Protein AF-0000000075582735 (afdb_homodimer)

Structure (mmCIF, N/CA/C/O backbone):
data_AF-0000000075582735-model_v1
#
loop_
_entity.id
_entity.type
_entity.pdbx_description
1 polymer 'Replication initiation factor family protein'
#
loop_
_atom_site.group_PDB
_atom_site.id
_atom_site.type_symbol
_atom_site.label_atom_id
_atom_site.label_alt_id
_atom_site.label_comp_id
_atom_site.label_asym_id
_atom_site.label_entity_id
_atom_site.label_seq_id
_atom_site.pdbx_PDB_ins_code
_atom_site.Cartn_x
_atom_site.Cartn_y
_atom_site.Cartn_z
_atom_site.occupancy
_atom_site.B_iso_or_equiv
_atom_site.auth_seq_id
_atom_site.auth_comp_id
_atom_site.auth_asym_id
_atom_site.auth_atom_id
_atom_site.pdbx_PDB_model_num
ATOM 1 N N . MET A 1 1 ? -23.656 -20.219 -17.562 1 63.78 1 MET A N 1
ATOM 2 C CA . MET A 1 1 ? -22.625 -20.969 -16.859 1 63.78 1 MET A CA 1
ATOM 3 C C . MET A 1 1 ? -21.406 -20.094 -16.594 1 63.78 1 MET A C 1
ATOM 5 O O . MET A 1 1 ? -21.078 -19.219 -17.391 1 63.78 1 MET A O 1
ATOM 9 N N . ASN A 1 2 ? -20.859 -20.203 -15.352 1 77.94 2 ASN A N 1
ATOM 10 C CA . ASN A 1 2 ? -19.656 -19.453 -15.031 1 77.94 2 ASN A CA 1
ATOM 11 C C . ASN A 1 2 ? -18.469 -19.906 -15.891 1 77.94 2 ASN A C 1
ATOM 13 O O . ASN A 1 2 ? -18.281 -21.094 -16.125 1 77.94 2 ASN A O 1
ATOM 17 N N . LYS A 1 3 ? -17.953 -19 -16.547 1 87.31 3 LYS A N 1
ATOM 18 C CA . LYS A 1 3 ? -16.828 -19.281 -17.422 1 87.31 3 LYS A CA 1
ATOM 19 C C . LYS A 1 3 ? -15.508 -18.906 -16.734 1 87.31 3 LYS A C 1
ATOM 21 O O . LYS A 1 3 ? -15.359 -17.797 -16.219 1 87.31 3 LYS A O 1
ATOM 26 N N . VAL A 1 4 ? -14.625 -19.906 -16.625 1 91.12 4 VAL A N 1
ATOM 27 C CA . VAL A 1 4 ? -13.258 -19.641 -16.203 1 91.12 4 VAL A CA 1
ATOM 28 C C . VAL A 1 4 ? -12.398 -19.328 -17.438 1 91.12 4 VAL A C 1
ATOM 30 O O . VAL A 1 4 ? -12.281 -20.156 -18.344 1 91.12 4 VAL A O 1
ATOM 33 N N . TYR A 1 5 ? -11.836 -18.188 -17.422 1 92.12 5 TYR A N 1
ATOM 34 C CA . TYR A 1 5 ? -11.07 -17.766 -18.578 1 92.12 5 TYR A CA 1
ATOM 35 C C . TYR A 1 5 ? -9.656 -18.344 -18.547 1 92.12 5 TYR A C 1
ATOM 37 O O . TYR A 1 5 ? -9.156 -18.828 -19.562 1 92.12 5 TYR A O 1
ATOM 45 N N . GLY A 1 6 ? -8.984 -18.25 -17.328 1 93.31 6 GLY A N 1
ATOM 46 C CA . GLY A 1 6 ? -7.656 -18.844 -17.281 1 93.31 6 GLY A CA 1
ATOM 47 C C . GLY A 1 6 ? -6.867 -18.438 -16.047 1 93.31 6 GLY A C 1
ATOM 48 O O . GLY A 1 6 ? -7.223 -17.484 -15.367 1 93.31 6 GLY A O 1
ATOM 49 N N . LEU A 1 7 ? -5.895 -19.266 -15.781 1 95.62 7 LEU A N 1
ATOM 50 C CA . LEU A 1 7 ? -4.902 -19 -14.742 1 95.62 7 LEU A CA 1
ATOM 51 C C . LEU A 1 7 ? -3.652 -18.359 -15.336 1 95.62 7 LEU A C 1
ATOM 53 O O . LEU A 1 7 ? -3.125 -18.828 -16.344 1 95.62 7 LEU A O 1
ATOM 57 N N . ASN A 1 8 ? -3.252 -17.25 -14.703 1 95.31 8 ASN A N 1
ATOM 58 C CA . ASN A 1 8 ? -2.098 -16.531 -15.234 1 95.31 8 ASN A CA 1
ATOM 59 C C . ASN A 1 8 ? -1.203 -16.016 -14.109 1 95.31 8 ASN A C 1
ATOM 61 O O . ASN A 1 8 ? -1.616 -15.977 -12.945 1 95.31 8 ASN A O 1
ATOM 65 N N . ILE A 1 9 ? -0.016 -15.688 -14.5 1 96.75 9 ILE A N 1
ATOM 66 C CA . ILE A 1 9 ? 0.875 -14.938 -13.617 1 96.75 9 ILE A CA 1
ATOM 67 C C . ILE A 1 9 ? 0.637 -13.438 -13.797 1 96.75 9 ILE A C 1
ATOM 69 O O . ILE A 1 9 ? 0.595 -12.938 -14.93 1 96.75 9 ILE A O 1
ATOM 73 N N . ASP A 1 10 ? 0.408 -12.789 -12.727 1 95.88 10 ASP A N 1
ATOM 74 C CA . ASP A 1 10 ? 0.171 -11.352 -12.789 1 95.88 10 ASP A CA 1
ATOM 75 C C . ASP A 1 10 ? 1.433 -10.57 -12.438 1 95.88 10 ASP A C 1
ATOM 77 O O . ASP A 1 10 ? 1.581 -9.406 -12.828 1 95.88 10 ASP A O 1
ATOM 81 N N . MET A 1 11 ? 2.221 -11.141 -11.609 1 97.12 11 MET A N 1
ATOM 82 C CA . MET A 1 11 ? 3.492 -10.547 -11.203 1 97.12 11 MET A CA 1
ATOM 83 C C . MET A 1 11 ? 4.547 -11.625 -10.977 1 97.12 11 MET A C 1
ATOM 85 O O . MET A 1 11 ? 4.254 -12.68 -10.406 1 97.12 11 MET A O 1
ATOM 89 N N . LEU A 1 12 ? 5.77 -11.312 -11.469 1 97.5 12 LEU A N 1
ATOM 90 C CA . LEU A 1 12 ? 6.852 -12.289 -11.352 1 97.5 12 LEU A CA 1
ATOM 91 C C . LEU A 1 12 ? 8.188 -11.594 -11.141 1 97.5 12 LEU A C 1
ATOM 93 O O . LEU A 1 12 ? 8.609 -10.773 -11.969 1 97.5 12 LEU A O 1
ATOM 97 N N . ARG A 1 13 ? 8.844 -11.898 -10.07 1 97.56 13 ARG A N 1
ATOM 98 C CA . ARG A 1 13 ? 10.211 -11.477 -9.789 1 97.56 13 ARG A CA 1
ATOM 99 C C . ARG A 1 13 ? 11.086 -12.672 -9.414 1 97.56 13 ARG A C 1
ATOM 101 O O . ARG A 1 13 ? 10.727 -13.461 -8.539 1 97.56 13 ARG A O 1
ATOM 108 N N . LEU A 1 14 ? 12.188 -12.688 -10.008 1 97.62 14 LEU A N 1
ATOM 109 C CA . LEU A 1 14 ? 13.086 -13.828 -9.852 1 97.62 14 LEU A CA 1
ATOM 110 C C . LEU A 1 14 ? 14.438 -13.383 -9.297 1 97.62 14 LEU A C 1
ATOM 112 O O . LEU A 1 14 ? 14.883 -12.266 -9.562 1 97.62 14 LEU A O 1
ATOM 116 N N . CYS A 1 15 ? 15.023 -14.273 -8.594 1 97.5 15 CYS A N 1
ATOM 117 C CA . CYS A 1 15 ? 16.375 -14.086 -8.094 1 97.5 15 CYS A CA 1
ATOM 118 C C . CYS A 1 15 ? 17.328 -15.148 -8.656 1 97.5 15 CYS A C 1
ATOM 120 O O . CYS A 1 15 ? 16.969 -16.328 -8.703 1 97.5 15 CYS A O 1
ATOM 122 N N . TYR A 1 16 ? 18.484 -14.68 -9.016 1 97.75 16 TYR A N 1
ATOM 123 C CA . TYR A 1 16 ? 19.406 -15.555 -9.719 1 97.75 16 TYR A CA 1
ATOM 124 C C . TYR A 1 16 ? 20.766 -15.578 -9.016 1 97.75 16 TYR A C 1
ATOM 126 O O . TYR A 1 16 ? 21.078 -14.688 -8.227 1 97.75 16 TYR A O 1
ATOM 134 N N . GLU A 1 17 ? 21.484 -16.641 -9.367 1 97.69 17 GLU A N 1
ATOM 135 C CA . GLU A 1 17 ? 22.938 -16.703 -9.133 1 97.69 17 GLU A CA 1
ATOM 136 C C . GLU A 1 17 ? 23.703 -16.312 -10.391 1 97.69 17 GLU A C 1
ATOM 138 O O . GLU A 1 17 ? 23.406 -16.812 -11.484 1 97.69 17 GLU A O 1
ATOM 143 N N . ILE A 1 18 ? 24.625 -15.516 -10.188 1 97.88 18 ILE A N 1
ATOM 144 C CA . ILE A 1 18 ? 25.516 -15.195 -11.305 1 97.88 18 ILE A CA 1
ATOM 145 C C . ILE A 1 18 ? 26.625 -16.234 -11.398 1 97.88 18 ILE A C 1
ATOM 147 O O . ILE A 1 18 ? 27.641 -16.125 -10.711 1 97.88 18 ILE A O 1
ATOM 151 N N . LYS A 1 19 ? 26.5 -17.109 -12.367 1 97.56 19 LYS A N 1
ATOM 152 C CA . LYS A 1 19 ? 27.453 -18.203 -12.5 1 97.56 19 LYS A CA 1
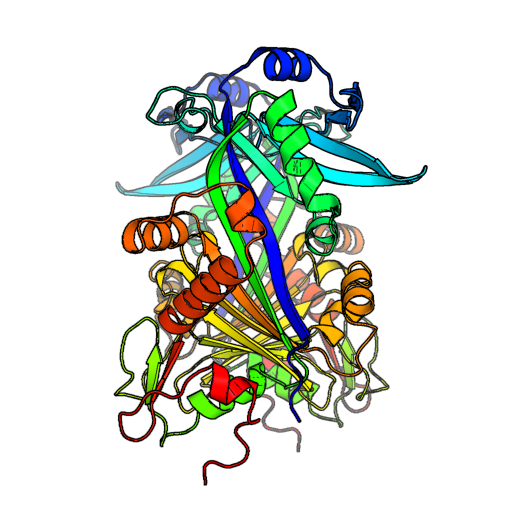ATOM 153 C C . LYS A 1 19 ? 28.609 -17.812 -13.406 1 97.56 19 LYS A C 1
ATOM 155 O O . LYS A 1 19 ? 29.766 -18.188 -13.148 1 97.56 19 LYS A O 1
ATOM 160 N N . GLU A 1 20 ? 28.328 -17.156 -14.461 1 97.31 20 GLU A N 1
ATOM 161 C CA . GLU A 1 20 ? 29.328 -16.625 -15.398 1 97.31 20 GLU A CA 1
ATOM 162 C C . GLU A 1 20 ? 29.281 -15.109 -15.461 1 97.31 20 GLU A C 1
ATOM 164 O O . GLU A 1 20 ? 28.516 -14.539 -16.234 1 97.31 20 GLU A O 1
ATOM 169 N N . PRO A 1 21 ? 30.188 -14.438 -14.75 1 96.19 21 PRO A N 1
ATOM 170 C CA . PRO A 1 21 ? 30.031 -13 -14.492 1 96.19 21 PRO A CA 1
ATOM 171 C C . PRO A 1 21 ? 30.547 -12.133 -15.633 1 96.19 21 PRO A C 1
ATOM 173 O O . PRO A 1 21 ? 30.484 -10.906 -15.57 1 96.19 21 PRO A O 1
ATOM 176 N N . TYR A 1 22 ? 31 -12.719 -16.703 1 96.25 22 TYR A N 1
ATOM 177 C CA . TYR A 1 22 ? 31.672 -11.969 -17.766 1 96.25 22 TYR A CA 1
ATOM 178 C C . TYR A 1 22 ? 30.781 -10.859 -18.312 1 96.25 22 TYR A C 1
ATOM 180 O O . TYR A 1 22 ? 31.141 -9.68 -18.234 1 96.25 22 TYR A O 1
ATOM 188 N N . ASN A 1 23 ? 29.594 -11.164 -18.797 1 96.31 23 ASN A N 1
ATOM 189 C CA . ASN A 1 23 ? 28.703 -10.172 -19.375 1 96.31 23 ASN A CA 1
ATOM 190 C C . ASN A 1 23 ? 28.156 -9.219 -18.328 1 96.31 23 ASN A C 1
ATOM 192 O O . ASN A 1 23 ? 27.938 -8.039 -18.609 1 96.31 23 ASN A O 1
ATOM 196 N N . ILE A 1 24 ? 27.922 -9.711 -17.125 1 97.31 24 ILE A N 1
ATOM 197 C CA . ILE A 1 24 ? 27.469 -8.859 -16.031 1 97.31 24 ILE A CA 1
ATOM 198 C C . ILE A 1 24 ? 28.5 -7.781 -15.734 1 97.31 24 ILE A C 1
ATOM 200 O O . ILE A 1 24 ? 28.156 -6.617 -15.523 1 97.31 24 ILE A O 1
ATOM 204 N N . ASN A 1 25 ? 29.734 -8.18 -15.758 1 96.19 25 ASN A N 1
ATOM 205 C CA . ASN A 1 25 ? 30.812 -7.223 -15.508 1 96.19 25 ASN A CA 1
ATOM 206 C C . ASN A 1 25 ? 30.875 -6.156 -16.594 1 96.19 25 ASN A C 1
ATOM 208 O O . ASN A 1 25 ? 31.172 -4.996 -16.328 1 96.19 25 ASN A O 1
ATOM 212 N N . ILE A 1 26 ? 30.609 -6.523 -17.766 1 95.94 26 ILE A N 1
ATOM 213 C CA . ILE A 1 26 ? 30.609 -5.59 -18.891 1 95.94 26 ILE A CA 1
ATOM 214 C C . ILE A 1 26 ? 29.469 -4.586 -18.719 1 95.94 26 ILE A C 1
ATOM 216 O O . ILE A 1 26 ? 29.672 -3.379 -18.891 1 95.94 26 ILE A O 1
ATOM 220 N N . ILE A 1 27 ? 28.312 -5.035 -18.359 1 96.25 27 ILE A N 1
ATOM 221 C CA . ILE A 1 27 ? 27.172 -4.141 -18.328 1 96.25 27 ILE A CA 1
ATOM 222 C C . ILE A 1 27 ? 27.297 -3.17 -17.156 1 96.25 27 ILE A C 1
ATOM 224 O O . ILE A 1 27 ? 26.781 -2.051 -17.203 1 96.25 27 ILE A O 1
ATOM 228 N N . LYS A 1 28 ? 27.969 -3.527 -16.172 1 95.19 28 LYS A N 1
ATOM 229 C CA . LYS A 1 28 ? 28.156 -2.668 -15.008 1 95.19 28 LYS A CA 1
ATOM 230 C C . LYS A 1 28 ? 29 -1.441 -15.367 1 95.19 28 LYS A C 1
ATOM 232 O O . LYS A 1 28 ? 29.031 -0.466 -14.609 1 95.19 28 LYS A O 1
ATOM 237 N N . THR A 1 29 ? 29.688 -1.51 -16.453 1 95.44 29 THR A N 1
ATOM 238 C CA . THR A 1 29 ? 30.516 -0.387 -16.875 1 95.44 29 THR A CA 1
ATOM 239 C C . THR A 1 29 ? 29.688 0.657 -17.609 1 95.44 29 THR A C 1
ATOM 241 O O . THR A 1 29 ? 30.156 1.766 -17.875 1 95.44 29 THR A O 1
ATOM 244 N N . LYS A 1 30 ? 28.484 0.323 -17.922 1 94.81 30 LYS A N 1
ATOM 245 C CA . LYS A 1 30 ? 27.625 1.229 -18.672 1 94.81 30 LYS A CA 1
ATOM 246 C C . LYS A 1 30 ? 27.094 2.346 -17.797 1 94.81 30 LYS A C 1
ATOM 248 O O . LYS A 1 30 ? 26.766 2.115 -16.625 1 94.81 30 LYS A O 1
ATOM 253 N N . GLU A 1 31 ? 26.953 3.475 -18.375 1 93.19 31 GLU A N 1
ATOM 254 C CA . GLU A 1 31 ? 26.375 4.613 -17.688 1 93.19 31 GLU A CA 1
ATOM 255 C C . GLU A 1 31 ? 24.859 4.691 -17.922 1 93.19 31 GLU A C 1
ATOM 257 O O . GLU A 1 31 ? 24.344 4.059 -18.844 1 93.19 31 GLU A O 1
ATOM 262 N N . VAL A 1 32 ? 24.203 5.438 -17.062 1 91.31 32 VAL A N 1
ATOM 263 C CA . VAL A 1 32 ? 22.766 5.609 -17.219 1 91.31 32 VAL A CA 1
ATOM 264 C C . VAL A 1 32 ? 22.438 6.152 -18.609 1 91.31 32 VAL A C 1
ATOM 266 O O . VAL A 1 32 ? 23.078 7.102 -19.062 1 91.31 32 VAL A O 1
ATOM 269 N N . GLY A 1 33 ? 21.547 5.551 -19.234 1 93.44 33 GLY A N 1
ATOM 270 C CA . GLY A 1 33 ? 21.156 5.949 -20.578 1 93.44 33 GLY A CA 1
ATOM 271 C C . GLY A 1 33 ? 21.828 5.125 -21.656 1 93.44 33 GLY A C 1
ATOM 272 O O . GLY A 1 33 ? 21.359 5.09 -22.797 1 93.44 33 GLY A O 1
ATOM 273 N N . GLU A 1 34 ? 22.906 4.398 -21.359 1 96.12 34 GLU A N 1
ATOM 274 C CA . GLU A 1 34 ? 23.641 3.605 -22.328 1 96.12 34 GLU A CA 1
ATOM 275 C C . GLU A 1 34 ? 23 2.24 -22.547 1 96.12 34 GLU A C 1
ATOM 277 O O . GLU A 1 34 ? 22.328 1.716 -21.641 1 96.12 34 GLU A O 1
ATOM 282 N N . GLU A 1 35 ? 23.188 1.764 -23.719 1 96.5 35 GLU A N 1
ATOM 283 C CA . GLU A 1 35 ? 22.625 0.469 -24.078 1 96.5 35 GLU A CA 1
ATOM 284 C C . GLU A 1 35 ? 23.734 -0.52 -24.469 1 96.5 35 GLU A C 1
ATOM 286 O O . GLU A 1 35 ? 24.828 -0.116 -24.828 1 96.5 35 GLU A O 1
ATOM 291 N N . ILE A 1 36 ? 23.469 -1.702 -24.281 1 96.5 36 ILE A N 1
ATOM 292 C CA . ILE A 1 36 ? 24.328 -2.785 -24.75 1 96.5 36 ILE A CA 1
ATOM 293 C C . ILE A 1 36 ? 23.484 -3.867 -25.422 1 96.5 36 ILE A C 1
ATOM 295 O O . ILE A 1 36 ? 22.469 -4.309 -24.859 1 96.5 36 ILE A O 1
ATOM 299 N N . ASP A 1 37 ? 23.953 -4.316 -26.516 1 94.94 37 ASP A N 1
ATOM 300 C CA . ASP A 1 37 ? 23.188 -5.246 -27.344 1 94.94 37 ASP A CA 1
ATOM 301 C C . ASP A 1 37 ? 23.719 -6.672 -27.188 1 94.94 37 ASP A C 1
ATOM 303 O O . ASP A 1 37 ? 24.922 -6.898 -27.188 1 94.94 37 ASP A O 1
ATOM 307 N N . PHE A 1 38 ? 22.812 -7.617 -27.031 1 93.06 38 PHE A N 1
ATOM 308 C CA . PHE A 1 38 ? 23.125 -9.039 -26.969 1 93.06 38 PHE A CA 1
ATOM 309 C C . PHE A 1 38 ? 22.438 -9.812 -28.078 1 93.06 38 PHE A C 1
ATOM 311 O O . PHE A 1 38 ? 22.016 -10.961 -27.875 1 93.06 38 PHE A O 1
ATOM 318 N N . MET A 1 39 ? 22.156 -9.258 -29.141 1 85.81 39 MET A N 1
ATOM 319 C CA . MET A 1 39 ? 21.609 -9.805 -30.391 1 85.81 39 MET A CA 1
ATOM 320 C C . MET A 1 39 ? 20.094 -9.961 -30.297 1 85.81 39 MET A C 1
ATOM 322 O O . MET A 1 39 ? 19.359 -9.359 -31.078 1 85.81 39 MET A O 1
ATOM 326 N N . TYR A 1 40 ? 19.578 -10.727 -29.344 1 87.62 40 TYR A N 1
ATOM 327 C CA . TYR A 1 40 ? 18.141 -11 -29.25 1 87.62 40 TYR A CA 1
ATOM 328 C C . TYR A 1 40 ? 17.469 -10.039 -28.281 1 87.62 40 TYR A C 1
ATOM 330 O O . TYR A 1 40 ? 16.234 -9.914 -28.281 1 87.62 40 TYR A O 1
ATOM 338 N N . PHE A 1 41 ? 18.219 -9.375 -27.5 1 94.62 41 PHE A N 1
ATOM 339 C CA . PHE A 1 41 ? 17.75 -8.375 -26.547 1 94.62 41 PHE A CA 1
ATOM 340 C C . PHE A 1 41 ? 18.844 -7.359 -26.25 1 94.62 41 PHE A C 1
ATOM 342 O O . PHE A 1 41 ? 20 -7.559 -26.625 1 94.62 41 PHE A O 1
ATOM 349 N N . TYR A 1 42 ? 18.469 -6.32 -25.734 1 95.44 42 TYR A N 1
ATOM 350 C CA . TYR A 1 42 ? 19.469 -5.359 -25.297 1 95.44 42 TYR A CA 1
ATOM 351 C C . TYR A 1 42 ? 19.125 -4.793 -23.922 1 95.44 42 TYR A C 1
ATOM 353 O O . TYR A 1 42 ? 18 -4.949 -23.453 1 95.44 42 TYR A O 1
ATOM 361 N N . LEU A 1 43 ? 20.062 -4.27 -23.266 1 97.62 43 LEU A N 1
ATOM 362 C CA . LEU A 1 43 ? 19.906 -3.674 -21.953 1 97.62 43 LEU A CA 1
ATOM 363 C C . LEU A 1 43 ? 20.141 -2.166 -22 1 97.62 43 LEU A C 1
ATOM 365 O O . LEU A 1 43 ? 21.047 -1.695 -22.703 1 97.62 43 LEU A O 1
ATOM 369 N N . ARG A 1 44 ? 19.266 -1.484 -21.406 1 97.5 44 ARG A N 1
ATOM 370 C CA . ARG A 1 44 ? 19.453 -0.046 -21.234 1 97.5 44 ARG A CA 1
ATOM 371 C C . ARG A 1 44 ? 19.578 0.317 -19.75 1 97.5 44 ARG A C 1
ATOM 373 O O . ARG A 1 44 ? 18.656 0.078 -18.969 1 97.5 44 ARG A O 1
ATOM 380 N N . ARG A 1 45 ? 20.656 0.88 -19.391 1 97.19 45 ARG A N 1
ATOM 381 C CA . ARG A 1 45 ? 20.891 1.256 -18 1 97.19 45 ARG A CA 1
ATOM 382 C C . ARG A 1 45 ? 20 2.426 -17.609 1 97.19 45 ARG A C 1
ATOM 384 O O . ARG A 1 45 ? 19.906 3.422 -18.328 1 97.19 45 ARG A O 1
ATOM 391 N N . ILE A 1 46 ? 19.297 2.232 -16.516 1 94.44 46 ILE A N 1
ATOM 392 C CA . ILE A 1 46 ? 18.469 3.307 -15.984 1 94.44 46 ILE A CA 1
ATOM 393 C C . ILE A 1 46 ? 18.828 3.584 -14.531 1 94.44 46 ILE A C 1
ATOM 395 O O . ILE A 1 46 ? 19.594 2.826 -13.922 1 94.44 46 ILE A O 1
ATOM 399 N N . GLN A 1 47 ? 18.297 4.656 -14.023 1 84.31 47 GLN A N 1
ATOM 400 C CA . GLN A 1 47 ? 18.562 5.02 -12.641 1 84.31 47 GLN A CA 1
ATOM 401 C C . GLN A 1 47 ? 17.797 4.117 -11.68 1 84.31 47 GLN A C 1
ATOM 403 O O . GLN A 1 47 ? 16.641 3.773 -11.938 1 84.31 47 GLN A O 1
ATOM 408 N N . GLY A 1 48 ? 18.516 3.676 -10.711 1 78.81 48 GLY A N 1
ATOM 409 C CA . GLY A 1 48 ? 17.875 2.865 -9.695 1 78.81 48 GLY A CA 1
ATOM 410 C C . GLY A 1 48 ? 17.828 3.545 -8.336 1 78.81 48 GLY A C 1
ATOM 411 O O . GLY A 1 48 ? 18.703 4.344 -8 1 78.81 48 GLY A O 1
ATOM 412 N N . LYS A 1 49 ? 16.781 3.279 -7.594 1 71.75 49 LYS A N 1
ATOM 413 C CA . LYS A 1 49 ? 16.672 3.834 -6.246 1 71.75 49 LYS A CA 1
ATOM 414 C C . LYS A 1 49 ? 17.203 2.85 -5.203 1 71.75 49 LYS A C 1
ATOM 416 O O . LYS A 1 49 ? 18.109 3.176 -4.434 1 71.75 49 LYS A O 1
ATOM 421 N N . HIS A 1 50 ? 16.859 1.634 -5.266 1 79.25 50 HIS A N 1
ATOM 422 C CA . HIS A 1 50 ? 17.141 0.627 -4.246 1 79.25 50 HIS A CA 1
ATOM 423 C C . HIS A 1 50 ? 18.281 -0.297 -4.688 1 79.25 50 HIS A C 1
ATOM 425 O O . HIS A 1 50 ? 18.812 -1.061 -3.877 1 79.25 50 HIS A O 1
ATOM 431 N N . PHE A 1 51 ? 18.625 -0.114 -5.977 1 88.5 51 PHE A N 1
ATOM 432 C CA . PHE A 1 51 ? 19.688 -0.938 -6.547 1 88.5 51 PHE A CA 1
ATOM 433 C C . PHE A 1 51 ? 20.75 -0.069 -7.191 1 88.5 51 PHE A C 1
ATOM 435 O O . PHE A 1 51 ? 20.453 0.983 -7.758 1 88.5 51 PHE A O 1
ATOM 442 N N . LYS A 1 52 ? 21.969 -0.57 -7.082 1 86.56 52 LYS A N 1
ATOM 443 C CA . LYS A 1 52 ? 23.094 0.156 -7.664 1 86.56 52 LYS A CA 1
ATOM 444 C C . LYS A 1 52 ? 23.016 0.162 -9.188 1 86.56 52 LYS A C 1
ATOM 446 O O . LYS A 1 52 ? 23.359 1.158 -9.828 1 86.56 52 LYS A O 1
ATOM 451 N N . PHE A 1 53 ? 22.578 -0.964 -9.742 1 92.62 53 PHE A N 1
ATOM 452 C CA . PHE A 1 53 ? 22.484 -1.101 -11.188 1 92.62 53 PHE A CA 1
ATOM 453 C C . PHE A 1 53 ? 21.109 -1.604 -11.586 1 92.62 53 PHE A C 1
ATOM 455 O O . PHE A 1 53 ? 20.672 -2.662 -11.133 1 92.62 53 PHE A O 1
ATOM 462 N N . VAL A 1 54 ? 20.484 -0.865 -12.438 1 96 54 VAL A N 1
ATOM 463 C CA . VAL A 1 54 ? 19.188 -1.269 -12.969 1 96 54 VAL A CA 1
ATOM 464 C C . VAL A 1 54 ? 19.188 -1.136 -14.484 1 96 54 VAL A C 1
ATOM 466 O O . VAL A 1 54 ? 19.688 -0.146 -15.031 1 96 54 VAL A O 1
ATOM 469 N N . TYR A 1 55 ? 18.672 -2.133 -15.109 1 97.81 55 TYR A N 1
ATOM 470 C CA . TYR A 1 55 ? 18.625 -2.158 -16.562 1 97.81 55 TYR A CA 1
ATOM 471 C C . TYR A 1 55 ? 17.219 -2.533 -17.062 1 97.81 55 TYR A C 1
ATOM 473 O O . TYR A 1 55 ? 16.609 -3.479 -16.547 1 97.81 55 TYR A O 1
ATOM 481 N N . GLU A 1 56 ? 16.766 -1.808 -18.016 1 98.12 56 GLU A N 1
ATOM 482 C CA . GLU A 1 56 ? 15.633 -2.309 -18.781 1 98.12 56 GLU A CA 1
ATOM 483 C C . GLU A 1 56 ? 16.062 -3.404 -19.75 1 98.12 56 GLU A C 1
ATOM 485 O O . GLU A 1 56 ? 17.078 -3.262 -20.453 1 98.12 56 GLU A O 1
ATOM 490 N N . ILE A 1 57 ? 15.406 -4.445 -19.672 1 98.12 57 ILE A N 1
ATOM 491 C CA . ILE A 1 57 ? 15.578 -5.48 -20.672 1 98.12 57 ILE A CA 1
ATOM 492 C C . ILE A 1 57 ? 14.578 -5.27 -21.812 1 98.12 57 ILE A C 1
ATOM 494 O O . ILE A 1 57 ? 13.367 -5.363 -21.594 1 98.12 57 ILE A O 1
ATOM 498 N N . ARG A 1 58 ? 15.086 -5.07 -22.938 1 97 58 ARG A N 1
ATOM 499 C CA . ARG A 1 58 ? 14.219 -4.746 -24.078 1 97 58 ARG A CA 1
ATOM 500 C C . ARG A 1 58 ? 14.539 -5.617 -25.281 1 97 58 ARG A C 1
ATOM 502 O O . ARG A 1 58 ? 15.609 -6.234 -25.344 1 97 58 ARG A O 1
ATOM 509 N N . TYR A 1 59 ? 13.617 -5.766 -26.156 1 94.06 59 TYR A N 1
ATOM 510 C CA . TYR A 1 59 ? 13.805 -6.523 -27.391 1 94.06 59 TYR A CA 1
ATOM 511 C C . TYR A 1 59 ? 12.961 -5.941 -28.516 1 94.06 59 TYR A C 1
ATOM 513 O O . TYR A 1 59 ? 11.992 -5.219 -28.266 1 94.06 59 TYR A O 1
ATOM 521 N N . ASP A 1 60 ? 13.438 -6.199 -29.672 1 88.88 60 ASP A N 1
ATOM 522 C CA . ASP A 1 60 ? 12.711 -5.777 -30.875 1 88.88 60 ASP A CA 1
ATOM 523 C C . ASP A 1 60 ? 11.812 -6.902 -31.391 1 88.88 60 ASP A C 1
ATOM 525 O O . ASP A 1 60 ? 12.297 -7.992 -31.703 1 88.88 60 ASP A O 1
ATOM 529 N N . ASP A 1 61 ? 10.586 -6.734 -31.328 1 85.75 61 ASP A N 1
ATOM 530 C CA . ASP A 1 61 ? 9.625 -7.676 -31.906 1 85.75 61 ASP A CA 1
ATOM 531 C C . ASP A 1 61 ? 9.008 -7.117 -33.188 1 85.75 61 ASP A C 1
ATOM 533 O O . ASP A 1 61 ? 8 -6.406 -33.125 1 85.75 61 ASP A O 1
ATOM 537 N N . MET A 1 62 ? 9.516 -7.594 -34.344 1 85.5 62 MET A N 1
ATOM 538 C CA . MET A 1 62 ? 9.023 -7.203 -35.656 1 85.5 62 MET A CA 1
ATOM 539 C C . MET A 1 62 ? 9.008 -5.684 -35.812 1 85.5 62 MET A C 1
ATOM 541 O O . MET A 1 62 ? 7.988 -5.105 -36.188 1 85.5 62 MET A O 1
ATOM 545 N N . GLY A 1 63 ? 9.945 -4.973 -35.344 1 85.62 63 GLY A N 1
ATOM 546 C CA . GLY A 1 63 ? 10.109 -3.539 -35.531 1 85.62 63 GLY A CA 1
ATOM 547 C C . GLY A 1 63 ? 9.602 -2.73 -34.344 1 85.62 63 GLY A C 1
ATOM 548 O O . GLY A 1 63 ? 9.727 -1.504 -34.344 1 85.62 63 GLY A O 1
ATOM 549 N N . LYS A 1 64 ? 9.023 -3.338 -33.406 1 89.94 64 LYS A N 1
ATOM 550 C CA . LYS A 1 64 ? 8.508 -2.631 -32.219 1 89.94 64 LYS A CA 1
ATOM 551 C C . LYS A 1 64 ? 9.391 -2.879 -31 1 89.94 64 LYS A C 1
ATOM 553 O O . LYS A 1 64 ? 9.633 -4.027 -30.625 1 89.94 64 LYS A O 1
ATOM 558 N N . ASP A 1 65 ? 9.859 -1.852 -30.406 1 93.75 65 ASP A N 1
ATOM 559 C CA . ASP A 1 65 ? 10.648 -1.909 -29.188 1 93.75 65 ASP A CA 1
ATOM 560 C C . ASP A 1 65 ? 9.773 -2.223 -27.984 1 93.75 65 ASP A C 1
ATOM 562 O O . ASP A 1 65 ? 8.836 -1.48 -27.672 1 93.75 65 ASP A O 1
ATOM 566 N N . LYS A 1 66 ? 10.109 -3.328 -27.359 1 94.88 66 LYS A N 1
ATOM 567 C CA . LYS A 1 66 ? 9.258 -3.762 -26.25 1 94.88 66 LYS A CA 1
ATOM 568 C C . LYS A 1 66 ? 10.078 -3.971 -24.984 1 94.88 66 LYS A C 1
ATOM 570 O O . LYS A 1 66 ? 11.227 -4.414 -25.047 1 94.88 66 LYS A O 1
ATOM 575 N N . LEU A 1 67 ? 9.445 -3.607 -23.891 1 97.12 67 LEU A N 1
ATOM 576 C CA . LEU A 1 67 ? 10.055 -3.832 -22.594 1 97.12 67 LEU A CA 1
ATOM 577 C C . LEU A 1 67 ? 9.75 -5.234 -22.078 1 97.12 67 LEU A C 1
ATOM 579 O O . LEU A 1 67 ? 8.578 -5.59 -21.891 1 97.12 67 LEU A O 1
ATOM 583 N N . PHE A 1 68 ? 10.789 -6.023 -21.828 1 97.44 68 PHE A N 1
ATOM 584 C CA . PHE A 1 68 ? 10.633 -7.375 -21.312 1 97.44 68 PHE A CA 1
ATOM 585 C C . PHE A 1 68 ? 10.57 -7.359 -19.781 1 97.44 68 PHE A C 1
ATOM 587 O O . PHE A 1 68 ? 9.781 -8.094 -19.188 1 97.44 68 PHE A O 1
ATOM 594 N N . GLY A 1 69 ? 11.391 -6.551 -19.219 1 97.94 69 GLY A N 1
ATOM 595 C CA . GLY A 1 69 ? 11.5 -6.465 -17.766 1 97.94 69 GLY A CA 1
ATOM 596 C C . GLY A 1 69 ? 12.68 -5.629 -17.312 1 97.94 69 GLY A C 1
ATOM 597 O O . GLY A 1 69 ? 13.141 -4.742 -18.031 1 97.94 69 GLY A O 1
ATOM 598 N N . GLU A 1 70 ? 13.031 -5.906 -16.062 1 98.12 70 GLU A N 1
ATOM 599 C CA . GLU A 1 70 ? 14.156 -5.172 -15.477 1 98.12 70 GLU A CA 1
ATOM 600 C C . GLU A 1 70 ? 15.141 -6.117 -14.805 1 98.12 70 GLU A C 1
ATOM 602 O O . GLU A 1 70 ? 14.734 -7.059 -14.117 1 98.12 70 GLU A O 1
ATOM 607 N N . LEU A 1 71 ? 16.359 -5.852 -15.047 1 98.25 71 LEU A N 1
ATOM 608 C CA . LEU A 1 71 ? 17.453 -6.496 -14.336 1 98.25 71 LEU A CA 1
ATOM 609 C C . LEU A 1 71 ? 18 -5.586 -13.242 1 98.25 71 LEU A C 1
ATOM 611 O O . LEU A 1 71 ? 18.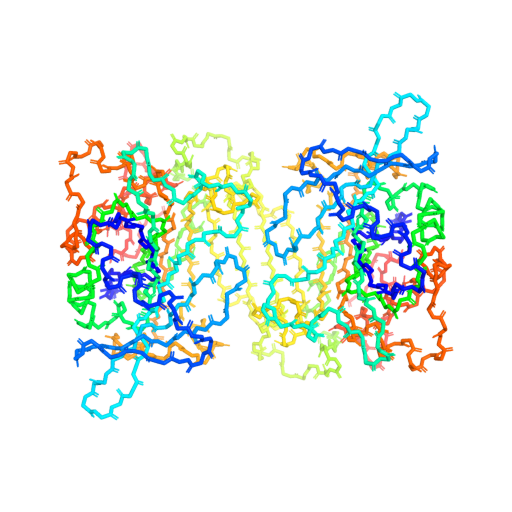281 -4.41 -13.484 1 98.25 71 LEU A O 1
ATOM 615 N N . ARG A 1 72 ? 18.125 -6.117 -12.07 1 96.94 72 ARG A N 1
ATOM 616 C CA . ARG A 1 72 ? 18.625 -5.352 -10.938 1 96.94 72 ARG A CA 1
ATOM 617 C C . ARG A 1 72 ? 19.812 -6.047 -10.281 1 96.94 72 ARG A C 1
ATOM 619 O O . ARG A 1 72 ? 19.781 -7.262 -10.07 1 96.94 72 ARG A O 1
ATOM 626 N N . LEU A 1 73 ? 20.828 -5.215 -10 1 95.38 73 LEU A N 1
ATOM 627 C CA . LEU A 1 73 ? 22.047 -5.734 -9.391 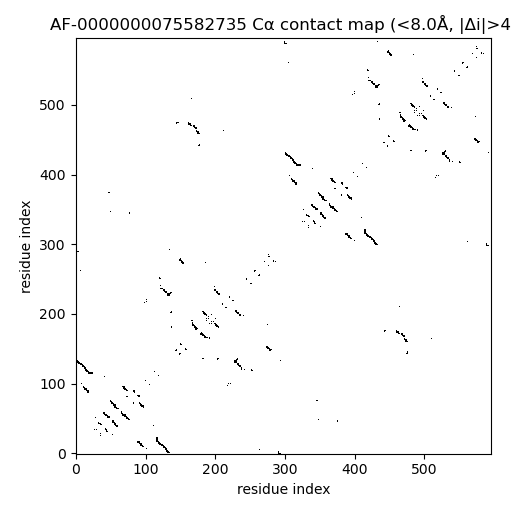1 95.38 73 LEU A CA 1
ATOM 628 C C . LEU A 1 73 ? 22.5 -4.848 -8.234 1 95.38 73 LEU A C 1
ATOM 630 O O . LEU A 1 73 ? 22.406 -3.621 -8.312 1 95.38 73 LEU A O 1
ATOM 634 N N . GLY A 1 74 ? 22.906 -5.484 -7.199 1 90.25 74 GLY A N 1
ATOM 635 C CA . GLY A 1 74 ? 23.531 -4.766 -6.094 1 90.25 74 GLY A CA 1
ATOM 636 C C . GLY A 1 74 ? 22.531 -3.949 -5.289 1 90.25 74 GLY A C 1
ATOM 637 O O . GLY A 1 74 ? 22.406 -2.74 -5.5 1 90.25 74 GLY A O 1
ATOM 638 N N . ILE A 1 75 ? 21.922 -4.566 -4.363 1 85.44 75 ILE A N 1
ATOM 639 C CA . ILE A 1 75 ? 21.062 -3.838 -3.434 1 85.44 75 ILE A CA 1
ATOM 640 C C . ILE A 1 75 ? 21.859 -2.732 -2.752 1 85.44 75 ILE A C 1
ATOM 642 O O . ILE A 1 75 ? 23 -2.951 -2.328 1 85.44 75 ILE A O 1
ATOM 646 N N . ASN A 1 76 ? 21.266 -1.624 -2.723 1 76.62 76 ASN A N 1
ATOM 647 C CA . ASN A 1 76 ? 21.922 -0.461 -2.145 1 76.62 76 ASN A CA 1
ATOM 648 C C . ASN A 1 76 ? 21.719 -0.39 -0.634 1 76.62 76 ASN A C 1
ATOM 650 O O . ASN A 1 76 ? 21 0.489 -0.141 1 76.62 76 ASN A O 1
ATOM 654 N N . ASP A 1 77 ? 22.109 -1.423 0.144 1 70.31 77 ASP A N 1
ATOM 655 C CA . ASP A 1 77 ? 22 -1.412 1.6 1 70.31 77 ASP A CA 1
ATOM 656 C C . ASP A 1 77 ? 23.359 -1.591 2.254 1 70.31 77 ASP A C 1
ATOM 658 O O . ASP A 1 77 ? 24.062 -2.561 1.973 1 70.31 77 ASP A O 1
ATOM 662 N N . ASP A 1 78 ? 24.328 -0.935 2.176 1 62.88 78 ASP A N 1
ATOM 663 C CA . ASP A 1 78 ? 25.672 -0.955 2.727 1 62.88 78 ASP A CA 1
ATOM 664 C C . ASP A 1 78 ? 26.031 -2.34 3.268 1 62.88 78 ASP A C 1
ATOM 666 O O . ASP A 1 78 ? 26.969 -2.484 4.055 1 62.88 78 ASP A O 1
ATOM 670 N N . GLU A 1 79 ? 25.172 -3.334 2.887 1 72.25 79 GLU A N 1
ATOM 671 C CA . GLU A 1 79 ? 25.453 -4.691 3.346 1 72.25 79 GLU A CA 1
ATOM 672 C C . GLU A 1 79 ? 25.844 -5.598 2.182 1 72.25 79 GLU A C 1
ATOM 674 O O . GLU A 1 79 ? 25 -6.004 1.389 1 72.25 79 GLU A O 1
ATOM 679 N N . GLU A 1 80 ? 27.016 -5.992 2.092 1 75.88 80 GLU A N 1
ATOM 680 C CA . GLU A 1 80 ? 27.5 -6.867 1.025 1 75.88 80 GLU A CA 1
ATOM 681 C C . GLU A 1 80 ? 26.75 -8.195 1.025 1 75.88 80 GLU A C 1
ATOM 683 O O . GLU A 1 80 ? 26.484 -8.766 -0.036 1 75.88 80 GLU A O 1
ATOM 688 N N . ALA A 1 81 ? 26.438 -8.602 2.17 1 81.31 81 ALA A N 1
ATOM 689 C CA . ALA A 1 81 ? 25.797 -9.898 2.336 1 81.31 81 ALA A CA 1
ATOM 690 C C . ALA A 1 81 ? 24.438 -9.93 1.638 1 81.31 81 ALA A C 1
ATOM 692 O O . ALA A 1 81 ? 23.969 -11 1.238 1 81.31 81 ALA A O 1
ATOM 693 N N . SER A 1 82 ? 23.875 -8.805 1.438 1 85.5 82 SER A N 1
ATOM 694 C CA . SER A 1 82 ? 22.562 -8.727 0.795 1 85.5 82 SER A CA 1
ATOM 695 C C . SER A 1 82 ? 22.656 -9.07 -0.688 1 85.5 82 SER A C 1
ATOM 697 O O . SER A 1 82 ? 21.641 -9.375 -1.322 1 85.5 82 SER A O 1
ATOM 699 N N . ASN A 1 83 ? 23.844 -9.141 -1.154 1 91.94 83 ASN A N 1
ATOM 700 C CA . ASN A 1 83 ? 24.031 -9.305 -2.592 1 91.94 83 ASN A CA 1
ATOM 701 C C . ASN A 1 83 ? 24.688 -10.641 -2.922 1 91.94 83 ASN A C 1
ATOM 703 O O . ASN A 1 83 ? 25.031 -10.906 -4.078 1 91.94 83 ASN A O 1
ATOM 707 N N . ILE A 1 84 ? 24.891 -11.453 -1.889 1 94.38 84 ILE A N 1
ATOM 708 C CA . ILE A 1 84 ? 25.578 -12.727 -2.07 1 94.38 84 ILE A CA 1
ATOM 709 C C . ILE A 1 84 ? 24.75 -13.852 -1.453 1 94.38 84 ILE A C 1
ATOM 711 O O . ILE A 1 84 ? 24.25 -13.719 -0.339 1 94.38 84 ILE A O 1
ATOM 715 N N . HIS A 1 85 ? 24.547 -14.883 -2.225 1 94.81 85 HIS A N 1
ATOM 716 C CA . HIS A 1 85 ? 23.906 -16.078 -1.697 1 94.81 85 HIS A CA 1
ATOM 717 C C . HIS A 1 85 ? 24.797 -16.797 -0.698 1 94.81 85 HIS A C 1
ATOM 719 O O . HIS A 1 85 ? 26 -16.562 -0.652 1 94.81 85 HIS A O 1
ATOM 725 N N . THR A 1 86 ? 24.188 -17.703 0.051 1 91.5 86 THR A N 1
ATOM 726 C CA . THR A 1 86 ? 24.922 -18.469 1.049 1 91.5 86 THR A CA 1
ATOM 727 C C . THR A 1 86 ? 26.031 -19.297 0.39 1 91.5 86 THR A C 1
ATOM 729 O O . THR A 1 86 ? 27.062 -19.562 1.002 1 91.5 86 THR A O 1
ATOM 732 N N . ASN A 1 87 ? 25.906 -19.672 -0.819 1 94.06 87 ASN A N 1
ATOM 733 C CA . ASN A 1 87 ? 26.859 -20.5 -1.537 1 94.06 87 ASN A CA 1
ATOM 734 C C . ASN A 1 87 ? 27.953 -19.656 -2.178 1 94.06 87 ASN A C 1
ATOM 736 O O . ASN A 1 87 ? 28.828 -20.172 -2.879 1 94.06 87 ASN A O 1
ATOM 740 N N . GLY A 1 88 ? 27.875 -18.328 -2.064 1 94.19 88 GLY A N 1
ATOM 741 C CA . GLY A 1 88 ? 28.969 -17.469 -2.463 1 94.19 88 GLY A CA 1
ATOM 742 C C . GLY A 1 88 ? 28.734 -16.766 -3.787 1 94.19 88 GLY A C 1
ATOM 743 O O . GLY A 1 88 ? 29.469 -15.852 -4.152 1 94.19 88 GLY A O 1
ATOM 744 N N . TYR A 1 89 ? 27.719 -17.125 -4.496 1 96.62 89 TYR A N 1
ATOM 745 C CA . TYR A 1 89 ? 27.453 -16.484 -5.785 1 96.62 89 TYR A CA 1
ATOM 746 C C . TYR A 1 89 ? 26.75 -15.148 -5.594 1 96.62 89 TYR A C 1
ATOM 748 O O . TYR A 1 89 ? 25.938 -15 -4.688 1 96.62 89 TYR A O 1
ATOM 756 N N . ASN A 1 90 ? 27 -14.258 -6.484 1 96.69 90 ASN A N 1
ATOM 757 C CA . ASN A 1 90 ? 26.312 -12.969 -6.477 1 96.69 90 ASN A CA 1
ATOM 758 C C . ASN A 1 90 ? 24.875 -13.102 -6.926 1 96.69 90 ASN A C 1
ATOM 760 O O . ASN A 1 90 ? 24.547 -13.961 -7.746 1 96.69 90 ASN A O 1
ATOM 764 N N . LYS A 1 91 ? 24.109 -12.125 -6.398 1 97.31 91 LYS A N 1
ATOM 765 C CA . LYS A 1 91 ? 22.688 -12.148 -6.699 1 97.31 91 LYS A CA 1
ATOM 766 C C . LYS A 1 91 ? 22.359 -11.234 -7.875 1 97.31 91 LYS A C 1
ATOM 768 O O . LYS A 1 91 ? 22.984 -10.195 -8.055 1 97.31 91 LYS A O 1
ATOM 773 N N . ALA A 1 92 ? 21.406 -11.609 -8.625 1 98 92 ALA A N 1
ATOM 774 C CA . ALA A 1 92 ? 20.734 -10.781 -9.633 1 98 92 ALA A CA 1
ATOM 775 C C . ALA A 1 92 ? 19.219 -10.969 -9.57 1 98 92 ALA A C 1
ATOM 777 O O . ALA A 1 92 ? 18.734 -12.055 -9.258 1 98 92 ALA A O 1
ATOM 778 N N . TRP A 1 93 ? 18.516 -9.914 -9.875 1 97.5 93 TRP A N 1
ATOM 779 C CA . TRP A 1 93 ? 17.047 -10 -9.875 1 97.5 93 TRP A CA 1
ATOM 780 C C . TRP A 1 93 ? 16.484 -9.586 -11.227 1 97.5 93 TRP A C 1
ATOM 782 O O . TRP A 1 93 ? 16.953 -8.633 -11.844 1 97.5 93 TRP A O 1
ATOM 792 N N . ILE A 1 94 ? 15.492 -10.305 -11.648 1 98 94 ILE A N 1
ATOM 793 C CA . ILE A 1 94 ? 14.766 -9.914 -12.852 1 98 94 ILE A CA 1
ATOM 794 C C . ILE A 1 94 ? 13.273 -9.82 -12.547 1 98 94 ILE A C 1
ATOM 796 O O . ILE A 1 94 ? 12.672 -10.773 -12.062 1 98 94 ILE A O 1
ATOM 800 N N . SER A 1 95 ? 12.742 -8.68 -12.781 1 97.94 95 SER A N 1
ATOM 801 C CA . SER A 1 95 ? 11.297 -8.477 -12.766 1 97.94 95 SER A CA 1
ATOM 802 C C . SER A 1 95 ? 10.719 -8.484 -14.172 1 97.94 95 SER A C 1
ATOM 804 O O . SER A 1 95 ? 11.164 -7.719 -15.031 1 97.94 95 SER A O 1
ATOM 806 N N . ILE A 1 96 ? 9.742 -9.25 -14.352 1 97.31 96 ILE A N 1
ATOM 807 C CA . ILE A 1 96 ? 9.172 -9.383 -15.68 1 97.31 96 ILE A CA 1
ATOM 808 C C . ILE A 1 96 ? 7.996 -8.414 -15.836 1 97.31 96 ILE A C 1
ATOM 810 O O . ILE A 1 96 ? 7.176 -8.273 -14.93 1 97.31 96 ILE A O 1
ATOM 814 N N . SER A 1 97 ? 7.941 -7.812 -16.984 1 96.38 97 SER A N 1
ATOM 815 C CA . SER A 1 97 ? 6.812 -6.926 -17.266 1 96.38 97 SER A CA 1
ATOM 816 C C . SER A 1 97 ? 5.504 -7.703 -17.328 1 96.38 97 SER A C 1
ATOM 818 O O . SER A 1 97 ? 5.453 -8.805 -17.875 1 96.38 97 SER A O 1
ATOM 820 N N . ASN A 1 98 ? 4.484 -7.086 -16.891 1 94.62 98 ASN A N 1
ATOM 821 C CA . ASN A 1 98 ? 3.186 -7.746 -16.828 1 94.62 98 ASN A CA 1
ATOM 822 C C . ASN A 1 98 ? 2.707 -8.18 -18.203 1 94.62 98 ASN A C 1
ATOM 824 O O . ASN A 1 98 ? 2.223 -9.297 -18.375 1 94.62 98 ASN A O 1
ATOM 828 N N . ARG A 1 99 ? 2.889 -7.336 -19.156 1 93.62 99 ARG A N 1
ATOM 829 C CA . ARG A 1 99 ? 2.418 -7.625 -20.5 1 93.62 99 ARG A CA 1
ATOM 830 C C . ARG A 1 99 ? 3.047 -8.906 -21.047 1 93.62 99 ARG A C 1
ATOM 832 O O . ARG A 1 99 ? 2.395 -9.672 -21.75 1 93.62 99 ARG A O 1
ATOM 839 N N . VAL A 1 100 ? 4.273 -9.102 -20.688 1 95.12 100 VAL A N 1
ATOM 840 C CA . VAL A 1 100 ? 5.023 -10.258 -21.172 1 95.12 100 VAL A CA 1
ATOM 841 C C . VAL A 1 100 ? 4.406 -11.539 -20.609 1 95.12 100 VAL A C 1
ATOM 843 O O . VAL A 1 100 ? 4.422 -12.578 -21.266 1 95.12 100 VAL A O 1
ATOM 846 N N . LEU A 1 101 ? 3.811 -11.461 -19.484 1 95 101 LEU A N 1
ATOM 847 C CA . LEU A 1 101 ? 3.248 -12.617 -18.797 1 95 101 LEU A CA 1
ATOM 848 C C . LEU A 1 101 ? 1.982 -13.102 -19.5 1 95 101 LEU A C 1
ATOM 850 O O . LEU A 1 101 ? 1.501 -14.203 -19.219 1 95 101 LEU A O 1
ATOM 854 N N . TYR A 1 102 ? 1.488 -12.336 -20.422 1 93.5 102 TYR A N 1
ATOM 855 C CA . TYR A 1 102 ? 0.296 -12.695 -21.188 1 93.5 102 TYR A CA 1
ATOM 856 C C . TYR A 1 102 ? 0.656 -13.07 -22.625 1 93.5 102 TYR A C 1
ATOM 858 O O . TYR A 1 102 ? -0.206 -13.07 -23.5 1 93.5 102 TYR A O 1
ATOM 866 N N . THR A 1 103 ? 1.943 -13.305 -22.875 1 92.06 103 THR A N 1
ATOM 867 C CA . THR A 1 103 ? 2.391 -13.664 -24.203 1 92.06 103 THR A CA 1
ATOM 868 C C . THR A 1 103 ? 3.434 -14.773 -24.156 1 92.06 103 THR A C 1
ATOM 870 O O . THR A 1 103 ? 3.943 -15.102 -23.078 1 92.06 103 THR A O 1
ATOM 873 N N . ASP A 1 104 ? 3.709 -15.305 -25.297 1 89.69 104 ASP A N 1
ATOM 874 C CA . ASP A 1 104 ? 4.742 -16.328 -25.422 1 89.69 104 ASP A CA 1
ATOM 875 C C . ASP A 1 104 ? 6.137 -15.711 -25.344 1 89.69 104 ASP A C 1
ATOM 877 O O . ASP A 1 104 ? 7.141 -16.422 -25.344 1 89.69 104 ASP A O 1
ATOM 881 N N . GLU A 1 105 ? 6.168 -14.445 -25.172 1 91.31 105 GLU A N 1
ATOM 882 C CA . GLU A 1 105 ? 7.449 -13.75 -25.125 1 91.31 105 GLU A CA 1
ATOM 883 C C . GLU A 1 105 ? 8.219 -14.086 -23.859 1 91.31 105 GLU A C 1
ATOM 885 O O . GLU A 1 105 ? 9.422 -13.828 -23.75 1 91.31 105 GLU A O 1
ATOM 890 N N . ILE A 1 106 ? 7.551 -14.695 -22.953 1 91.31 106 ILE A N 1
ATOM 891 C CA . ILE A 1 106 ? 8.195 -15.094 -21.703 1 91.31 106 ILE A CA 1
ATOM 892 C C . ILE A 1 106 ? 9.344 -16.047 -22 1 91.31 106 ILE A C 1
ATOM 894 O O . ILE A 1 106 ? 10.281 -16.172 -21.219 1 91.31 106 ILE A O 1
ATOM 898 N N . TYR A 1 107 ? 9.344 -16.672 -23.109 1 88.62 107 TYR A N 1
ATOM 899 C 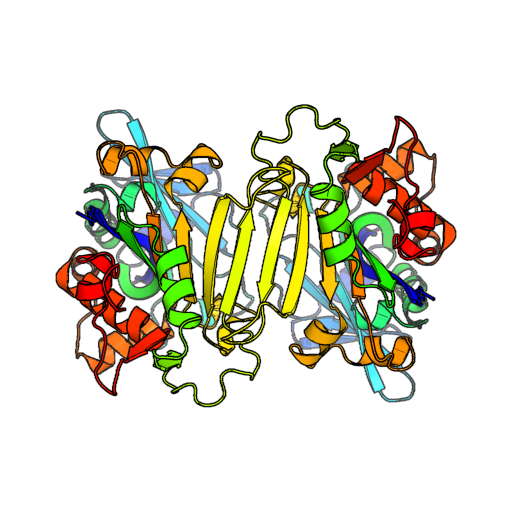CA . TYR A 1 107 ? 10.367 -17.641 -23.484 1 88.62 107 TYR A CA 1
ATOM 900 C C . TYR A 1 107 ? 11.703 -16.953 -23.75 1 88.62 107 TYR A C 1
ATOM 902 O O . TYR A 1 107 ? 12.75 -17.594 -23.734 1 88.62 107 TYR A O 1
ATOM 910 N N . TYR A 1 108 ? 11.711 -15.672 -23.938 1 89.44 108 TYR A N 1
ATOM 911 C CA . TYR A 1 108 ? 12.953 -14.922 -24.078 1 89.44 108 TYR A CA 1
ATOM 912 C C . TYR A 1 108 ? 13.797 -15 -22.812 1 89.44 108 TYR A C 1
ATOM 914 O O . TYR A 1 108 ? 15.008 -14.789 -22.844 1 89.44 108 TYR A O 1
ATOM 922 N N . LEU A 1 109 ? 13.117 -15.281 -21.734 1 93.06 109 LEU A N 1
ATOM 923 C CA . LEU A 1 109 ? 13.797 -15.32 -20.453 1 93.06 109 LEU A CA 1
ATOM 924 C C . LEU A 1 109 ? 14.945 -16.328 -20.484 1 93.06 109 LEU A C 1
ATOM 926 O O . LEU A 1 109 ? 16.016 -16.078 -19.922 1 93.06 109 LEU A O 1
ATOM 930 N N . ASP A 1 110 ? 14.688 -17.391 -21.141 1 88.31 110 ASP A N 1
ATOM 931 C CA . ASP A 1 110 ? 15.719 -18.422 -21.25 1 88.31 110 ASP A CA 1
ATOM 932 C C . ASP A 1 110 ? 16.969 -17.891 -21.938 1 88.31 110 ASP A C 1
ATOM 934 O O . ASP A 1 110 ? 18.094 -18.156 -21.5 1 88.31 110 ASP A O 1
ATOM 938 N N . PHE A 1 111 ? 16.797 -17.109 -23 1 89.5 111 PHE A N 1
ATOM 939 C CA . PHE A 1 111 ? 17.891 -16.5 -23.734 1 89.5 111 PHE A CA 1
ATOM 940 C C . PHE A 1 111 ? 18.625 -15.477 -22.875 1 89.5 111 PHE A C 1
ATOM 942 O O . PHE A 1 111 ? 19.859 -15.398 -22.891 1 89.5 111 PHE A O 1
ATOM 949 N N . ILE A 1 112 ? 17.891 -14.758 -22.156 1 95.06 112 ILE A N 1
ATOM 950 C CA . ILE A 1 112 ? 18.453 -13.711 -21.297 1 95.06 112 ILE A CA 1
ATOM 951 C C . ILE A 1 112 ? 19.312 -14.344 -20.203 1 95.06 112 ILE A C 1
ATOM 953 O O . ILE A 1 112 ? 20.453 -13.914 -19.984 1 95.06 112 ILE A O 1
ATOM 957 N N . GLU A 1 113 ? 18.766 -15.367 -19.578 1 94.88 113 GLU A N 1
ATOM 958 C CA . GLU A 1 113 ? 19.5 -16.062 -18.516 1 94.88 113 GLU A CA 1
ATOM 959 C C . GLU A 1 113 ? 20.828 -16.625 -19.031 1 94.88 113 GLU A C 1
ATOM 961 O O . GLU A 1 113 ? 21.875 -16.438 -18.406 1 94.88 113 GLU A O 1
ATOM 966 N N . SER A 1 114 ? 20.719 -17.234 -20.156 1 93.5 114 SER A N 1
ATOM 967 C CA . SER A 1 114 ? 21.891 -17.875 -20.734 1 93.5 114 SER A CA 1
ATOM 968 C C . SER A 1 114 ? 22.953 -16.844 -21.109 1 93.5 114 SER A C 1
ATOM 970 O O . SER A 1 114 ? 24.141 -17.016 -20.797 1 93.5 114 SER A O 1
ATOM 972 N N . ASN A 1 115 ? 22.594 -15.805 -21.719 1 95.44 115 ASN A N 1
ATOM 973 C CA . ASN A 1 115 ? 23.531 -14.781 -22.172 1 95.44 115 ASN A CA 1
ATOM 974 C C . ASN A 1 115 ? 24.188 -14.055 -21 1 95.44 115 ASN A C 1
ATOM 976 O O . ASN A 1 115 ? 25.344 -13.625 -21.094 1 95.44 115 ASN A O 1
ATOM 980 N N . LEU A 1 116 ? 23.484 -13.945 -19.953 1 96.94 116 LEU A N 1
ATOM 981 C CA . LEU A 1 116 ? 24 -13.18 -18.828 1 96.94 116 LEU A CA 1
ATOM 982 C C . LEU A 1 116 ? 24.656 -14.102 -17.797 1 96.94 116 LEU A C 1
ATOM 984 O O . LEU A 1 116 ? 25.125 -13.641 -16.766 1 96.94 116 LEU A O 1
ATOM 988 N N . GLY A 1 117 ? 24.656 -15.422 -18.062 1 97 117 GLY A N 1
ATOM 989 C CA . GLY A 1 117 ? 25.281 -16.375 -17.156 1 97 117 GLY A CA 1
ATOM 990 C C . GLY A 1 117 ? 24.531 -16.547 -15.852 1 97 117 GLY A C 1
ATOM 991 O O . GLY A 1 117 ? 25.141 -16.609 -14.781 1 97 117 GLY A O 1
ATOM 992 N N . LEU A 1 118 ? 23.219 -16.531 -15.875 1 97.12 118 LEU A N 1
ATOM 993 C CA . LEU A 1 118 ? 22.375 -16.578 -14.688 1 97.12 118 LEU A CA 1
ATOM 994 C C . LEU A 1 118 ? 21.75 -17.953 -14.508 1 97.12 118 LEU A C 1
ATOM 996 O O . LEU A 1 118 ? 21.344 -18.594 -15.477 1 97.12 118 LEU A O 1
ATOM 1000 N N . GLU A 1 119 ? 21.719 -18.375 -13.289 1 96.19 119 GLU A N 1
ATOM 1001 C CA . GLU A 1 119 ? 20.984 -19.578 -12.898 1 96.19 119 GLU A CA 1
ATOM 1002 C C . GLU A 1 119 ? 19.906 -19.25 -11.867 1 96.19 119 GLU A C 1
ATOM 1004 O O . GLU A 1 119 ? 20.188 -18.594 -10.859 1 96.19 119 GLU A O 1
ATOM 1009 N N . LEU A 1 120 ? 18.688 -19.719 -12.141 1 95.94 120 LEU A N 1
ATOM 1010 C CA . LEU A 1 120 ? 17.562 -19.406 -11.273 1 95.94 120 LEU A CA 1
ATOM 1011 C C . LEU A 1 120 ? 17.781 -19.969 -9.875 1 95.94 120 LEU A C 1
ATOM 1013 O O . LEU A 1 120 ? 18.062 -21.156 -9.711 1 95.94 120 LEU A O 1
ATOM 1017 N N . HIS A 1 121 ? 17.688 -19.078 -8.883 1 95.5 121 HIS A N 1
ATOM 1018 C CA . HIS A 1 121 ? 17.844 -19.484 -7.492 1 95.5 121 HIS A CA 1
ATOM 1019 C C . HIS A 1 121 ? 16.5 -19.641 -6.801 1 95.5 121 HIS A C 1
ATOM 1021 O O . HIS A 1 121 ? 16.234 -20.656 -6.141 1 95.5 121 HIS A O 1
ATOM 1027 N N . ASN A 1 122 ? 15.664 -18.625 -6.934 1 95.25 122 ASN A N 1
ATOM 1028 C CA . ASN A 1 122 ? 14.336 -18.688 -6.34 1 95.25 122 ASN A CA 1
ATOM 1029 C C . ASN A 1 122 ? 13.398 -17.641 -6.938 1 95.25 122 ASN A C 1
ATOM 1031 O O . ASN A 1 122 ? 13.82 -16.812 -7.746 1 95.25 122 ASN A O 1
ATOM 1035 N N . ILE A 1 123 ? 12.094 -17.797 -6.676 1 95.94 123 ILE A N 1
ATOM 1036 C CA . ILE A 1 123 ? 11.086 -16.781 -7 1 95.94 123 ILE A CA 1
ATOM 1037 C C . ILE A 1 123 ? 10.906 -15.844 -5.812 1 95.94 123 ILE A C 1
ATOM 1039 O O . ILE A 1 123 ? 10.57 -16.281 -4.711 1 95.94 123 ILE A O 1
ATOM 1043 N N . THR A 1 124 ? 11.164 -14.57 -6.047 1 95.5 124 THR A N 1
ATOM 1044 C CA . THR A 1 124 ? 11.062 -13.602 -4.961 1 95.5 124 THR A CA 1
ATOM 1045 C C . THR A 1 124 ? 9.602 -13.211 -4.719 1 95.5 124 THR A C 1
ATOM 1047 O O . THR A 1 124 ? 9.18 -13.047 -3.572 1 95.5 124 THR A O 1
ATOM 1050 N N . THR A 1 125 ? 8.891 -13 -5.762 1 96.56 125 THR A N 1
ATOM 1051 C CA . THR A 1 125 ? 7.484 -12.625 -5.695 1 96.56 125 THR A CA 1
ATOM 1052 C C . THR A 1 125 ? 6.699 -13.258 -6.84 1 96.56 125 THR A C 1
ATOM 1054 O O . THR A 1 125 ? 7.168 -13.297 -7.977 1 96.56 125 THR A O 1
ATOM 1057 N N . LEU A 1 126 ? 5.594 -13.75 -6.496 1 97.44 126 LEU A N 1
ATOM 1058 C CA . LEU A 1 126 ? 4.719 -14.359 -7.488 1 97.44 126 LEU A CA 1
ATOM 1059 C C . LEU A 1 126 ? 3.256 -14.047 -7.188 1 97.44 126 LEU A C 1
ATOM 1061 O O . LEU A 1 126 ? 2.76 -14.352 -6.102 1 97.44 126 LEU A O 1
ATOM 1065 N N . ASP A 1 127 ? 2.58 -13.383 -8.086 1 97.94 127 ASP A N 1
ATOM 1066 C CA . ASP A 1 127 ? 1.127 -13.258 -8.039 1 97.94 127 ASP A CA 1
ATOM 1067 C C . ASP A 1 127 ? 0.463 -14.164 -9.07 1 97.94 127 ASP A C 1
ATOM 1069 O O . ASP A 1 127 ? 0.741 -14.062 -10.266 1 97.94 127 ASP A O 1
ATOM 1073 N N . LEU A 1 128 ? -0.313 -15.031 -8.57 1 98 128 LEU A N 1
ATOM 1074 C CA . LEU A 1 128 ? -1.131 -15.867 -9.445 1 98 128 LEU A CA 1
ATOM 1075 C C . LEU A 1 128 ? -2.584 -15.406 -9.438 1 98 128 LEU A C 1
ATOM 1077 O O . LEU A 1 128 ? -3.113 -15.031 -8.391 1 98 128 LEU A O 1
ATOM 1081 N N . CYS A 1 129 ? -3.191 -15.461 -10.633 1 97.44 129 CYS A N 1
ATOM 1082 C CA . CYS A 1 129 ? -4.574 -15.008 -10.68 1 97.44 129 CYS A CA 1
ATOM 1083 C C . CYS A 1 129 ? -5.426 -15.9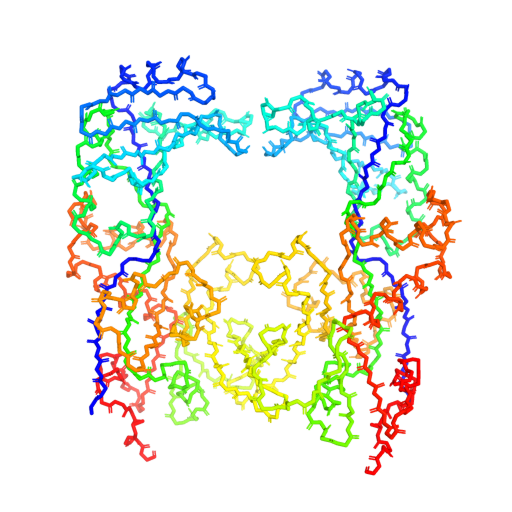3 -11.547 1 97.44 129 CYS A C 1
ATOM 1085 O O . CYS A 1 129 ? -4.945 -16.469 -12.547 1 97.44 129 CYS A O 1
ATOM 1087 N N . LEU A 1 130 ? -6.578 -16.141 -11.117 1 97.12 130 LEU A N 1
ATOM 1088 C CA . LEU A 1 130 ? -7.613 -16.844 -11.867 1 97.12 130 LEU A CA 1
ATOM 1089 C C . LEU A 1 130 ? -8.711 -15.883 -12.312 1 97.12 130 LEU A C 1
ATOM 1091 O O . LEU A 1 130 ? -9.359 -15.242 -11.477 1 97.12 130 LEU A O 1
ATOM 1095 N N . ASP A 1 131 ? -8.875 -15.805 -13.609 1 96.19 131 ASP A N 1
ATOM 1096 C CA . ASP A 1 131 ? -9.867 -14.898 -14.18 1 96.19 131 ASP A CA 1
ATOM 1097 C C . ASP A 1 131 ? -11.133 -15.656 -14.57 1 96.19 131 ASP A C 1
ATOM 1099 O O . ASP A 1 131 ? -11.055 -16.781 -15.086 1 96.19 131 ASP A O 1
ATOM 1103 N N . MET A 1 132 ? -12.242 -15.008 -14.305 1 96.25 132 MET A N 1
ATOM 1104 C CA . MET A 1 132 ? -13.5 -15.711 -14.531 1 96.25 132 MET A CA 1
ATOM 1105 C C . MET A 1 132 ? -14.656 -14.727 -14.719 1 96.25 132 MET A C 1
ATOM 1107 O O . MET A 1 132 ? -14.484 -13.523 -14.508 1 96.25 132 MET A O 1
ATOM 1111 N N . SER A 1 133 ? -15.789 -15.25 -15.094 1 95.38 133 SER A N 1
ATOM 1112 C CA . SER A 1 133 ? -16.938 -14.398 -15.352 1 95.38 133 SER A CA 1
ATOM 1113 C C . SER A 1 133 ? -17.766 -14.172 -14.086 1 95.38 133 SER A C 1
ATOM 1115 O O . SER A 1 133 ? -18.484 -13.188 -13.977 1 95.38 133 SER A O 1
ATOM 1117 N N . ILE A 1 134 ? -17.609 -15.016 -13.102 1 94.38 134 ILE A N 1
ATOM 1118 C CA . ILE A 1 134 ? -18.422 -14.945 -11.898 1 94.38 134 ILE A CA 1
ATOM 1119 C C . ILE A 1 134 ? -17.844 -13.891 -10.953 1 94.38 134 ILE A C 1
ATOM 1121 O O . ILE A 1 134 ? -16.625 -13.734 -10.852 1 94.38 134 ILE A O 1
ATOM 1125 N N . ASP A 1 135 ? -18.75 -13.203 -10.227 1 95.81 135 ASP A N 1
ATOM 1126 C CA . ASP A 1 135 ? -18.328 -12.266 -9.188 1 95.81 135 ASP A CA 1
ATOM 1127 C C . ASP A 1 135 ? -17.797 -13.008 -7.961 1 95.81 135 ASP A C 1
ATOM 1129 O O . ASP A 1 135 ? -18.531 -13.164 -6.973 1 95.81 135 ASP A O 1
ATOM 1133 N N . ILE A 1 136 ? -16.578 -13.312 -8.023 1 96.69 136 ILE A N 1
ATOM 1134 C CA . ILE A 1 136 ? -15.961 -14.18 -7.027 1 96.69 136 ILE A CA 1
ATOM 1135 C C . ILE A 1 136 ? -15.875 -13.445 -5.691 1 96.69 136 ILE A C 1
ATOM 1137 O O . ILE A 1 136 ? -15.93 -14.078 -4.629 1 96.69 136 ILE A O 1
ATOM 1141 N N . ALA A 1 137 ? -15.742 -12.156 -5.699 1 97.81 137 ALA A N 1
ATOM 1142 C CA . ALA A 1 137 ? -15.719 -11.391 -4.449 1 97.81 137 ALA A CA 1
ATOM 1143 C C . ALA A 1 137 ? -17.016 -11.57 -3.678 1 97.81 137 ALA A C 1
ATOM 1145 O O . ALA A 1 137 ? -17 -11.859 -2.479 1 97.81 137 ALA A O 1
ATOM 1146 N N . ARG A 1 138 ? -18.109 -11.43 -4.344 1 96.69 138 ARG A N 1
ATOM 1147 C CA . ARG A 1 138 ? -19.406 -11.562 -3.703 1 96.69 138 ARG A CA 1
ATOM 1148 C C . ARG A 1 138 ? -19.656 -13 -3.25 1 96.69 138 ARG A C 1
ATOM 1150 O O . ARG A 1 138 ? -20.266 -13.234 -2.209 1 96.69 138 ARG A O 1
ATOM 1157 N N . LEU A 1 139 ? -19.188 -13.914 -4.074 1 96.06 139 LEU A N 1
ATOM 1158 C CA . LEU A 1 139 ? -19.328 -15.312 -3.691 1 96.06 139 LEU A CA 1
ATOM 1159 C C . LEU A 1 139 ? -18.578 -15.602 -2.393 1 96.06 139 LEU A C 1
ATOM 1161 O O . LEU A 1 139 ? -19.141 -16.203 -1.474 1 96.06 139 LEU A O 1
ATOM 1165 N N . ILE A 1 140 ? -17.375 -15.188 -2.289 1 97.56 140 ILE A N 1
ATOM 1166 C CA . ILE A 1 140 ? -16.562 -15.406 -1.099 1 97.56 140 ILE A CA 1
ATOM 1167 C C . ILE A 1 140 ? -17.234 -14.766 0.112 1 97.56 140 ILE A C 1
ATOM 1169 O O . ILE A 1 140 ? -17.344 -15.383 1.173 1 97.56 140 ILE A O 1
ATOM 1173 N N . ARG A 1 141 ? -17.672 -13.562 -0.098 1 97.88 141 ARG A N 1
ATOM 1174 C CA . ARG A 1 141 ? -18.312 -12.867 1.009 1 97.88 141 ARG A CA 1
ATOM 1175 C C . ARG A 1 141 ? -19.562 -13.609 1.459 1 97.88 141 ARG A C 1
ATOM 1177 O O . ARG A 1 141 ? -19.828 -13.742 2.658 1 97.88 141 ARG A O 1
ATOM 1184 N N . ARG A 1 142 ? -20.359 -14.094 0.542 1 96.81 142 ARG A N 1
ATOM 1185 C CA . ARG A 1 142 ? -21.562 -14.852 0.87 1 96.81 142 ARG A CA 1
ATOM 1186 C C . ARG A 1 142 ? -21.219 -16.094 1.685 1 96.81 142 ARG A C 1
ATOM 1188 O O . ARG A 1 142 ? -21.906 -16.422 2.65 1 96.81 142 ARG A O 1
ATOM 1195 N N . LEU A 1 143 ? -20.203 -16.75 1.252 1 97.06 143 LEU A N 1
ATOM 1196 C CA . LEU A 1 143 ? -19.781 -17.953 1.967 1 97.06 143 LEU A CA 1
ATOM 1197 C C . LEU A 1 143 ? -19.328 -17.609 3.383 1 97.06 143 LEU A C 1
ATOM 1199 O O . LEU A 1 143 ? -19.672 -18.297 4.336 1 97.06 143 LEU A O 1
ATOM 1203 N N . ILE A 1 144 ? -18.594 -16.531 3.527 1 97.88 144 ILE A N 1
ATOM 1204 C CA . ILE A 1 144 ? -18.094 -16.094 4.824 1 97.88 144 ILE A CA 1
ATOM 1205 C C . ILE A 1 144 ? -19.266 -15.75 5.742 1 97.88 144 ILE A C 1
ATOM 1207 O O . ILE A 1 144 ? -19.234 -16.078 6.93 1 97.88 144 ILE A O 1
ATOM 1211 N N . ARG A 1 145 ? -20.312 -15.203 5.16 1 97.88 145 ARG A N 1
ATOM 1212 C CA . ARG A 1 145 ? -21.422 -14.672 5.941 1 97.88 145 ARG A CA 1
ATOM 1213 C C . ARG A 1 145 ? -22.438 -15.766 6.254 1 97.88 145 ARG A C 1
ATOM 1215 O O . ARG A 1 145 ? -23.328 -15.57 7.098 1 97.88 145 ARG A O 1
ATOM 1222 N N . ASN A 1 146 ? -22.328 -16.859 5.609 1 96.69 146 ASN A N 1
ATOM 1223 C CA . ASN A 1 146 ? -23.281 -17.953 5.805 1 96.69 146 ASN A CA 1
ATOM 1224 C C . ASN A 1 146 ? -22.953 -18.766 7.055 1 96.69 146 ASN A C 1
ATOM 1226 O O . ASN A 1 146 ? -21.969 -19.484 7.09 1 96.69 146 ASN A O 1
ATOM 1230 N N . PRO A 1 147 ? -23.828 -18.734 8 1 95.56 147 PRO A N 1
ATOM 1231 C CA . PRO A 1 147 ? -23.531 -19.453 9.25 1 95.56 147 PRO A CA 1
ATOM 1232 C C . PRO A 1 147 ? -23.562 -20.969 9.078 1 95.56 147 PRO A C 1
ATOM 1234 O O . PRO A 1 147 ? -23.094 -21.703 9.953 1 95.56 147 PRO A O 1
ATOM 1237 N N . GLN A 1 148 ? -24.125 -21.453 8.008 1 95.56 148 GLN A N 1
ATOM 1238 C CA . GLN A 1 148 ? -24.188 -22.891 7.758 1 95.56 148 GLN A CA 1
ATOM 1239 C C . GLN A 1 148 ? -22.859 -23.391 7.18 1 95.56 148 GLN A C 1
ATOM 1241 O O . GLN A 1 148 ? -22.641 -24.609 7.086 1 95.56 148 GLN A O 1
ATOM 1246 N N . ILE A 1 149 ? -22.062 -22.484 6.801 1 96.31 149 ILE A N 1
ATOM 1247 C CA . ILE A 1 149 ? -20.781 -22.828 6.211 1 96.31 149 ILE A CA 1
ATOM 1248 C C . ILE A 1 149 ? -19.656 -22.516 7.207 1 96.31 149 ILE A C 1
ATOM 1250 O O . ILE A 1 149 ? -19.594 -21.422 7.77 1 96.31 149 ILE A O 1
ATOM 1254 N N . THR A 1 150 ? -18.859 -23.5 7.434 1 97.06 150 THR A N 1
ATOM 1255 C CA . THR A 1 150 ? -17.688 -23.297 8.281 1 97.06 150 THR A CA 1
ATOM 1256 C C . THR A 1 150 ? -16.531 -22.734 7.469 1 97.06 150 THR A C 1
ATOM 1258 O O . THR A 1 150 ? -16.156 -23.312 6.438 1 97.06 150 THR A O 1
ATOM 1261 N N . THR A 1 151 ? -15.984 -21.672 8 1 97.75 151 THR A N 1
ATOM 1262 C CA . THR A 1 151 ? -14.836 -21.062 7.344 1 97.75 151 THR A CA 1
ATOM 1263 C C . THR A 1 151 ? -13.539 -21.469 8.039 1 97.75 151 THR A C 1
ATOM 1265 O O . THR A 1 151 ? -13.453 -21.422 9.266 1 97.75 151 THR A O 1
ATOM 1268 N N . ILE A 1 152 ? -12.625 -21.922 7.309 1 98.12 152 ILE A N 1
ATOM 1269 C CA . ILE A 1 152 ? -11.266 -22.125 7.785 1 98.12 152 ILE A CA 1
ATOM 1270 C C . ILE A 1 152 ? -10.352 -21.031 7.254 1 98.12 152 ILE A C 1
ATOM 1272 O O . ILE A 1 152 ? -10.117 -20.938 6.047 1 98.12 152 ILE A O 1
ATOM 1276 N N . LEU A 1 153 ? -9.914 -20.219 8.164 1 98.19 153 LEU A N 1
ATOM 1277 C CA . LEU A 1 153 ? -9.102 -19.062 7.84 1 98.19 153 LEU A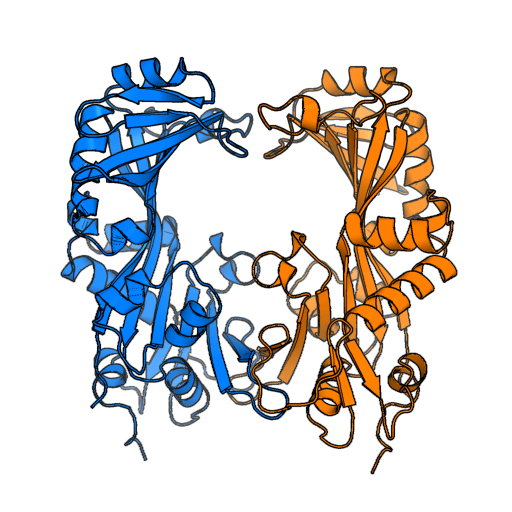 CA 1
ATOM 1278 C C . LEU A 1 153 ? -7.672 -19.234 8.336 1 98.19 153 LEU A C 1
ATOM 1280 O O . LEU A 1 153 ? -7.445 -19.484 9.523 1 98.19 153 LEU A O 1
ATOM 1284 N N . ASN A 1 154 ? -6.758 -19.156 7.387 1 97.38 154 ASN A N 1
ATOM 1285 C CA . ASN A 1 154 ? -5.352 -19.328 7.723 1 97.38 154 ASN A CA 1
ATOM 1286 C C . ASN A 1 154 ? -5.113 -20.625 8.5 1 97.38 154 ASN A C 1
ATOM 1288 O O . ASN A 1 154 ? -4.418 -20.625 9.516 1 97.38 154 ASN A O 1
ATOM 1292 N N . GLY A 1 155 ? -5.809 -21.656 8.07 1 95.5 155 GLY A N 1
ATOM 1293 C CA . GLY A 1 155 ? -5.598 -23 8.602 1 95.5 155 GLY A CA 1
ATOM 1294 C C . GLY A 1 155 ? -6.398 -23.281 9.859 1 95.5 155 GLY A C 1
ATOM 1295 O O . GLY A 1 155 ? -6.383 -24.391 10.375 1 95.5 155 GLY A O 1
ATOM 1296 N N . LYS A 1 156 ? -7.137 -22.281 10.312 1 96.5 156 LYS A N 1
ATOM 1297 C CA . LYS A 1 156 ? -7.875 -22.469 11.562 1 96.5 156 LYS A CA 1
ATOM 1298 C C . LYS A 1 156 ? -9.383 -22.375 11.328 1 96.5 156 LYS A C 1
ATOM 1300 O O . LYS A 1 156 ? -9.859 -21.438 10.688 1 96.5 156 LYS A O 1
ATOM 1305 N N . ARG A 1 157 ? -9.992 -23.281 11.922 1 96.75 157 ARG A N 1
ATOM 1306 C CA . ARG A 1 157 ? -11.453 -23.297 11.859 1 96.75 157 ARG A CA 1
ATOM 1307 C C . ARG A 1 157 ? -12.039 -22.172 12.703 1 96.75 157 ARG A C 1
ATOM 1309 O O . ARG A 1 157 ? -11.695 -22.016 13.875 1 96.75 157 ARG A O 1
ATOM 1316 N N . ILE A 1 158 ? -12.945 -21.484 12.094 1 96.94 158 ILE A N 1
ATOM 1317 C CA . ILE A 1 158 ? -13.594 -20.406 12.836 1 96.94 158 ILE A CA 1
ATOM 1318 C C . ILE A 1 158 ? -14.789 -20.953 13.602 1 96.94 158 ILE A C 1
ATOM 1320 O O . ILE A 1 158 ? -15.789 -21.359 13 1 96.94 158 ILE A O 1
ATOM 1324 N N . ILE A 1 159 ? -14.672 -20.891 14.852 1 94.12 159 ILE A N 1
ATOM 1325 C CA . ILE A 1 159 ? -15.734 -21.406 15.719 1 94.12 159 ILE A CA 1
ATOM 1326 C C . ILE A 1 159 ? -16.594 -20.234 16.219 1 94.12 159 ILE A C 1
ATOM 1328 O O . ILE A 1 159 ? -17.812 -20.281 16.125 1 94.12 159 ILE A O 1
ATOM 1332 N N . ASP A 1 160 ? -15.93 -19.234 16.734 1 96.81 160 ASP A N 1
ATOM 1333 C CA . ASP A 1 160 ? -16.625 -18.031 17.188 1 96.81 160 ASP A CA 1
ATOM 1334 C C . ASP A 1 160 ? -16.797 -17.031 16.062 1 96.81 160 ASP A C 1
ATOM 1336 O O . ASP A 1 160 ? -15.875 -16.25 15.781 1 96.81 160 ASP A O 1
ATOM 1340 N N . ARG A 1 161 ? -17.922 -16.953 15.508 1 97.06 161 ARG A N 1
ATOM 1341 C CA . ARG A 1 161 ? -18.203 -16.094 14.352 1 97.06 161 ARG A CA 1
ATOM 1342 C C . ARG A 1 161 ? -18.25 -14.625 14.758 1 97.06 161 ARG A C 1
ATOM 1344 O O . ARG A 1 161 ? -18.219 -13.742 13.898 1 97.06 161 ARG A O 1
ATOM 1351 N N . LYS A 1 162 ? -18.344 -14.352 16.047 1 96.56 162 LYS A N 1
ATOM 1352 C CA . LYS A 1 162 ? -18.5 -12.984 16.516 1 96.56 162 LYS A CA 1
ATOM 1353 C C . LYS A 1 162 ? -17.141 -12.359 16.828 1 96.56 162 LYS A C 1
ATOM 1355 O O . LYS A 1 162 ? -17.047 -11.164 17.125 1 96.56 162 LYS A O 1
ATOM 1360 N N . GLN A 1 163 ? -16.141 -13.164 16.75 1 95.81 163 GLN A N 1
ATOM 1361 C CA . GLN A 1 163 ? -14.797 -12.625 16.938 1 95.81 163 GLN A CA 1
ATOM 1362 C C . GLN A 1 163 ? -14.344 -11.836 15.711 1 95.81 163 GLN A C 1
ATOM 1364 O O . GLN A 1 163 ? -14.523 -12.281 14.578 1 95.81 163 GLN A O 1
ATOM 1369 N N . ASP A 1 164 ? -13.711 -10.727 15.945 1 94.12 164 ASP A N 1
ATOM 1370 C CA . ASP A 1 164 ? -13.219 -9.898 14.852 1 94.12 164 ASP A CA 1
ATOM 1371 C C . ASP A 1 164 ? -12.117 -10.617 14.07 1 94.12 164 ASP A C 1
ATOM 1373 O O . ASP A 1 164 ? -11.289 -11.312 14.656 1 94.12 164 ASP A O 1
ATOM 1377 N N . ARG A 1 165 ? -12.156 -10.414 12.758 1 95.69 165 ARG A N 1
ATOM 1378 C CA . ARG A 1 165 ? -11.164 -10.984 11.852 1 95.69 165 ARG A CA 1
ATOM 1379 C C . ARG A 1 165 ? -10.477 -9.898 11.031 1 95.69 165 ARG A C 1
ATOM 1381 O O . ARG A 1 165 ? -10.828 -9.68 9.867 1 95.69 165 ARG A O 1
ATOM 1388 N N . PRO A 1 166 ? -9.438 -9.281 11.594 1 93.06 166 PRO A N 1
ATOM 1389 C CA . PRO A 1 166 ? -8.75 -8.195 10.883 1 93.06 166 PRO A CA 1
ATOM 1390 C C . PRO A 1 166 ? -8.07 -8.672 9.602 1 93.06 166 PRO A C 1
ATOM 1392 O O . PRO A 1 166 ? -7.688 -7.855 8.766 1 93.06 166 PRO A O 1
ATOM 1395 N N . GLU A 1 167 ? -7.996 -9.953 9.43 1 95.94 167 GLU A N 1
ATOM 1396 C CA . GLU A 1 167 ? -7.379 -10.539 8.242 1 95.94 167 GLU A CA 1
ATOM 1397 C C . GLU A 1 167 ? -8.258 -10.328 7.008 1 95.94 167 GLU A C 1
ATOM 1399 O O . GLU A 1 167 ? -7.785 -10.445 5.875 1 95.94 167 GLU A O 1
ATOM 1404 N N . ILE A 1 168 ? -9.539 -10.078 7.25 1 97.75 168 ILE A N 1
ATOM 1405 C CA . ILE A 1 168 ? -10.492 -9.969 6.152 1 97.75 168 ILE A CA 1
ATOM 1406 C C . ILE A 1 168 ? -10.992 -8.523 6.047 1 97.75 168 ILE A C 1
ATOM 1408 O O . ILE A 1 168 ? -11.484 -7.961 7.027 1 97.75 168 ILE A O 1
ATOM 1412 N N . THR A 1 169 ? -10.898 -7.977 4.91 1 97.69 169 THR A N 1
ATOM 1413 C CA . THR A 1 169 ? -11.453 -6.652 4.664 1 97.69 169 THR A CA 1
ATOM 1414 C C . THR A 1 169 ? -12.258 -6.637 3.361 1 97.69 169 THR A C 1
ATOM 1416 O O . THR A 1 169 ? -11.977 -7.41 2.445 1 97.69 169 THR A O 1
ATOM 1419 N N . TYR A 1 170 ? -13.242 -5.812 3.357 1 98.44 170 TYR A N 1
ATOM 1420 C CA . TYR A 1 170 ? -14.086 -5.59 2.189 1 98.44 170 TYR A CA 1
ATOM 1421 C C . TYR A 1 170 ? -14.008 -4.141 1.726 1 98.44 170 TYR A C 1
ATOM 1423 O O . TYR A 1 170 ? -14.305 -3.221 2.492 1 98.44 170 TYR A O 1
ATOM 1431 N N . THR A 1 171 ? -13.617 -3.945 0.545 1 98.19 171 THR A N 1
ATOM 1432 C CA . THR A 1 171 ? -13.586 -2.598 -0.016 1 98.19 171 THR A CA 1
ATOM 1433 C C . THR A 1 171 ? -14.641 -2.445 -1.112 1 98.19 171 THR A C 1
ATOM 1435 O O . THR A 1 171 ? -14.727 -3.283 -2.014 1 98.19 171 THR A O 1
ATOM 1438 N N . SER A 1 172 ? -15.391 -1.393 -1.017 1 97.31 172 SER A N 1
ATOM 1439 C CA . SER A 1 172 ? -16.406 -1.141 -2.031 1 97.31 172 SER A CA 1
ATOM 1440 C C . SER A 1 172 ? -16.219 0.231 -2.672 1 97.31 172 SER A C 1
ATOM 1442 O O . SER A 1 172 ? -15.672 1.145 -2.049 1 97.31 172 SER A O 1
ATOM 1444 N N . SER A 1 173 ? -16.562 0.32 -3.859 1 95.88 173 SER A N 1
ATOM 1445 C CA . SER A 1 173 ? -16.656 1.556 -4.629 1 95.88 173 SER A CA 1
ATOM 1446 C C . SER A 1 173 ? -17.906 1.548 -5.523 1 95.88 173 SER A C 1
ATOM 1448 O O . SER A 1 173 ? -18.578 0.524 -5.648 1 95.88 173 SER A O 1
ATOM 1450 N N . GLY A 1 174 ? -18.219 2.662 -6.035 1 95.75 174 GLY A N 1
ATOM 1451 C CA . GLY A 1 174 ? -19.391 2.803 -6.879 1 95.75 174 GLY A CA 1
ATOM 1452 C C . GLY A 1 174 ? -19.781 4.25 -7.113 1 95.75 174 GLY A C 1
ATOM 1453 O O . GLY A 1 174 ? -18.938 5.09 -7.422 1 95.75 174 GLY A O 1
ATOM 1454 N N . ASN A 1 175 ? -20.984 4.426 -7.098 1 96.56 175 ASN A N 1
ATOM 1455 C CA . ASN A 1 175 ? -21.484 5.789 -7.277 1 96.56 175 ASN A CA 1
ATOM 1456 C C . ASN A 1 175 ? -22.062 6.348 -5.98 1 96.56 175 ASN A C 1
ATOM 1458 O O . ASN A 1 175 ? -21.828 5.797 -4.902 1 96.56 175 ASN A O 1
ATOM 1462 N N . MET A 1 176 ? -22.703 7.488 -6.035 1 96.94 176 MET A N 1
ATOM 1463 C CA . MET A 1 176 ? -23.156 8.156 -4.816 1 96.94 176 MET A CA 1
ATOM 1464 C C . MET A 1 176 ? -24.234 7.344 -4.121 1 96.94 176 MET A C 1
ATOM 1466 O O . MET A 1 176 ? -24.391 7.43 -2.9 1 96.94 176 MET A O 1
ATOM 1470 N N . ASP A 1 177 ? -24.922 6.441 -4.852 1 96.5 177 ASP A N 1
ATOM 1471 C CA . ASP A 1 177 ? -26.125 5.805 -4.32 1 96.5 177 ASP A CA 1
ATOM 1472 C C . ASP A 1 177 ? -25.875 4.336 -3.998 1 96.5 177 ASP A C 1
ATOM 1474 O O . ASP A 1 177 ? -26.594 3.74 -3.191 1 96.5 177 ASP A O 1
ATOM 1478 N N . LYS A 1 178 ? -24.859 3.816 -4.68 1 95.94 178 LYS A N 1
ATOM 1479 C CA . LYS A 1 178 ? -24.734 2.365 -4.574 1 95.94 178 LYS A CA 1
ATOM 1480 C C . LYS A 1 178 ? -23.266 1.95 -4.551 1 95.94 178 LYS A C 1
ATOM 1482 O O . LYS A 1 178 ? -22.438 2.498 -5.289 1 95.94 178 LYS A O 1
ATOM 1487 N N . ASP A 1 179 ? -23.062 0.933 -3.691 1 96.12 179 ASP A N 1
ATOM 1488 C CA . ASP A 1 179 ? -21.797 0.211 -3.779 1 96.12 179 ASP A CA 1
ATOM 1489 C C . ASP A 1 179 ? -21.828 -0.835 -4.891 1 96.12 179 ASP A C 1
ATOM 1491 O O . ASP A 1 179 ? -22.453 -1.89 -4.734 1 96.12 179 ASP A O 1
ATOM 1495 N N . LYS A 1 180 ? -21.125 -0.631 -5.934 1 95.44 180 LYS A N 1
ATOM 1496 C CA . LYS A 1 180 ? -21.234 -1.47 -7.125 1 95.44 180 LYS A CA 1
ATOM 1497 C C . LYS A 1 180 ? -20.141 -2.525 -7.156 1 95.44 180 LYS A C 1
ATOM 1499 O O . LYS A 1 180 ? -20.375 -3.668 -7.551 1 95.44 180 LYS A O 1
ATOM 1504 N N . TYR A 1 181 ? -19 -2.145 -6.785 1 96.62 181 TYR A N 1
ATOM 1505 C CA . TYR A 1 181 ? -17.828 -2.992 -6.953 1 96.62 181 TYR A CA 1
ATOM 1506 C C . TYR A 1 181 ? -17.25 -3.402 -5.602 1 96.62 181 TYR A C 1
ATOM 1508 O O . TYR A 1 181 ? -16.922 -2.549 -4.773 1 96.62 181 TYR A O 1
ATOM 1516 N N . LEU A 1 182 ? -17.125 -4.68 -5.445 1 98 182 LEU A N 1
ATOM 1517 C CA . LEU A 1 182 ? -16.625 -5.23 -4.188 1 98 182 LEU A CA 1
ATOM 1518 C C . LEU A 1 182 ? -15.25 -5.871 -4.383 1 98 182 LEU A C 1
ATOM 1520 O O . LEU A 1 182 ? -15.031 -6.586 -5.359 1 98 182 LEU A O 1
ATOM 1524 N N . THR A 1 183 ? -14.359 -5.555 -3.496 1 98.38 183 THR A N 1
ATOM 1525 C CA . THR A 1 183 ? -13.07 -6.23 -3.377 1 98.38 183 THR A CA 1
ATOM 1526 C C . THR A 1 183 ? -12.945 -6.914 -2.02 1 98.38 183 THR A C 1
ATOM 1528 O O . THR A 1 183 ? -13.211 -6.305 -0.982 1 98.38 183 THR A O 1
ATOM 1531 N N . VAL A 1 184 ? -12.609 -8.141 -2.045 1 98.69 184 VAL A N 1
ATOM 1532 C CA . VAL A 1 184 ? -12.344 -8.883 -0.816 1 98.69 184 VAL A CA 1
ATOM 1533 C C . VAL A 1 184 ? -10.844 -9.109 -0.663 1 98.69 184 VAL A C 1
ATOM 1535 O O . VAL A 1 184 ? -10.18 -9.555 -1.602 1 98.69 184 VAL A O 1
ATOM 1538 N N . ASN A 1 185 ? -10.359 -8.773 0.468 1 98.31 185 ASN A N 1
ATOM 1539 C CA . ASN A 1 185 ? -8.953 -9 0.801 1 98.31 185 ASN A CA 1
ATOM 1540 C C . ASN A 1 185 ? -8.805 -9.922 2.006 1 98.31 185 ASN A C 1
ATOM 1542 O O . ASN A 1 185 ? -9.43 -9.703 3.047 1 98.31 185 ASN A O 1
ATOM 1546 N N . ILE A 1 186 ? -8.023 -10.898 1.852 1 98.56 186 ILE A N 1
ATOM 1547 C CA . ILE A 1 186 ? -7.707 -11.812 2.939 1 98.56 186 ILE A CA 1
ATOM 1548 C C . ILE A 1 186 ? -6.191 -11.938 3.082 1 98.56 186 ILE A C 1
ATOM 1550 O O . ILE A 1 186 ? -5.488 -12.195 2.102 1 98.56 186 ILE A O 1
ATOM 1554 N N . LYS A 1 187 ? -5.715 -11.781 4.281 1 97.62 187 LYS A N 1
ATOM 1555 C CA . LYS A 1 187 ? -4.273 -11.773 4.527 1 97.62 187 LYS A CA 1
ATOM 1556 C C . LYS A 1 187 ? -3.906 -12.758 5.641 1 97.62 187 LYS A C 1
ATOM 1558 O O . LYS A 1 187 ? -4.676 -12.953 6.582 1 97.62 187 LYS A O 1
ATOM 1563 N N . GLN A 1 188 ? -2.729 -13.273 5.477 1 95.94 188 GLN A N 1
ATOM 1564 C CA . GLN A 1 188 ? -2.135 -13.867 6.668 1 95.94 188 GLN A CA 1
ATOM 1565 C C . GLN A 1 188 ? -1.907 -12.812 7.75 1 95.94 188 GLN A C 1
ATOM 1567 O O . GLN A 1 188 ? -1.72 -11.633 7.449 1 95.94 188 GLN A O 1
ATOM 1572 N N . LYS A 1 189 ? -1.898 -13.227 8.969 1 90.25 189 LYS A N 1
ATOM 1573 C CA . LYS A 1 189 ? -1.772 -12.297 10.086 1 90.25 189 LYS A CA 1
ATOM 1574 C C . LYS A 1 189 ? -0.502 -11.461 9.969 1 90.25 189 LYS A C 1
ATOM 1576 O O . LYS A 1 189 ? -0.531 -10.242 10.172 1 90.25 189 LYS A O 1
ATOM 1581 N N . LYS A 1 190 ? 0.551 -12.117 9.578 1 90.38 190 LYS A N 1
ATOM 1582 C CA . LYS A 1 190 ? 1.848 -11.453 9.484 1 90.38 190 LYS A CA 1
ATOM 1583 C C . LYS A 1 190 ? 1.869 -10.453 8.328 1 90.38 190 LYS A C 1
ATOM 1585 O O . LYS A 1 190 ? 2.777 -9.625 8.234 1 90.38 190 LYS A O 1
ATOM 1590 N N . ALA A 1 191 ? 0.869 -10.508 7.453 1 92.94 191 ALA A N 1
ATOM 1591 C CA . ALA A 1 191 ? 0.843 -9.656 6.262 1 92.94 191 ALA A CA 1
ATOM 1592 C C . ALA A 1 191 ? -0.125 -8.492 6.445 1 92.94 191 ALA A C 1
ATOM 1594 O O . ALA A 1 191 ? -0.252 -7.641 5.562 1 92.94 191 ALA A O 1
ATOM 1595 N N . ILE A 1 192 ? -0.789 -8.352 7.559 1 89.25 192 ILE A N 1
ATOM 1596 C CA . ILE A 1 192 ? -1.822 -7.34 7.773 1 89.25 192 ILE A CA 1
ATOM 1597 C C . ILE A 1 192 ? -1.213 -5.945 7.664 1 89.25 192 ILE A C 1
ATOM 1599 O O . ILE A 1 192 ? -1.771 -5.07 7 1 89.25 192 ILE A O 1
ATOM 1603 N N . LYS A 1 193 ? -0.043 -5.773 8.195 1 82.25 193 LYS A N 1
ATOM 1604 C CA . LYS A 1 193 ? 0.593 -4.461 8.195 1 82.25 193 LYS A CA 1
ATOM 1605 C C . LYS A 1 193 ? 1.554 -4.316 7.02 1 82.25 193 LYS A C 1
ATOM 1607 O O . LYS A 1 193 ? 1.829 -3.201 6.566 1 82.25 193 LYS A O 1
ATOM 1612 N N . ASP A 1 194 ? 2.043 -5.531 6.695 1 88.44 194 ASP A N 1
ATOM 1613 C CA . ASP A 1 194 ? 3.037 -5.574 5.629 1 88.44 194 ASP A CA 1
ATOM 1614 C C . ASP A 1 194 ? 2.814 -6.785 4.719 1 88.44 194 ASP A C 1
ATOM 1616 O O . ASP A 1 194 ? 3.229 -7.898 5.047 1 88.44 194 ASP A O 1
ATOM 1620 N N . LYS A 1 195 ? 2.408 -6.492 3.605 1 87.88 195 LYS A N 1
ATOM 1621 C CA . LYS A 1 195 ? 2.029 -7.535 2.656 1 87.88 195 LYS A CA 1
ATOM 1622 C C . LYS A 1 195 ? 3.23 -8.391 2.275 1 87.88 195 LYS A C 1
ATOM 1624 O O . LYS A 1 195 ? 3.068 -9.531 1.826 1 87.88 195 LYS A O 1
ATOM 1629 N N . SER A 1 196 ? 4.328 -7.824 2.42 1 87.62 196 SER A N 1
ATOM 1630 C CA . SER A 1 196 ? 5.527 -8.547 2.002 1 87.62 196 SER A CA 1
ATOM 1631 C C . SER A 1 196 ? 5.875 -9.656 2.984 1 87.62 196 SER A C 1
ATOM 1633 O O . SER A 1 196 ? 6.742 -10.492 2.709 1 87.62 196 SER A O 1
ATOM 1635 N N . LYS A 1 197 ? 5.156 -9.75 3.984 1 91.81 197 LYS A N 1
ATOM 1636 C CA . LYS A 1 197 ? 5.531 -10.695 5.039 1 91.81 197 LYS A CA 1
ATOM 1637 C C . LYS A 1 197 ? 4.746 -11.992 4.918 1 91.81 197 LYS A C 1
ATOM 1639 O O . LYS A 1 197 ? 5.059 -12.977 5.598 1 91.81 197 LYS A O 1
ATOM 1644 N N . GLY A 1 198 ? 3.809 -11.945 4.023 1 94.75 198 GLY A N 1
ATOM 1645 C CA . GLY A 1 198 ? 3.023 -13.156 3.891 1 94.75 198 GLY A CA 1
ATOM 1646 C C . GLY A 1 198 ? 2.166 -13.18 2.639 1 94.75 198 GLY A C 1
ATOM 1647 O O . GLY A 1 198 ? 2.191 -12.234 1.847 1 94.75 198 GLY A O 1
ATOM 1648 N N . SER A 1 199 ? 1.386 -14.266 2.527 1 96.94 199 SER A N 1
ATOM 1649 C CA . SER A 1 199 ? 0.514 -14.422 1.369 1 96.94 199 SER A CA 1
ATOM 1650 C C . SER A 1 199 ? -0.799 -13.672 1.558 1 96.94 199 SER A C 1
ATOM 1652 O O . SER A 1 199 ? -1.264 -13.492 2.686 1 96.94 199 SER A O 1
ATOM 1654 N N . THR A 1 200 ? -1.367 -13.289 0.537 1 98.25 200 THR A N 1
ATOM 1655 C CA . THR A 1 200 ? -2.658 -12.609 0.563 1 98.25 200 THR A CA 1
ATOM 1656 C C . THR A 1 200 ? -3.531 -13.055 -0.604 1 98.25 200 THR A C 1
ATOM 1658 O O . THR A 1 200 ? -3.033 -13.648 -1.564 1 98.25 200 THR A O 1
ATOM 1661 N N . LEU A 1 201 ? -4.797 -12.852 -0.452 1 98.5 201 LEU A N 1
ATOM 1662 C CA . LEU A 1 201 ? -5.809 -13.102 -1.473 1 98.5 201 LEU A CA 1
ATOM 1663 C C . LEU A 1 201 ? -6.621 -11.844 -1.752 1 98.5 201 LEU A C 1
ATOM 1665 O O . LEU A 1 201 ? -7 -11.125 -0.824 1 98.5 201 LEU A O 1
ATOM 1669 N N . ILE A 1 202 ? -6.828 -11.586 -2.979 1 98.44 202 ILE A N 1
ATOM 1670 C CA . ILE A 1 202 ? -7.695 -10.477 -3.363 1 98.44 202 ILE A CA 1
ATOM 1671 C C . ILE A 1 202 ? -8.664 -10.938 -4.453 1 98.44 202 ILE A C 1
ATOM 1673 O O . ILE A 1 202 ? -8.281 -11.68 -5.359 1 98.44 202 ILE A O 1
ATOM 1677 N N . ALA A 1 203 ? -9.883 -10.656 -4.34 1 98.56 203 ALA A N 1
ATOM 1678 C CA . ALA A 1 203 ? -10.922 -10.906 -5.336 1 98.56 203 ALA A CA 1
ATOM 1679 C C . ALA A 1 203 ? -11.625 -9.617 -5.738 1 98.56 203 ALA A C 1
ATOM 1681 O O . ALA A 1 203 ? -12.016 -8.82 -4.879 1 98.56 203 ALA A O 1
ATOM 1682 N N . TYR A 1 204 ? -11.75 -9.422 -6.988 1 97.56 204 TYR A N 1
ATOM 1683 C CA . TYR A 1 204 ? -12.297 -8.133 -7.398 1 97.56 204 TYR A CA 1
ATOM 1684 C C . TYR A 1 204 ? -12.758 -8.18 -8.852 1 97.56 204 TYR A C 1
ATOM 1686 O O . TYR A 1 204 ? -12.547 -9.18 -9.547 1 97.56 204 TYR A O 1
ATOM 1694 N N . ASN A 1 205 ? -13.43 -7.074 -9.273 1 96.19 205 ASN A N 1
ATOM 1695 C CA . ASN A 1 205 ? -13.859 -6.875 -10.656 1 96.19 205 ASN A CA 1
ATOM 1696 C C . ASN A 1 205 ? -12.719 -6.336 -11.516 1 96.19 205 ASN A C 1
ATOM 1698 O O . ASN A 1 205 ? -12.477 -5.125 -11.547 1 96.19 205 ASN A O 1
ATOM 1702 N N . LYS A 1 206 ? -12.102 -7.172 -12.211 1 95.12 206 LYS A N 1
ATOM 1703 C CA . LYS A 1 206 ? -10.938 -6.801 -13.008 1 95.12 206 LYS A CA 1
ATOM 1704 C C . LYS A 1 206 ? -11.328 -5.914 -14.188 1 95.12 206 LYS A C 1
ATOM 1706 O O . LYS A 1 206 ? -10.578 -5.02 -14.578 1 95.12 206 LYS A O 1
ATOM 1711 N N . LYS A 1 207 ? -12.453 -6.16 -14.711 1 93.25 207 LYS A N 1
ATOM 1712 C CA . LYS A 1 207 ? -12.93 -5.348 -15.828 1 93.25 207 LYS A CA 1
ATOM 1713 C C . LYS A 1 207 ? -13 -3.871 -15.445 1 93.25 207 LYS A C 1
ATOM 1715 O O . LYS A 1 207 ? -12.539 -3.008 -16.188 1 93.25 207 LYS A O 1
ATOM 1720 N N . THR A 1 208 ? -13.531 -3.67 -14.289 1 90.44 208 THR A N 1
ATOM 1721 C CA . THR A 1 208 ? -13.648 -2.305 -13.789 1 90.44 208 THR A CA 1
ATOM 1722 C C . THR A 1 208 ? -12.273 -1.707 -13.508 1 90.44 208 THR A C 1
ATOM 1724 O O . THR A 1 208 ? -12.039 -0.524 -13.766 1 90.44 208 THR A O 1
ATOM 1727 N N . GLU A 1 209 ? -11.438 -2.453 -12.945 1 89.56 209 GLU A N 1
ATOM 1728 C CA . GLU A 1 209 ? -10.078 -1.997 -12.672 1 89.56 209 GLU A CA 1
ATOM 1729 C C . GLU A 1 209 ? -9.375 -1.559 -13.953 1 89.56 209 GLU A C 1
ATOM 1731 O O . GLU A 1 209 ? -8.695 -0.531 -13.977 1 89.56 209 GLU A O 1
ATOM 1736 N N . ILE A 1 210 ? -9.547 -2.328 -14.992 1 89.88 210 ILE A N 1
ATOM 1737 C CA . ILE A 1 210 ? -8.93 -2.025 -16.281 1 89.88 210 ILE A CA 1
ATOM 1738 C C . ILE A 1 210 ? -9.5 -0.716 -16.828 1 89.88 210 ILE A C 1
ATOM 1740 O O . ILE A 1 210 ? -8.758 0.105 -17.375 1 89.88 210 ILE A O 1
ATOM 1744 N N . ALA A 1 211 ? -10.766 -0.537 -16.625 1 84.06 211 ALA A N 1
ATOM 1745 C CA . ALA A 1 211 ? -11.43 0.66 -17.141 1 84.06 211 ALA A CA 1
ATOM 1746 C C . ALA A 1 211 ? -10.906 1.915 -16.438 1 84.06 211 ALA A C 1
ATOM 1748 O O . ALA A 1 211 ? -10.828 2.984 -17.047 1 84.06 211 ALA A O 1
ATOM 1749 N N . ASN A 1 212 ? -10.562 1.739 -15.219 1 75 212 ASN A N 1
ATOM 1750 C CA . ASN A 1 212 ? -10.125 2.891 -14.438 1 75 212 ASN A CA 1
ATOM 1751 C C . ASN A 1 212 ? -8.617 3.102 -14.547 1 75 212 ASN A C 1
ATOM 1753 O O . ASN A 1 212 ? -8.094 4.121 -14.094 1 75 212 ASN A O 1
ATOM 1757 N N . SER A 1 213 ? -7.949 2.068 -14.992 1 68.06 213 SER A N 1
ATOM 1758 C CA . SER A 1 213 ? -6.5 2.17 -15.141 1 68.06 213 SER A CA 1
ATOM 1759 C C . SER A 1 213 ? -6.07 1.893 -16.578 1 68.06 213 SER A C 1
ATOM 1761 O O . SER A 1 213 ? -5.945 0.735 -16.984 1 68.06 213 SER A O 1
ATOM 1763 N N . SER A 1 214 ? -5.988 2.713 -17.453 1 62.28 214 SER A N 1
ATOM 1764 C CA . SER A 1 214 ? -5.875 2.748 -18.906 1 62.28 214 SER A CA 1
ATOM 1765 C C . SER A 1 214 ? -4.789 1.795 -19.391 1 62.28 214 SER A C 1
ATOM 1767 O O . SER A 1 214 ? -4.895 1.242 -20.484 1 62.28 214 SER A O 1
ATOM 1769 N N . ASP A 1 215 ? -3.947 1.342 -18.594 1 74.88 215 ASP A N 1
ATOM 1770 C CA . ASP A 1 215 ? -2.74 0.811 -19.219 1 74.88 215 ASP A CA 1
ATOM 1771 C C . ASP A 1 215 ? -2.76 -0.716 -19.25 1 74.88 215 ASP A C 1
ATOM 1773 O O . ASP A 1 215 ? -1.753 -1.35 -19.562 1 74.88 215 ASP A O 1
ATOM 1777 N N . LYS A 1 216 ? -3.943 -1.394 -19.078 1 85.25 216 LYS A N 1
ATOM 1778 C CA . LYS A 1 216 ? -3.914 -2.852 -19 1 85.25 216 LYS A CA 1
ATOM 1779 C C . LYS A 1 216 ? -4.941 -3.467 -19.953 1 85.25 216 LYS A C 1
ATOM 1781 O O . LYS A 1 216 ? -5.469 -4.547 -19.688 1 85.25 216 LYS A O 1
ATOM 1786 N N . ARG A 1 217 ? -5.246 -2.859 -21.094 1 88.38 217 ARG A N 1
ATOM 1787 C CA . ARG A 1 217 ? -6.238 -3.311 -22.062 1 88.38 217 ARG A CA 1
ATOM 1788 C C . ARG A 1 217 ? -5.828 -4.641 -22.688 1 88.38 217 ARG A C 1
ATOM 1790 O O . ARG A 1 217 ? -6.68 -5.406 -23.141 1 88.38 217 ARG A O 1
ATOM 1797 N N . TYR A 1 218 ? -4.496 -4.938 -22.703 1 91.44 218 TYR A N 1
ATOM 1798 C CA . TYR A 1 218 ? -3.996 -6.176 -23.297 1 91.44 218 TYR A CA 1
ATOM 1799 C C . TYR A 1 218 ? -4.559 -7.391 -22.562 1 91.44 218 TYR A C 1
ATOM 1801 O O . TYR A 1 218 ? -4.637 -8.484 -23.125 1 91.44 218 TYR A O 1
ATOM 1809 N N . ILE A 1 219 ? -4.996 -7.227 -21.328 1 92.69 219 ILE A N 1
ATOM 1810 C CA . ILE A 1 219 ? -5.582 -8.336 -20.578 1 92.69 219 ILE A CA 1
ATOM 1811 C C . ILE A 1 219 ? -6.977 -8.641 -21.125 1 92.69 219 ILE A C 1
ATOM 1813 O O . ILE A 1 219 ? -7.332 -9.805 -21.312 1 92.69 219 ILE A O 1
ATOM 1817 N N . ASP A 1 220 ? -7.703 -7.598 -21.438 1 91.75 220 ASP A N 1
ATOM 1818 C CA . ASP A 1 220 ? -9.016 -7.773 -22.047 1 91.75 220 ASP A CA 1
ATOM 1819 C C . ASP A 1 220 ? -8.898 -8.469 -23.406 1 91.75 220 ASP A C 1
ATOM 1821 O O . ASP A 1 220 ? -9.672 -9.375 -23.703 1 91.75 220 ASP A O 1
ATOM 1825 N N . ASP A 1 221 ? -7.953 -8.062 -24.125 1 91.62 221 ASP A N 1
ATOM 1826 C CA . ASP A 1 221 ? -7.715 -8.641 -25.438 1 91.62 221 ASP A CA 1
ATOM 1827 C C . ASP A 1 221 ? -7.328 -10.117 -25.328 1 91.62 221 ASP A C 1
ATOM 1829 O O . ASP A 1 221 ? -7.738 -10.938 -26.156 1 91.62 221 ASP A O 1
ATOM 1833 N N . TYR A 1 222 ? -6.562 -10.398 -24.344 1 94 222 TYR A N 1
ATOM 1834 C CA . TYR A 1 222 ? -6.086 -11.758 -24.109 1 94 222 TYR A CA 1
ATOM 1835 C C . TYR A 1 222 ? -7.254 -12.727 -23.969 1 94 222 TYR A C 1
ATOM 1837 O O . TYR A 1 222 ? -7.18 -13.867 -24.422 1 94 222 TYR A O 1
ATOM 1845 N N . TYR A 1 223 ? -8.289 -12.211 -23.391 1 94.38 223 TYR A N 1
ATOM 1846 C CA . TYR A 1 223 ? -9.453 -13.062 -23.156 1 94.38 223 TYR A CA 1
ATOM 1847 C C . TYR A 1 223 ? -10.539 -12.781 -24.188 1 94.38 223 TYR A C 1
ATOM 1849 O O . TYR A 1 223 ? -11.703 -13.133 -23.969 1 94.38 223 TYR A O 1
ATOM 1857 N N . ASN A 1 224 ? -10.312 -12.094 -25.188 1 94.75 224 ASN A N 1
ATOM 1858 C CA . ASN A 1 224 ? -11.227 -11.758 -26.266 1 94.75 224 ASN A CA 1
ATOM 1859 C C . ASN A 1 224 ? -12.352 -10.844 -25.797 1 94.75 224 ASN A C 1
ATOM 1861 O O . ASN A 1 224 ? -13.523 -11.086 -26.094 1 94.75 224 ASN A O 1
ATOM 1865 N N . ASN A 1 225 ? -12.055 -9.898 -24.891 1 93.06 225 ASN A N 1
ATOM 1866 C CA . ASN A 1 225 ? -12.891 -8.797 -24.422 1 93.06 225 ASN A CA 1
ATOM 1867 C C . ASN A 1 225 ? -14.211 -9.297 -23.844 1 93.06 225 ASN A C 1
ATOM 1869 O O . ASN A 1 225 ? -15.281 -8.891 -24.297 1 93.06 225 ASN A O 1
ATOM 1873 N N . PRO A 1 226 ? -14.141 -10.023 -22.891 1 94.88 226 PRO A N 1
ATOM 1874 C CA . PRO A 1 226 ? -15.375 -10.508 -22.281 1 94.88 226 PRO A CA 1
ATOM 1875 C C . PRO A 1 226 ? -16.203 -9.391 -21.641 1 94.88 226 PRO A C 1
ATOM 1877 O O . PRO A 1 226 ? -15.648 -8.359 -21.25 1 94.88 226 PRO A O 1
ATOM 1880 N N . SER A 1 227 ? -17.484 -9.594 -21.484 1 93.69 227 SER A N 1
ATOM 1881 C CA . SER A 1 227 ? -18.359 -8.609 -20.859 1 93.69 227 SER A CA 1
ATOM 1882 C C . SER A 1 227 ? -18.141 -8.547 -19.344 1 93.69 227 SER A C 1
ATOM 1884 O O . SER A 1 227 ? -18.266 -7.488 -18.734 1 93.69 227 SER A O 1
ATOM 1886 N N . LYS A 1 228 ? -17.828 -9.68 -18.797 1 95.12 228 LYS A N 1
ATOM 1887 C CA . LYS A 1 228 ? -17.531 -9.781 -17.359 1 95.12 228 LYS A CA 1
ATOM 1888 C C . LYS A 1 228 ? -16.172 -10.414 -17.125 1 95.12 228 LYS A C 1
ATOM 1890 O O . LYS A 1 228 ? -15.844 -11.438 -17.734 1 95.12 228 LYS A O 1
ATOM 1895 N N . LEU A 1 229 ? -15.43 -9.789 -16.281 1 96.25 229 LEU A N 1
ATOM 1896 C CA . LEU A 1 229 ? -14.102 -10.289 -15.938 1 96.25 229 LEU A CA 1
ATOM 1897 C C . LEU A 1 229 ? -13.789 -10.016 -14.469 1 96.25 229 LEU A C 1
ATOM 1899 O O . LEU A 1 229 ? -13.531 -8.875 -14.086 1 96.25 229 LEU A O 1
ATOM 1903 N N . HIS A 1 230 ? -13.875 -11.055 -13.695 1 96.94 230 HIS A N 1
ATOM 1904 C CA . HIS A 1 230 ? -13.508 -11 -12.289 1 96.94 230 HIS A CA 1
ATOM 1905 C C . HIS A 1 230 ? -12.227 -11.781 -12.023 1 96.94 230 HIS A C 1
ATOM 1907 O O . HIS A 1 230 ? -11.898 -12.711 -12.758 1 96.94 230 HIS A O 1
ATOM 1913 N N . ARG A 1 231 ? -11.516 -11.352 -11.008 1 97.25 231 ARG A N 1
ATOM 1914 C CA . ARG A 1 231 ? -10.211 -11.945 -10.734 1 97.25 231 ARG A CA 1
ATOM 1915 C C . ARG A 1 231 ? -10.102 -12.391 -9.281 1 97.25 231 ARG A C 1
ATOM 1917 O O . ARG A 1 231 ? -10.508 -11.664 -8.375 1 97.25 231 ARG A O 1
ATOM 1924 N N . LEU A 1 232 ? -9.656 -13.594 -9.117 1 98.19 232 LEU A N 1
ATOM 1925 C CA . LEU A 1 232 ? -9.148 -14.117 -7.852 1 98.19 232 LEU A CA 1
ATOM 1926 C C . LEU A 1 232 ? -7.629 -14.227 -7.883 1 98.19 232 LEU A C 1
ATOM 1928 O O . LEU A 1 232 ? -7.07 -14.992 -8.672 1 98.19 232 LEU A O 1
ATOM 1932 N N . GLU A 1 233 ? -6.957 -13.477 -6.992 1 98.12 233 GLU A N 1
ATOM 1933 C CA . GLU A 1 233 ? -5.504 -13.352 -7.047 1 98.12 233 GLU A CA 1
ATOM 1934 C C . GLU A 1 233 ? -4.867 -13.695 -5.703 1 98.12 233 GLU A C 1
ATOM 1936 O O . GLU A 1 233 ? -5.375 -13.305 -4.652 1 98.12 233 GLU A O 1
ATOM 1941 N N . VAL A 1 234 ? -3.82 -14.461 -5.766 1 98.25 234 VAL A N 1
ATOM 1942 C CA . VAL A 1 234 ? -3.037 -14.75 -4.57 1 98.25 234 VAL A CA 1
ATOM 1943 C C . VAL A 1 234 ? -1.612 -14.227 -4.75 1 98.25 234 VAL A C 1
ATOM 1945 O O . VAL A 1 234 ? -1.049 -14.305 -5.844 1 98.25 234 VAL A O 1
ATOM 1948 N N . HIS A 1 235 ? -1.146 -13.695 -3.689 1 98.19 235 HIS A N 1
ATOM 1949 C CA . HIS A 1 235 ? 0.232 -13.219 -3.631 1 98.19 235 HIS A CA 1
ATOM 1950 C C . HIS A 1 235 ? 1.102 -14.156 -2.801 1 98.19 235 HIS A C 1
ATOM 1952 O O . HIS A 1 235 ? 0.741 -14.516 -1.677 1 98.19 235 HIS A O 1
ATOM 1958 N N . LEU A 1 236 ? 2.23 -14.5 -3.363 1 97.19 236 LEU A N 1
ATOM 1959 C CA . LEU A 1 236 ? 3.18 -15.359 -2.67 1 97.19 236 LEU A CA 1
ATOM 1960 C C . LEU A 1 236 ? 4.555 -14.703 -2.59 1 97.19 236 LEU A C 1
ATOM 1962 O O . LEU A 1 236 ? 5.02 -14.102 -3.564 1 97.19 236 LEU A O 1
ATOM 1966 N N . ASN A 1 237 ? 5.086 -14.867 -1.399 1 95 237 ASN A N 1
ATOM 1967 C CA . ASN A 1 237 ? 6.477 -14.469 -1.216 1 95 237 ASN A CA 1
ATOM 1968 C C . ASN A 1 237 ? 7.418 -15.664 -1.27 1 95 237 ASN A C 1
ATOM 1970 O O . ASN A 1 237 ? 6.965 -16.812 -1.35 1 95 237 ASN A O 1
ATOM 1974 N N . ASN A 1 238 ? 8.688 -15.375 -1.25 1 94.25 238 ASN A N 1
ATOM 1975 C CA . ASN A 1 238 ? 9.711 -16.406 -1.396 1 94.25 238 ASN A CA 1
ATOM 1976 C C . ASN A 1 238 ? 9.531 -17.516 -0.378 1 94.25 238 ASN A C 1
ATOM 1978 O O . ASN A 1 238 ? 9.602 -18.703 -0.728 1 94.25 238 ASN A O 1
ATOM 1982 N N . GLU A 1 239 ? 9.211 -17.188 0.797 1 93.31 239 GLU A N 1
ATOM 1983 C CA . GLU A 1 239 ? 9.102 -18.172 1.868 1 93.31 239 GLU A CA 1
ATOM 1984 C C . GLU A 1 239 ? 8.008 -19.203 1.573 1 93.31 239 GLU A C 1
ATOM 1986 O O . GLU A 1 239 ? 8.227 -20.406 1.692 1 93.31 239 GLU A O 1
ATOM 1991 N N . GLU A 1 240 ? 6.887 -18.734 1.156 1 93.62 240 GLU A N 1
ATOM 1992 C CA . GLU A 1 240 ? 5.758 -19.625 0.875 1 93.62 240 GLU A CA 1
ATOM 1993 C C . GLU A 1 240 ? 6.035 -20.5 -0.339 1 93.62 240 GLU A C 1
ATOM 1995 O O . GLU A 1 240 ? 5.66 -21.672 -0.359 1 93.62 240 GLU A O 1
ATOM 2000 N N . ILE A 1 241 ? 6.691 -19.922 -1.255 1 94.75 241 ILE A N 1
ATOM 2001 C CA . ILE A 1 241 ? 7.004 -20.672 -2.469 1 94.75 241 ILE A CA 1
ATOM 2002 C C . ILE A 1 241 ? 8.031 -21.766 -2.158 1 94.75 241 ILE A C 1
ATOM 2004 O O . ILE A 1 241 ? 7.863 -22.906 -2.564 1 94.75 241 ILE A O 1
ATOM 2008 N N . ARG A 1 242 ? 8.992 -21.406 -1.441 1 93.31 242 ARG A N 1
ATOM 2009 C CA . ARG A 1 242 ? 10.023 -22.359 -1.058 1 93.31 242 ARG A CA 1
ATOM 2010 C C . ARG A 1 242 ? 9.43 -23.516 -0.26 1 93.31 242 ARG A C 1
ATOM 2012 O O . ARG A 1 242 ? 9.781 -24.688 -0.489 1 93.31 242 ARG A O 1
ATOM 2019 N N . ASP A 1 243 ? 8.586 -23.156 0.618 1 92.69 243 ASP A N 1
ATOM 2020 C CA . ASP A 1 243 ? 7.93 -24.188 1.427 1 92.69 243 ASP A CA 1
ATOM 2021 C C . ASP A 1 243 ? 7.16 -25.172 0.55 1 92.69 243 ASP A C 1
ATOM 2023 O O . ASP A 1 243 ? 7.242 -26.391 0.752 1 92.69 243 ASP A O 1
ATOM 2027 N N . TYR A 1 244 ? 6.484 -24.672 -0.368 1 94.5 244 TYR A N 1
ATOM 2028 C CA . TYR A 1 244 ? 5.707 -25.516 -1.269 1 94.5 244 TYR A CA 1
ATOM 2029 C C . TYR A 1 244 ? 6.621 -26.422 -2.098 1 94.5 244 TYR A C 1
ATOM 2031 O O . TYR A 1 244 ? 6.352 -27.609 -2.256 1 94.5 244 TYR A O 1
ATOM 2039 N N . ILE A 1 245 ? 7.609 -25.812 -2.604 1 93.62 245 ILE A N 1
ATOM 2040 C CA . ILE A 1 245 ? 8.547 -26.531 -3.461 1 93.62 245 ILE A CA 1
ATOM 2041 C C . ILE A 1 245 ? 9.227 -27.641 -2.666 1 93.62 245 ILE A C 1
ATOM 2043 O O . ILE A 1 245 ? 9.359 -28.766 -3.154 1 93.62 245 ILE A O 1
ATOM 2047 N N . THR A 1 246 ? 9.617 -27.359 -1.48 1 93.19 246 THR A N 1
ATOM 2048 C CA . THR A 1 246 ? 10.273 -28.344 -0.622 1 93.19 246 THR A CA 1
ATOM 2049 C C . THR A 1 246 ? 9.312 -29.484 -0.27 1 93.19 246 THR A C 1
ATOM 2051 O O . THR A 1 246 ? 9.672 -30.656 -0.378 1 93.19 246 THR A O 1
ATOM 2054 N N . LYS A 1 247 ? 8.148 -29.141 0.083 1 92.94 247 LYS A N 1
ATOM 2055 C CA . LYS A 1 247 ? 7.145 -30.109 0.481 1 92.94 247 LYS A CA 1
ATOM 2056 C C . LYS A 1 247 ? 6.812 -31.062 -0.668 1 92.94 247 LYS A C 1
ATOM 2058 O O . LYS A 1 247 ? 6.555 -32.25 -0.448 1 92.94 247 LYS A O 1
ATOM 2063 N N . ASN A 1 248 ? 6.863 -30.547 -1.854 1 92.69 248 ASN A N 1
ATOM 2064 C CA . ASN A 1 248 ? 6.461 -31.344 -3.006 1 92.69 248 ASN A CA 1
ATOM 2065 C C . ASN A 1 248 ? 7.668 -31.859 -3.785 1 92.69 248 ASN A C 1
ATOM 2067 O O . ASN A 1 248 ? 7.52 -32.406 -4.871 1 92.69 248 ASN A O 1
ATOM 2071 N N . ARG A 1 249 ? 8.859 -31.656 -3.305 1 91.12 249 ARG A N 1
ATOM 2072 C CA . ARG A 1 249 ? 10.109 -32.094 -3.93 1 91.12 249 ARG A CA 1
ATOM 2073 C C . ARG A 1 249 ? 10.164 -31.656 -5.395 1 91.12 249 ARG A C 1
ATOM 2075 O O . ARG A 1 249 ? 10.484 -32.469 -6.27 1 91.12 249 ARG A O 1
ATOM 2082 N N . HIS A 1 250 ? 9.703 -30.438 -5.562 1 90.38 250 HIS A N 1
ATOM 2083 C CA . HIS A 1 250 ? 9.727 -29.875 -6.91 1 90.38 250 HIS A CA 1
ATOM 2084 C C . HIS A 1 250 ? 11.055 -29.172 -7.191 1 90.38 250 HIS A C 1
ATOM 2086 O O . HIS A 1 250 ? 11.586 -28.469 -6.328 1 90.38 250 HIS A O 1
ATOM 2092 N N . GLU A 1 251 ? 11.57 -29.375 -8.367 1 87.94 251 GLU A N 1
ATOM 2093 C CA . GLU A 1 251 ? 12.758 -28.641 -8.797 1 87.94 251 GLU A CA 1
ATOM 2094 C C . GLU A 1 251 ? 12.383 -27.391 -9.57 1 87.94 251 GLU A C 1
ATOM 2096 O O . GLU A 1 251 ? 11.812 -27.469 -10.664 1 87.94 251 GLU A O 1
ATOM 2101 N N . LEU A 1 252 ? 12.711 -26.281 -9.016 1 88.81 252 LEU A N 1
ATOM 2102 C CA . LEU A 1 252 ? 12.367 -25.016 -9.633 1 88.81 252 LEU A CA 1
ATOM 2103 C C . LEU A 1 252 ? 13.227 -24.75 -10.867 1 88.81 252 LEU A C 1
ATOM 2105 O O . LEU A 1 252 ? 14.453 -24.922 -10.82 1 88.81 252 LEU A O 1
ATOM 2109 N N . SER A 1 253 ? 12.641 -24.438 -11.953 1 85.62 253 SER A N 1
ATOM 2110 C CA . SER A 1 253 ? 13.281 -24.047 -13.203 1 85.62 253 SER A CA 1
ATOM 2111 C C . SER A 1 253 ? 12.422 -23.078 -13.992 1 85.62 253 SER A C 1
ATOM 2113 O O . SER A 1 253 ? 11.297 -22.766 -13.594 1 85.62 253 SER A O 1
ATOM 2115 N N . PHE A 1 254 ? 12.961 -22.562 -14.984 1 83.88 254 PHE A N 1
ATOM 2116 C CA . PHE A 1 254 ? 12.195 -21.719 -15.891 1 83.88 254 PHE A CA 1
ATOM 2117 C C . PHE A 1 254 ? 10.898 -22.422 -16.312 1 83.88 254 PHE A C 1
ATOM 2119 O O . PHE A 1 254 ? 9.844 -21.781 -16.391 1 83.88 254 PHE A O 1
ATOM 2126 N N . TYR A 1 255 ? 10.961 -23.641 -16.547 1 85.88 255 TYR A N 1
ATOM 2127 C CA . TYR A 1 255 ? 9.82 -24.406 -17.062 1 85.88 255 TYR A CA 1
ATOM 2128 C C . TYR A 1 255 ? 8.703 -24.469 -16.031 1 85.88 255 TYR A C 1
ATOM 2130 O O . TYR A 1 255 ? 7.539 -24.688 -16.391 1 85.88 255 TYR A O 1
ATOM 2138 N N . SER A 1 256 ? 9.07 -24.312 -14.805 1 89.56 256 SER A N 1
ATOM 2139 C CA . SER A 1 256 ? 8.055 -24.234 -13.766 1 89.56 256 SER A CA 1
ATOM 2140 C C . SER A 1 256 ? 7.129 -23.047 -13.969 1 89.56 256 SER A C 1
ATOM 2142 O O . SER A 1 256 ? 5.938 -23.109 -13.664 1 89.56 256 SER A O 1
ATOM 2144 N N . LEU A 1 257 ? 7.629 -21.984 -14.539 1 89.56 257 LEU A N 1
ATOM 2145 C CA . LEU A 1 257 ? 6.922 -20.719 -14.68 1 89.56 257 LEU A CA 1
ATOM 2146 C C . LEU A 1 257 ? 5.906 -20.781 -15.812 1 89.56 257 LEU A C 1
ATOM 2148 O O . LEU A 1 257 ? 5.008 -19.938 -15.906 1 89.56 257 LEU A O 1
ATOM 2152 N N . ILE A 1 258 ? 6.086 -21.797 -16.672 1 89.88 258 ILE A N 1
ATOM 2153 C CA . ILE A 1 258 ? 5.168 -21.906 -17.797 1 89.88 258 ILE A CA 1
ATOM 2154 C C . ILE A 1 258 ? 4.363 -23.203 -17.672 1 89.88 258 ILE A C 1
ATOM 2156 O O . ILE A 1 258 ? 3.559 -23.516 -18.562 1 89.88 258 ILE A O 1
ATOM 2160 N N . ASP A 1 259 ? 4.598 -23.938 -16.672 1 92.06 259 ASP A N 1
ATOM 2161 C CA . ASP A 1 259 ? 3.865 -25.172 -16.422 1 92.06 259 ASP A CA 1
ATOM 2162 C C . ASP A 1 259 ? 2.523 -24.891 -15.742 1 92.06 259 ASP A C 1
ATOM 2164 O O . ASP A 1 259 ? 2.461 -24.672 -14.531 1 92.06 259 ASP A O 1
ATOM 2168 N N . LYS A 1 260 ? 1.5 -25.078 -16.484 1 91.25 260 LYS A N 1
ATOM 2169 C CA . LYS A 1 260 ? 0.165 -24.734 -16 1 91.25 260 LYS A CA 1
ATOM 2170 C C . LYS A 1 260 ? -0.239 -25.641 -14.844 1 91.25 260 LYS A C 1
ATOM 2172 O O . LYS A 1 260 ? -0.946 -25.203 -13.93 1 91.25 260 LYS A O 1
ATOM 2177 N N . LYS A 1 261 ? 0.198 -26.844 -14.922 1 92.81 261 LYS A N 1
ATOM 2178 C CA . LYS A 1 261 ? -0.14 -27.781 -13.852 1 92.81 261 LYS A CA 1
ATOM 2179 C C . LYS A 1 261 ? 0.523 -27.391 -12.539 1 92.81 261 LYS A C 1
ATOM 2181 O O . LYS A 1 261 ? -0.124 -27.375 -11.492 1 92.81 261 LYS A O 1
ATOM 2186 N N . PHE A 1 262 ? 1.723 -27.094 -12.609 1 94.12 262 PHE A N 1
ATOM 2187 C CA . PHE A 1 262 ? 2.453 -26.641 -11.43 1 94.12 262 PHE A CA 1
ATOM 2188 C C . PHE A 1 262 ? 1.831 -25.375 -10.859 1 94.12 262 PHE A C 1
ATOM 2190 O O . PHE A 1 262 ? 1.58 -25.297 -9.648 1 94.12 262 PHE A O 1
ATOM 2197 N N . LEU A 1 263 ? 1.531 -24.406 -11.711 1 96.19 263 LEU A N 1
ATOM 2198 C CA . LEU A 1 263 ? 0.986 -23.125 -11.281 1 96.19 263 LEU A CA 1
ATOM 2199 C C . LEU A 1 263 ? -0.402 -23.312 -10.672 1 96.19 263 LEU A C 1
ATOM 2201 O O . LEU A 1 263 ? -0.733 -22.672 -9.672 1 96.19 263 LEU A O 1
ATOM 2205 N N . SER A 1 264 ? -1.155 -24.203 -11.273 1 95.62 264 SER A N 1
ATOM 2206 C CA . SER A 1 264 ? -2.502 -24.453 -10.773 1 95.62 264 SER A CA 1
ATOM 2207 C C . SER A 1 264 ? -2.461 -25.078 -9.383 1 95.62 264 SER A C 1
ATOM 2209 O O . SER A 1 264 ? -3.252 -24.703 -8.508 1 95.62 264 SER A O 1
ATOM 2211 N N . ARG A 1 265 ? -1.567 -26 -9.211 1 94.88 265 ARG A N 1
ATOM 2212 C CA . ARG A 1 265 ? -1.437 -26.656 -7.91 1 94.88 265 ARG A CA 1
ATOM 2213 C C . ARG A 1 265 ? -0.955 -25.672 -6.852 1 94.88 265 ARG A C 1
ATOM 2215 O O . ARG A 1 265 ? -1.455 -25.672 -5.723 1 94.88 265 ARG A O 1
ATOM 2222 N N . LEU A 1 266 ? 0.002 -24.875 -7.234 1 96.44 266 LEU A N 1
ATOM 2223 C CA . LEU A 1 266 ? 0.508 -23.859 -6.324 1 96.44 266 LEU A CA 1
ATOM 2224 C C . LEU A 1 266 ? -0.591 -22.859 -5.949 1 96.44 266 LEU A C 1
ATOM 2226 O O . LEU A 1 266 ? -0.727 -22.5 -4.781 1 96.44 266 LEU A O 1
ATOM 2230 N N . PHE A 1 267 ? -1.399 -22.484 -6.953 1 97.06 267 PHE A N 1
ATOM 2231 C CA . PHE A 1 267 ? -2.527 -21.594 -6.746 1 97.06 267 PHE A CA 1
ATOM 2232 C C . PHE A 1 267 ? -3.525 -22.188 -5.762 1 97.06 267 PHE A C 1
ATOM 2234 O O . PHE A 1 267 ? -3.898 -21.547 -4.781 1 97.06 267 PHE A O 1
ATOM 2241 N N . GLY A 1 268 ? -3.883 -23.375 -6.035 1 95.06 268 GLY A N 1
ATOM 2242 C CA . GLY A 1 268 ? -4.836 -24.047 -5.164 1 95.06 268 GLY A CA 1
ATOM 2243 C C . GLY A 1 268 ? -4.324 -24.219 -3.746 1 95.06 268 GLY A C 1
ATOM 2244 O O . GLY A 1 268 ? -5.066 -24 -2.783 1 95.06 268 GLY A O 1
ATOM 2245 N N . TYR A 1 269 ? -3.115 -24.594 -3.688 1 95.62 269 TYR A N 1
ATOM 2246 C CA . TYR A 1 269 ? -2.488 -24.766 -2.383 1 95.62 269 TYR A CA 1
ATOM 2247 C C . TYR A 1 269 ? -2.52 -23.484 -1.575 1 95.62 269 TYR A C 1
ATOM 2249 O O . TYR A 1 269 ? -2.871 -23.484 -0.394 1 95.62 269 TYR A O 1
ATOM 2257 N N . THR A 1 270 ? -2.162 -22.406 -2.201 1 96.62 270 THR A N 1
ATOM 2258 C CA . THR A 1 270 ? -2.111 -21.109 -1.542 1 96.62 270 THR A CA 1
ATOM 2259 C C . THR A 1 270 ? -3.512 -20.656 -1.148 1 96.62 270 THR A C 1
ATOM 2261 O O . THR A 1 270 ? -3.723 -20.188 -0.029 1 96.62 270 THR A O 1
ATOM 2264 N N . LEU A 1 271 ? -4.383 -20.797 -2.074 1 97.06 271 LEU A N 1
ATOM 2265 C CA . LEU A 1 271 ? -5.77 -20.422 -1.831 1 97.06 271 LEU A CA 1
ATOM 2266 C C . LEU A 1 271 ? -6.328 -21.141 -0.609 1 97.06 271 LEU A C 1
ATOM 2268 O O . LEU A 1 271 ? -6.887 -20.516 0.289 1 97.06 271 LEU A O 1
ATOM 2272 N N . ASN A 1 272 ? -6.062 -22.391 -0.552 1 95.75 272 ASN A N 1
ATOM 2273 C CA . ASN A 1 272 ? -6.582 -23.219 0.536 1 95.75 272 ASN A CA 1
ATOM 2274 C C . ASN A 1 272 ? -5.906 -22.875 1.863 1 95.75 272 ASN A C 1
ATOM 2276 O O . ASN A 1 272 ? -6.504 -23.047 2.928 1 95.75 272 ASN A O 1
ATOM 2280 N N . SER A 1 273 ? -4.707 -22.453 1.767 1 96.19 273 SER A N 1
ATOM 2281 C CA . SER A 1 273 ? -4.004 -22.094 2.992 1 96.19 273 SER A CA 1
ATOM 2282 C C . SER A 1 273 ? -4.566 -20.797 3.576 1 96.19 273 SER A C 1
ATOM 2284 O O . SER A 1 273 ? -4.508 -20.578 4.789 1 96.19 273 SER A O 1
ATOM 2286 N N . LEU A 1 274 ? -5.121 -19.969 2.758 1 97.94 274 LEU A N 1
ATOM 2287 C CA . LEU A 1 274 ? -5.633 -18.672 3.191 1 97.94 274 LEU A CA 1
ATOM 2288 C C . LEU A 1 274 ? -7.082 -18.781 3.652 1 97.94 274 LEU A C 1
ATOM 2290 O O . LEU A 1 274 ? -7.434 -18.297 4.727 1 97.94 274 LEU A O 1
ATOM 2294 N N . ILE A 1 275 ? -7.855 -19.438 2.762 1 98.38 275 ILE A N 1
ATOM 2295 C CA . ILE A 1 275 ? -9.258 -19.594 3.145 1 98.38 275 ILE A CA 1
ATOM 2296 C C . ILE A 1 275 ? -9.859 -20.797 2.422 1 98.38 275 ILE A C 1
ATOM 2298 O O . ILE A 1 275 ? -9.594 -21.016 1.238 1 98.38 275 ILE A O 1
ATOM 2302 N N . ARG A 1 276 ? -10.594 -21.516 3.104 1 97.5 276 ARG A N 1
ATOM 2303 C CA . ARG A 1 276 ? -11.391 -22.594 2.545 1 97.5 276 ARG A CA 1
ATOM 2304 C C . ARG A 1 276 ? -12.664 -22.828 3.361 1 97.5 276 ARG A C 1
ATOM 2306 O O . ARG A 1 276 ? -12.852 -22.203 4.41 1 97.5 276 ARG A O 1
ATOM 2313 N N . PHE A 1 277 ? -13.539 -23.625 2.842 1 97.56 277 PHE A N 1
ATOM 2314 C CA . PHE A 1 277 ? -14.883 -23.719 3.408 1 97.56 277 PHE A CA 1
ATOM 2315 C C . PHE A 1 277 ? -15.305 -25.172 3.555 1 97.56 277 PHE A C 1
ATOM 2317 O O . PHE A 1 277 ? -14.844 -26.031 2.805 1 97.56 277 PHE A O 1
ATOM 2324 N N . GLU A 1 278 ? -16.094 -25.375 4.516 1 96.56 278 GLU A N 1
ATOM 2325 C CA . GLU A 1 278 ? -16.703 -26.688 4.75 1 96.56 278 GLU A CA 1
ATOM 2326 C C . GLU A 1 278 ? -18.203 -26.562 5.004 1 96.56 278 GLU A C 1
ATOM 2328 O O . GLU A 1 278 ? -18.656 -25.594 5.609 1 96.56 278 GLU A O 1
ATOM 2333 N N . LYS A 1 279 ? -18.922 -27.484 4.508 1 94.19 279 LYS A N 1
ATOM 2334 C CA . LYS A 1 279 ? -20.328 -27.656 4.844 1 94.19 279 LYS A CA 1
ATOM 2335 C C . LYS A 1 279 ? -20.594 -29.047 5.418 1 94.19 279 LYS A C 1
ATOM 2337 O O . LYS A 1 279 ? -20.25 -30.062 4.797 1 94.19 279 LYS A O 1
ATOM 2342 N N . GLU A 1 280 ? -21.172 -29.109 6.578 1 92.62 280 GLU A N 1
ATOM 2343 C CA . GLU A 1 280 ? -21.406 -30.375 7.262 1 92.62 280 GLU A CA 1
ATOM 2344 C C . GLU A 1 280 ? -20.141 -31.203 7.328 1 92.62 280 GLU A C 1
ATOM 2346 O O . GLU A 1 280 ? -20.141 -32.375 6.961 1 92.62 280 GLU A O 1
ATOM 2351 N N . GLU A 1 281 ? -19.016 -30.578 7.523 1 88.56 281 GLU A N 1
ATOM 2352 C CA . GLU A 1 281 ? -17.703 -31.156 7.762 1 88.56 281 GLU A CA 1
ATOM 2353 C C . GLU A 1 281 ? -17.109 -31.734 6.477 1 88.56 281 GLU A C 1
ATOM 2355 O O . GLU A 1 281 ? -16.141 -32.5 6.516 1 88.56 281 GLU A O 1
ATOM 2360 N N . LYS A 1 282 ? -17.719 -31.391 5.449 1 93.5 282 LYS A N 1
ATOM 2361 C CA . LYS A 1 282 ? -17.156 -31.75 4.148 1 93.5 282 LYS A CA 1
ATOM 2362 C C . LYS A 1 282 ? -16.578 -30.531 3.432 1 93.5 282 LYS A C 1
ATOM 2364 O O . LYS A 1 282 ? -17.219 -29.484 3.348 1 93.5 282 LYS A O 1
ATOM 2369 N N . PRO A 1 283 ? -15.461 -30.75 2.918 1 94 283 PRO A N 1
ATOM 2370 C CA . PRO A 1 283 ? -14.828 -29.609 2.24 1 94 283 PRO A CA 1
ATOM 2371 C C . PRO A 1 283 ? -15.578 -29.188 0.982 1 94 283 PRO A C 1
ATOM 2373 O O . PRO A 1 283 ? -16.094 -30.031 0.242 1 94 283 PRO A O 1
ATOM 2376 N N . ILE A 1 284 ? -15.742 -27.922 0.819 1 92.25 284 ILE A N 1
ATOM 2377 C CA . ILE A 1 284 ? -16.234 -27.344 -0.433 1 92.25 284 ILE A CA 1
ATOM 2378 C C . ILE A 1 284 ? -15.047 -27.047 -1.356 1 92.25 284 ILE A C 1
ATOM 2380 O O . ILE A 1 284 ? -14.227 -26.188 -1.061 1 92.25 284 ILE A O 1
ATOM 2384 N N . ASP A 1 285 ? -15 -27.719 -2.385 1 90.31 285 ASP A N 1
ATOM 2385 C CA . ASP A 1 285 ? -13.891 -27.562 -3.316 1 90.31 285 ASP A CA 1
ATOM 2386 C C . ASP A 1 285 ? -14.008 -26.266 -4.105 1 90.31 285 ASP A C 1
ATOM 2388 O O . ASP A 1 285 ? -15.07 -25.953 -4.641 1 90.31 285 ASP A O 1
ATOM 2392 N N . TRP A 1 286 ? -12.93 -25.578 -4.223 1 89.69 286 TRP A N 1
ATOM 2393 C CA . TRP A 1 286 ? -12.914 -24.328 -4.992 1 89.69 286 TRP A CA 1
ATOM 2394 C C . TRP A 1 286 ? -13.312 -24.578 -6.441 1 89.69 286 TRP A C 1
ATOM 2396 O O . TRP A 1 286 ? -13.969 -23.734 -7.066 1 89.69 286 TRP A O 1
ATOM 2406 N N . ALA A 1 287 ? -12.852 -25.688 -6.949 1 85.12 287 ALA A N 1
ATOM 2407 C CA . ALA A 1 287 ? -13.211 -26.016 -8.328 1 85.12 287 ALA A CA 1
ATOM 2408 C C . ALA A 1 287 ? -14.727 -26.062 -8.492 1 85.12 287 ALA A C 1
ATOM 2410 O O . ALA A 1 287 ? -15.266 -25.578 -9.492 1 85.12 287 ALA A O 1
ATOM 2411 N N . ASN A 1 288 ? -15.375 -26.641 -7.531 1 83.81 288 ASN A N 1
ATOM 2412 C CA . ASN A 1 288 ? -16.828 -26.703 -7.566 1 83.81 288 ASN A CA 1
ATOM 2413 C C . ASN A 1 288 ? -17.469 -25.328 -7.414 1 83.81 288 ASN A C 1
ATOM 2415 O O . ASN A 1 288 ? -18.453 -25 -8.078 1 83.81 288 ASN A O 1
ATOM 2419 N N . LEU A 1 289 ? -16.891 -24.531 -6.566 1 84.69 289 LEU A N 1
ATOM 2420 C CA . LEU A 1 289 ? -17.375 -23.188 -6.32 1 84.69 289 LEU A CA 1
ATOM 2421 C C . LEU A 1 289 ? -17.266 -22.328 -7.578 1 84.69 289 LEU A C 1
ATOM 2423 O O . LEU A 1 289 ? -18.156 -21.531 -7.875 1 84.69 289 LEU A O 1
ATOM 2427 N N . LEU A 1 290 ? -16.25 -22.516 -8.289 1 84.25 290 LEU A N 1
ATOM 2428 C CA . LEU A 1 290 ? -15.938 -21.656 -9.422 1 84.25 290 LEU A CA 1
ATOM 2429 C C . LEU A 1 290 ? -16.688 -22.109 -10.672 1 84.25 290 LEU A C 1
ATOM 2431 O O . LEU A 1 290 ? -17.031 -21.297 -11.531 1 84.25 290 LEU A O 1
ATOM 2435 N N . LEU A 1 291 ? -16.953 -23.391 -10.797 1 75.81 291 LEU A N 1
ATOM 2436 C CA . LEU A 1 291 ? -17.625 -23.938 -11.977 1 75.81 291 LEU A CA 1
ATOM 2437 C C . LEU A 1 291 ? -19.141 -23.844 -11.82 1 75.81 291 LEU A C 1
ATOM 2439 O O . LEU A 1 291 ? -19.859 -23.609 -12.797 1 75.81 291 LEU A O 1
ATOM 2443 N N . GLU A 1 292 ? -19.766 -24.266 -10.617 1 64.19 292 GLU A N 1
ATOM 2444 C CA . GLU A 1 292 ? -21.219 -24.359 -10.438 1 64.19 292 GLU A CA 1
ATOM 2445 C C . GLU A 1 292 ? -21.797 -23.031 -9.984 1 64.19 292 GLU A C 1
ATOM 2447 O O . GLU A 1 292 ? -22.984 -22.766 -10.203 1 64.19 292 GLU A O 1
ATOM 2452 N N . GLY A 1 293 ? -21.422 -21.891 -10.109 1 54.31 293 GLY A N 1
ATOM 2453 C CA . GLY A 1 293 ? -22.047 -20.75 -9.461 1 54.31 293 GLY A CA 1
ATOM 2454 C C . GLY A 1 293 ? -22.797 -21.109 -8.195 1 54.31 293 GLY A C 1
ATOM 2455 O O . GLY A 1 293 ? -23.766 -21.859 -8.242 1 54.31 293 GLY A O 1
ATOM 2456 N N . TYR A 1 294 ? -22.312 -21.281 -7.094 1 47.06 294 TYR A N 1
ATOM 2457 C CA . TYR A 1 294 ? -22.984 -21.781 -5.891 1 47.06 294 TYR A CA 1
ATOM 2458 C C . TYR A 1 294 ? -24.375 -21.188 -5.746 1 47.06 294 TYR A C 1
ATOM 2460 O O . TYR A 1 294 ? -24.531 -20.078 -5.207 1 47.06 294 TYR A O 1
ATOM 2468 N N . ASN A 1 295 ? -25.125 -20.953 -6.734 1 44.53 295 ASN A N 1
ATOM 2469 C CA . ASN A 1 295 ? -26.516 -20.594 -6.488 1 44.53 295 ASN A CA 1
ATOM 2470 C C . ASN A 1 295 ? -27.156 -21.5 -5.438 1 44.53 295 ASN A C 1
ATOM 2472 O O . ASN A 1 295 ? -28.125 -21.125 -4.797 1 44.53 295 ASN A O 1
ATOM 2476 N N . ASN A 1 296 ? -27.078 -22.828 -5.555 1 36.88 296 ASN A N 1
ATOM 2477 C CA . ASN A 1 296 ? -28 -23.844 -5.066 1 36.88 296 ASN A CA 1
ATOM 2478 C C . ASN A 1 296 ? -27.766 -24.141 -3.59 1 36.88 296 ASN A C 1
ATOM 2480 O O . ASN A 1 296 ? -28.188 -25.203 -3.098 1 36.88 296 ASN A O 1
ATOM 2484 N N . HIS A 1 297 ? -26.859 -23.734 -2.844 1 33.62 297 HIS A N 1
ATOM 2485 C CA . HIS A 1 297 ? -27.125 -24.391 -1.565 1 33.62 297 HIS A CA 1
ATOM 2486 C C . HIS A 1 297 ? -28.328 -23.766 -0.867 1 33.62 297 HIS A C 1
ATOM 2488 O O . HIS A 1 297 ? -28.375 -22.547 -0.683 1 33.62 297 HIS A O 1
ATOM 2494 N N . PRO A 1 298 ? -29.375 -24.391 -0.712 1 31.36 298 PRO A N 1
ATOM 2495 C CA . PRO A 1 298 ? -30.484 -23.891 0.118 1 31.36 298 PRO A CA 1
ATOM 2496 C C . PRO A 1 298 ? -30 -23.344 1.464 1 31.36 298 PRO A C 1
ATOM 2498 O O . PRO A 1 298 ? -28.969 -23.781 1.979 1 31.36 298 PRO A O 1
ATOM 2501 N N . MET B 1 1 ? -23.438 14.383 23.797 1 63.66 1 MET B N 1
ATOM 2502 C CA . MET B 1 1 ? -22.859 15.344 22.859 1 63.66 1 MET B CA 1
ATOM 2503 C C . MET B 1 1 ? -21.562 14.82 22.281 1 63.66 1 MET B C 1
ATOM 2505 O O . MET B 1 1 ? -20.812 14.109 22.953 1 63.66 1 MET B O 1
ATOM 2509 N N . ASN B 1 2 ? -21.375 14.992 20.906 1 76.5 2 ASN B N 1
ATOM 2510 C CA . ASN B 1 2 ? -20.125 14.57 20.281 1 76.5 2 ASN B CA 1
ATOM 2511 C C . ASN B 1 2 ? -18.938 15.375 20.812 1 76.5 2 ASN B C 1
ATOM 2513 O O . ASN B 1 2 ? -19.062 16.578 21.062 1 76.5 2 ASN B O 1
ATOM 2517 N N . LYS B 1 3 ? -18.031 14.703 21.25 1 87.69 3 LYS B N 1
ATOM 2518 C CA . LYS B 1 3 ? -16.844 15.328 21.797 1 87.69 3 LYS B CA 1
ATOM 2519 C C . LYS B 1 3 ? -15.703 15.336 20.781 1 87.69 3 LYS B C 1
ATOM 2521 O O . LYS B 1 3 ? -15.398 14.312 20.172 1 87.69 3 LYS B O 1
ATOM 2526 N N . VAL B 1 4 ? -15.203 16.547 20.516 1 90.75 4 VAL B N 1
ATOM 2527 C CA . VAL B 1 4 ? -13.977 16.688 19.734 1 90.75 4 VAL B CA 1
ATOM 2528 C C . VAL B 1 4 ? -12.773 16.688 20.688 1 90.75 4 VAL B C 1
ATOM 2530 O O . VAL B 1 4 ? -12.672 17.547 21.562 1 90.75 4 VAL B O 1
ATOM 2533 N N . TYR B 1 5 ? -11.938 15.773 20.5 1 91.81 5 TYR B N 1
ATOM 2534 C CA . TYR B 1 5 ? -10.805 15.641 21.406 1 91.81 5 TYR B CA 1
ATOM 2535 C C . TYR B 1 5 ? -9.688 16.594 21.047 1 91.81 5 TYR B C 1
ATOM 2537 O O . TYR B 1 5 ? -9.109 17.266 21.922 1 91.81 5 TYR B O 1
ATOM 2545 N N . GLY B 1 6 ? -9.352 16.641 19.688 1 93.12 6 GLY B N 1
ATOM 2546 C CA . GLY B 1 6 ? -8.305 17.594 19.328 1 93.12 6 GLY B CA 1
ATOM 2547 C C . GLY B 1 6 ? -7.789 17.391 17.906 1 93.12 6 GLY B C 1
ATOM 2548 O O . GLY B 1 6 ? -8.016 16.344 17.297 1 93.12 6 GLY B O 1
ATOM 2549 N N . LEU B 1 7 ? -7.176 18.453 17.438 1 95.56 7 LEU B N 1
ATOM 2550 C CA . LEU B 1 7 ? -6.449 18.453 16.172 1 95.56 7 LEU B CA 1
ATOM 2551 C C . LEU B 1 7 ? -4.961 18.219 16.406 1 95.56 7 LEU B C 1
ATOM 2553 O O . LEU B 1 7 ? -4.348 18.859 17.266 1 95.56 7 LEU B O 1
ATOM 2557 N N . ASN B 1 8 ? -4.434 17.25 15.656 1 95.12 8 ASN B N 1
ATOM 2558 C CA . ASN B 1 8 ? -3.029 16.906 15.852 1 95.12 8 ASN B CA 1
ATOM 2559 C C . ASN B 1 8 ? -2.334 16.625 14.523 1 95.12 8 ASN B C 1
ATOM 2561 O O . ASN B 1 8 ? -2.996 16.422 13.5 1 95.12 8 ASN B O 1
ATOM 2565 N N . ILE B 1 9 ? -1.044 16.672 14.586 1 96.62 9 ILE B N 1
ATOM 2566 C CA . ILE B 1 9 ? -0.226 16.172 13.484 1 96.62 9 ILE B CA 1
ATOM 2567 C C . ILE B 1 9 ? 0.031 14.68 13.664 1 96.62 9 ILE B C 1
ATOM 2569 O O . ILE B 1 9 ? 0.419 14.234 14.742 1 96.62 9 ILE B O 1
ATOM 2573 N N . ASP B 1 10 ? -0.262 13.961 12.656 1 95.88 10 ASP B N 1
ATOM 2574 C CA . ASP B 1 10 ? -0.05 12.516 12.727 1 95.88 10 ASP B CA 1
ATOM 2575 C C . ASP B 1 10 ? 1.251 12.117 12.031 1 95.88 10 ASP B C 1
ATOM 2577 O O . ASP B 1 10 ? 1.821 11.062 12.328 1 95.88 10 ASP B O 1
ATOM 2581 N N . MET B 1 11 ? 1.604 12.852 11.055 1 97.06 11 MET B N 1
ATOM 2582 C CA . MET B 1 11 ? 2.844 12.641 10.32 1 97.06 11 MET B CA 1
ATOM 2583 C C . MET B 1 11 ? 3.455 13.961 9.875 1 97.06 11 MET B C 1
ATOM 2585 O O . MET B 1 11 ? 2.74 14.867 9.43 1 97.06 11 MET B O 1
ATOM 2589 N N . LEU B 1 12 ? 4.801 14.039 10.023 1 97.38 12 LEU B N 1
ATOM 2590 C CA . LEU B 1 12 ? 5.492 15.273 9.68 1 97.38 12 LEU B CA 1
ATOM 2591 C C . LEU B 1 12 ? 6.879 14.984 9.109 1 97.38 12 LEU B C 1
ATOM 2593 O O . LEU B 1 12 ? 7.707 14.359 9.773 1 97.38 12 LEU B O 1
ATOM 2597 N N . ARG B 1 13 ? 7.117 15.422 7.91 1 97.44 13 ARG B N 1
ATOM 2598 C CA . ARG B 1 13 ? 8.43 15.406 7.273 1 97.44 13 ARG B CA 1
ATOM 2599 C C . ARG B 1 13 ? 8.805 16.781 6.742 1 97.44 13 ARG B C 1
ATOM 2601 O O . ARG B 1 13 ? 8.016 17.406 6.027 1 97.44 13 ARG B O 1
ATOM 2608 N N . LEU B 1 14 ? 9.969 17.141 7.055 1 97.5 14 LEU B N 1
ATOM 2609 C CA . LEU B 1 14 ? 10.438 18.484 6.727 1 97.5 14 LEU B CA 1
ATOM 2610 C C . LEU B 1 14 ? 11.672 18.422 5.832 1 97.5 14 LEU B C 1
ATOM 2612 O O . LEU B 1 1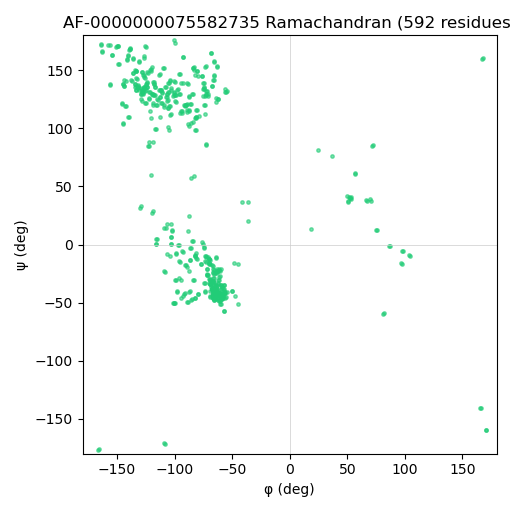4 ? 12.477 17.5 5.93 1 97.5 14 LEU B O 1
ATOM 2616 N N . CYS B 1 15 ? 11.781 19.422 5.016 1 97.38 15 CYS B N 1
ATOM 2617 C CA . CYS B 1 15 ? 12.961 19.609 4.184 1 97.38 15 CYS B CA 1
ATOM 2618 C C . CYS B 1 15 ? 13.672 20.922 4.531 1 97.38 15 CYS B C 1
ATOM 2620 O O . CYS B 1 15 ? 13.023 21.953 4.695 1 97.38 15 CYS B O 1
ATOM 2622 N N . TYR B 1 16 ? 14.961 20.812 4.57 1 97.69 16 TYR B N 1
ATOM 2623 C CA . TYR B 1 16 ? 15.75 21.953 5.039 1 97.69 16 TYR B CA 1
ATOM 2624 C C . TYR B 1 16 ? 16.812 22.328 4.02 1 97.69 16 TYR B C 1
ATOM 2626 O O . TYR B 1 16 ? 17.156 21.531 3.148 1 97.69 16 TYR B O 1
ATOM 2634 N N . GLU B 1 17 ? 17.281 23.578 4.223 1 97.62 17 GLU B N 1
ATOM 2635 C CA . GLU B 1 17 ? 18.531 24.031 3.637 1 97.62 17 GLU B CA 1
ATOM 2636 C C . GLU B 1 17 ? 19.688 23.938 4.637 1 97.62 17 GLU B C 1
ATOM 2638 O O . GLU B 1 17 ? 19.547 24.359 5.789 1 97.62 17 GLU B O 1
ATOM 2643 N N . ILE B 1 18 ? 20.703 23.406 4.164 1 97.94 18 ILE B N 1
ATOM 2644 C CA . ILE B 1 18 ? 21.906 23.391 5.004 1 97.94 18 ILE B CA 1
ATOM 2645 C C . ILE B 1 18 ? 22.656 24.719 4.852 1 97.94 18 ILE B C 1
ATOM 2647 O O . ILE B 1 18 ? 23.453 24.875 3.922 1 97.94 18 ILE B O 1
ATOM 2651 N N . LYS B 1 19 ? 22.547 25.547 5.859 1 97.62 19 LYS B N 1
ATOM 2652 C CA . LYS B 1 19 ? 23.141 26.875 5.789 1 97.62 19 LYS B CA 1
ATOM 2653 C C . LYS B 1 19 ? 24.562 26.875 6.355 1 97.62 19 LYS B C 1
ATOM 2655 O O . LYS B 1 19 ? 25.438 27.562 5.836 1 97.62 19 LYS B O 1
ATOM 2660 N N . GLU B 1 20 ? 24.75 26.219 7.422 1 97.38 20 GLU B N 1
ATOM 2661 C CA . GLU B 1 20 ? 26.047 26.031 8.055 1 97.38 20 GLU B CA 1
ATOM 2662 C C . GLU B 1 20 ? 26.453 24.562 8.07 1 97.38 20 GLU B C 1
ATOM 2664 O O . GLU B 1 20 ? 26.109 23.828 9 1 97.38 20 GLU B O 1
ATOM 2669 N N . PRO B 1 21 ? 27.297 24.141 7.145 1 96.25 21 PRO B N 1
ATOM 2670 C CA . PRO B 1 21 ? 27.5 22.719 6.887 1 96.25 21 PRO B CA 1
ATOM 2671 C C . PRO B 1 21 ? 28.531 22.078 7.824 1 96.25 21 PRO B C 1
ATOM 2673 O O . PRO B 1 21 ? 28.797 20.875 7.73 1 96.25 21 PRO B O 1
ATOM 2676 N N . TYR B 1 22 ? 29.047 22.812 8.758 1 96.38 22 TYR B N 1
ATOM 2677 C CA . TYR B 1 22 ? 30.156 22.328 9.586 1 96.38 22 TYR B CA 1
ATOM 2678 C C . TYR B 1 22 ? 29.781 21.031 10.289 1 96.38 22 TYR B C 1
ATOM 2680 O O . TYR B 1 22 ? 30.422 20 10.078 1 96.38 22 TYR B O 1
ATOM 2688 N N . ASN B 1 23 ? 28.719 21 11.078 1 96.44 23 ASN B N 1
ATOM 2689 C CA . ASN B 1 23 ? 28.328 19.828 11.836 1 96.44 23 ASN B CA 1
ATOM 2690 C C . ASN B 1 23 ? 27.812 18.719 10.914 1 96.44 23 ASN B C 1
ATOM 2692 O O . ASN B 1 23 ? 28.016 17.531 11.195 1 96.44 23 ASN B O 1
ATOM 2696 N N . ILE B 1 24 ? 27.172 19.062 9.812 1 97.44 24 ILE B N 1
ATOM 2697 C CA . ILE B 1 24 ? 26.719 18.078 8.836 1 97.44 24 ILE B CA 1
ATOM 2698 C C . ILE B 1 24 ? 27.922 17.328 8.258 1 97.44 24 ILE B C 1
ATOM 2700 O O . ILE B 1 24 ? 27.875 16.109 8.094 1 97.44 24 ILE B O 1
ATOM 2704 N N . ASN B 1 25 ? 28.938 18.062 7.98 1 96.25 25 ASN B N 1
ATOM 2705 C CA . ASN B 1 25 ? 30.156 17.453 7.434 1 96.25 25 ASN B CA 1
ATOM 2706 C C . ASN B 1 25 ? 30.797 16.484 8.43 1 96.25 25 ASN B C 1
ATOM 2708 O O . ASN B 1 25 ? 31.344 15.461 8.047 1 96.25 25 ASN B O 1
ATOM 2712 N N . ILE B 1 26 ? 30.734 16.812 9.633 1 96.06 26 ILE B N 1
ATOM 2713 C CA . ILE B 1 26 ? 31.297 15.961 10.68 1 96.06 26 ILE B CA 1
ATOM 2714 C C . ILE B 1 26 ? 30.484 14.672 10.773 1 96.06 26 ILE B C 1
ATOM 2716 O O . ILE B 1 26 ? 31.062 13.578 10.836 1 96.06 26 ILE B O 1
ATOM 2720 N N . ILE B 1 27 ? 29.203 14.742 10.742 1 96.38 27 ILE B N 1
ATOM 2721 C CA . ILE B 1 27 ? 28.391 13.555 10.969 1 96.38 27 ILE B CA 1
ATOM 2722 C C . ILE B 1 27 ? 28.484 12.617 9.766 1 96.38 27 ILE B C 1
ATOM 2724 O O . ILE B 1 27 ? 28.344 11.406 9.898 1 96.38 27 ILE B O 1
ATOM 2728 N N . LYS B 1 28 ? 28.766 13.125 8.656 1 95.31 28 LYS B N 1
ATOM 2729 C CA . LYS B 1 28 ? 28.906 12.312 7.445 1 95.31 28 LYS B CA 1
ATOM 2730 C C . LYS B 1 28 ? 30.109 11.391 7.535 1 95.31 28 LYS B C 1
ATOM 2732 O O . LYS B 1 28 ? 30.234 10.438 6.762 1 95.31 28 LYS B O 1
ATOM 2737 N N . THR B 1 29 ? 31 11.695 8.422 1 95.56 29 THR B N 1
ATOM 2738 C CA . THR B 1 29 ? 32.188 10.867 8.578 1 95.56 29 THR B CA 1
ATOM 2739 C C . THR B 1 29 ? 31.906 9.656 9.453 1 95.56 29 THR B C 1
ATOM 2741 O O . THR B 1 29 ? 32.719 8.742 9.547 1 95.56 29 THR B O 1
ATOM 2744 N N . LYS B 1 30 ? 30.781 9.641 10.07 1 94.94 30 LYS B N 1
ATOM 2745 C CA . LYS B 1 30 ? 30.438 8.555 10.977 1 94.94 30 LYS B CA 1
ATOM 2746 C C . LYS B 1 30 ? 30.031 7.301 10.211 1 94.94 30 LYS B C 1
ATOM 2748 O O . LYS B 1 30 ? 29.359 7.387 9.18 1 94.94 30 LYS B O 1
ATOM 2753 N N . GLU B 1 31 ? 30.375 6.199 10.766 1 93.25 31 GLU B N 1
ATOM 2754 C CA . GLU B 1 31 ? 29.984 4.914 10.195 1 93.25 31 GLU B CA 1
ATOM 2755 C C . GLU B 1 31 ? 28.672 4.414 10.82 1 93.25 31 GLU B C 1
ATOM 2757 O O . GLU B 1 31 ? 28.25 4.906 11.867 1 93.25 31 GLU B O 1
ATOM 2762 N N . VAL B 1 32 ? 28.062 3.488 10.117 1 91.44 32 VAL B N 1
ATOM 2763 C CA . VAL B 1 32 ? 26.812 2.912 10.609 1 91.44 32 VAL B CA 1
ATOM 2764 C C . VAL B 1 32 ? 27.031 2.354 12.016 1 91.44 32 VAL B C 1
ATOM 2766 O O . VAL B 1 32 ? 28.016 1.646 12.266 1 91.44 32 VAL B O 1
ATOM 2769 N N . GLY B 1 33 ? 26.188 2.686 12.898 1 93.56 33 GLY B N 1
ATOM 2770 C CA . GLY B 1 33 ? 26.281 2.244 14.281 1 93.56 33 GLY B CA 1
ATOM 2771 C C . GLY B 1 33 ? 26.938 3.264 15.195 1 93.56 33 GLY B C 1
ATOM 2772 O O . GLY B 1 33 ? 26.781 3.203 16.406 1 93.56 33 GLY B O 1
ATOM 2773 N N . GLU B 1 34 ? 27.641 4.266 14.633 1 96.19 34 GLU B N 1
ATOM 2774 C CA . GLU B 1 34 ? 28.344 5.273 15.422 1 96.19 34 GLU B CA 1
ATOM 2775 C C . GLU B 1 34 ? 27.406 6.402 15.844 1 96.19 34 GLU B C 1
ATOM 2777 O O . GLU B 1 34 ? 26.422 6.684 15.164 1 96.19 34 GLU B O 1
ATOM 2782 N N . GLU B 1 35 ? 27.766 6.957 16.938 1 96.56 35 GLU B N 1
ATOM 2783 C CA . GLU B 1 35 ? 26.969 8.055 17.5 1 96.56 35 GLU B CA 1
ATOM 2784 C C . GLU B 1 35 ? 27.797 9.328 17.625 1 96.56 35 GLU B C 1
ATOM 2786 O O . GLU B 1 35 ? 29.031 9.266 17.672 1 96.56 35 GLU B O 1
ATOM 2791 N N . ILE B 1 36 ? 27.172 10.375 17.547 1 96.56 36 ILE B N 1
ATOM 2792 C CA . ILE B 1 36 ? 27.781 11.672 17.828 1 96.56 36 ILE B CA 1
ATOM 2793 C C . ILE B 1 36 ? 26.859 12.484 18.734 1 96.56 36 ILE B C 1
ATOM 2795 O O . ILE B 1 36 ? 25.656 12.602 18.469 1 96.56 36 ILE B O 1
ATOM 2799 N N . ASP B 1 37 ? 27.438 13.094 19.703 1 94.94 37 ASP B N 1
ATOM 2800 C CA . ASP B 1 37 ? 26.688 13.797 20.75 1 94.94 37 ASP B CA 1
ATOM 2801 C C . ASP B 1 37 ? 26.719 15.305 20.531 1 94.94 37 ASP B C 1
ATOM 2803 O O . ASP B 1 37 ? 27.781 15.867 20.234 1 94.94 37 ASP B O 1
ATOM 2807 N N . PHE B 1 38 ? 25.578 15.938 20.625 1 93.19 38 PHE B N 1
ATOM 2808 C CA . PHE B 1 38 ? 25.438 17.391 20.531 1 93.19 38 PHE B CA 1
ATOM 2809 C C . PHE B 1 38 ? 24.859 17.969 21.812 1 93.19 38 PHE B C 1
ATOM 2811 O O . PHE B 1 38 ? 24.094 18.938 21.766 1 93.19 38 PHE B O 1
ATOM 2818 N N . MET B 1 39 ? 25.047 17.406 22.906 1 85.94 39 MET B N 1
ATOM 2819 C CA . MET B 1 39 ? 24.688 17.828 24.25 1 85.94 39 MET B CA 1
ATOM 2820 C C . MET B 1 39 ? 23.234 17.531 24.547 1 85.94 39 MET B C 1
ATOM 2822 O O . MET B 1 39 ? 22.906 16.766 25.469 1 85.94 39 MET B O 1
ATOM 2826 N N . TYR B 1 40 ? 22.281 18.078 23.797 1 87.94 40 TYR B N 1
ATOM 2827 C CA . TYR B 1 40 ? 20.859 17.922 24.094 1 87.94 40 TYR B CA 1
ATOM 2828 C C . TYR B 1 40 ? 20.266 16.781 23.281 1 87.94 40 TYR B C 1
ATOM 2830 O O . TYR B 1 40 ? 19.156 16.312 23.578 1 87.94 40 TYR B O 1
ATOM 2838 N N . PHE B 1 41 ? 20.953 16.344 22.312 1 94.69 41 PHE B N 1
ATOM 2839 C CA . PHE B 1 41 ? 20.578 15.211 21.469 1 94.69 41 PHE B CA 1
ATOM 2840 C C . PHE B 1 41 ? 21.797 14.547 20.859 1 94.69 41 PHE B C 1
ATOM 2842 O O . PHE B 1 41 ? 22.906 15.078 20.938 1 94.69 41 PHE B O 1
ATOM 2849 N N . TYR B 1 42 ? 21.594 13.414 20.422 1 95.5 42 TYR B N 1
ATOM 2850 C CA . TYR B 1 42 ? 22.688 12.766 19.703 1 95.5 42 TYR B CA 1
ATOM 2851 C C . TYR B 1 42 ? 22.188 12.078 18.438 1 95.5 42 TYR B C 1
ATOM 2853 O O . TYR B 1 42 ? 20.984 11.891 18.281 1 95.5 42 TYR B O 1
ATOM 2861 N N . LEU B 1 43 ? 23.031 11.82 17.547 1 97.62 43 LEU B N 1
ATOM 2862 C CA . LEU B 1 43 ? 22.734 11.164 16.281 1 97.62 43 LEU B CA 1
ATOM 2863 C C . LEU B 1 43 ? 23.391 9.781 16.219 1 97.62 43 LEU B C 1
ATOM 2865 O O . LEU B 1 43 ? 24.531 9.617 16.641 1 97.62 43 LEU B O 1
ATOM 2869 N N . ARG B 1 44 ? 22.625 8.867 15.828 1 97.5 44 ARG B N 1
ATOM 2870 C CA . ARG B 1 44 ? 23.156 7.535 15.562 1 97.5 44 ARG B CA 1
ATOM 2871 C C . ARG B 1 44 ? 23 7.172 14.086 1 97.5 44 ARG B C 1
ATOM 2873 O O . ARG B 1 44 ? 21.875 7.105 13.57 1 97.5 44 ARG B O 1
ATOM 2880 N N . ARG B 1 45 ? 24.078 6.918 13.453 1 97.25 45 ARG B N 1
ATOM 2881 C CA . ARG B 1 45 ? 24.031 6.574 12.031 1 97.25 45 ARG B CA 1
ATOM 2882 C C . ARG B 1 45 ? 23.438 5.184 11.82 1 97.25 45 ARG B C 1
ATOM 2884 O O . ARG B 1 45 ? 23.828 4.23 12.508 1 97.25 45 ARG B O 1
ATOM 2891 N N . ILE B 1 46 ? 22.469 5.117 10.945 1 94.56 46 ILE B N 1
ATOM 2892 C CA . ILE B 1 46 ? 21.875 3.832 10.609 1 94.56 46 ILE B CA 1
ATOM 2893 C C . ILE B 1 46 ? 21.922 3.619 9.102 1 94.56 46 ILE B C 1
ATOM 2895 O O . ILE B 1 46 ? 22.25 4.539 8.344 1 94.56 46 ILE B O 1
ATOM 2899 N N . GLN B 1 47 ? 21.594 2.436 8.695 1 84.44 47 GLN B N 1
ATOM 2900 C CA . GLN B 1 47 ? 21.594 2.111 7.273 1 84.44 47 GLN B CA 1
ATOM 2901 C C . GLN B 1 47 ? 20.375 2.725 6.578 1 84.44 47 GLN B C 1
ATOM 2903 O O . GLN B 1 47 ? 19.281 2.742 7.137 1 84.44 47 GLN B O 1
ATOM 2908 N N . GLY B 1 48 ? 20.688 3.316 5.465 1 79 48 GLY B N 1
ATOM 2909 C CA . GLY B 1 48 ? 19.594 3.877 4.676 1 79 48 GLY B CA 1
ATOM 2910 C C . GLY B 1 48 ? 19.391 3.164 3.352 1 79 48 GLY B C 1
ATOM 2911 O O . GLY B 1 48 ? 20.359 2.66 2.758 1 79 48 GLY B O 1
ATOM 2912 N N . LYS B 1 49 ? 18.172 3.066 2.92 1 71.75 49 LYS B N 1
ATOM 2913 C CA . LYS B 1 49 ? 17.875 2.453 1.626 1 71.75 49 LYS B CA 1
ATOM 2914 C C . LYS B 1 49 ? 17.812 3.504 0.521 1 71.75 49 LYS B C 1
ATOM 2916 O O . LYS B 1 49 ? 18.516 3.396 -0.487 1 71.75 49 LYS B O 1
ATOM 2921 N N . HIS B 1 50 ? 17.188 4.598 0.73 1 79.38 50 HIS B N 1
ATOM 2922 C CA . HIS B 1 50 ? 16.906 5.605 -0.287 1 79.38 50 HIS B CA 1
ATOM 2923 C C . HIS B 1 50 ? 17.797 6.832 -0.111 1 79.38 50 HIS B C 1
ATOM 2925 O O . HIS B 1 50 ? 17.844 7.691 -0.992 1 79.38 50 HIS B O 1
ATOM 2931 N N . PHE B 1 51 ? 18.516 6.812 1.03 1 88.69 51 PHE B N 1
ATOM 2932 C CA . PHE B 1 51 ? 19.406 7.926 1.344 1 88.69 51 PHE B CA 1
ATOM 2933 C C . PHE B 1 51 ? 20.812 7.43 1.656 1 88.69 51 PHE B C 1
ATOM 2935 O O . PHE B 1 51 ? 20.984 6.352 2.234 1 88.69 51 PHE B O 1
ATOM 2942 N N . LYS B 1 52 ? 21.734 8.227 1.269 1 86.69 52 LYS B N 1
ATOM 2943 C CA . LYS B 1 52 ? 23.141 7.879 1.517 1 86.69 52 LYS B CA 1
ATOM 2944 C C . LYS B 1 52 ? 23.453 7.906 3.01 1 86.69 52 LYS B C 1
ATOM 2946 O O . LYS B 1 52 ? 24.219 7.082 3.5 1 86.69 52 LYS B O 1
ATOM 2951 N N . PHE B 1 53 ? 22.875 8.898 3.689 1 92.69 53 PHE B N 1
ATOM 2952 C CA . PHE B 1 53 ? 23.109 9.055 5.121 1 92.69 53 PHE B CA 1
ATOM 2953 C C . PHE B 1 53 ? 21.797 9.156 5.879 1 92.69 53 PHE B C 1
ATOM 2955 O O . PHE B 1 53 ? 20.969 10.023 5.59 1 92.69 53 PHE B O 1
ATOM 2962 N N . VAL B 1 54 ? 21.641 8.281 6.824 1 96.06 54 VAL B N 1
ATOM 2963 C CA . VAL B 1 54 ? 20.469 8.312 7.68 1 96.06 54 VAL B CA 1
ATOM 2964 C C . VAL B 1 54 ? 20.891 8.242 9.141 1 96.06 54 VAL B C 1
ATOM 2966 O O . VAL B 1 54 ? 21.766 7.449 9.508 1 96.06 54 VAL B O 1
ATOM 2969 N N . TYR B 1 55 ? 20.281 9.094 9.93 1 97.81 55 TYR B N 1
ATOM 2970 C CA . TYR B 1 55 ? 20.594 9.156 11.352 1 97.81 55 TYR B CA 1
ATOM 2971 C C . TYR B 1 55 ? 19.328 9.133 12.195 1 97.81 55 TYR B C 1
ATOM 2973 O O . TYR B 1 55 ? 18.359 9.844 11.898 1 97.81 55 TYR B O 1
ATOM 2981 N N . GLU B 1 56 ? 19.344 8.32 13.195 1 98.12 56 GLU B N 1
ATOM 2982 C CA . GLU B 1 56 ? 18.359 8.508 14.25 1 98.12 56 GLU B CA 1
ATOM 2983 C C . GLU B 1 56 ? 18.703 9.719 15.117 1 98.12 56 GLU B C 1
ATOM 2985 O O . GLU B 1 56 ? 19.844 9.891 15.523 1 98.12 56 GLU B O 1
ATOM 2990 N N . ILE B 1 57 ? 17.766 10.523 15.25 1 98.12 57 ILE B N 1
ATOM 2991 C CA . ILE B 1 57 ? 17.891 11.602 16.219 1 98.12 57 ILE B CA 1
ATOM 2992 C C . ILE B 1 57 ? 17.312 11.156 17.562 1 98.12 57 ILE B C 1
ATOM 2994 O O . ILE B 1 57 ? 16.109 10.891 17.672 1 98.12 57 ILE B O 1
ATOM 2998 N N . ARG B 1 58 ? 18.125 11.156 18.531 1 97 58 ARG B N 1
ATOM 2999 C CA . ARG B 1 58 ? 17.703 10.641 19.828 1 97 58 ARG B CA 1
ATOM 3000 C C . ARG B 1 58 ? 18.062 11.617 20.938 1 97 58 ARG B C 1
ATOM 3002 O O . ARG B 1 58 ? 18.875 12.516 20.75 1 97 58 ARG B O 1
ATOM 3009 N N . TYR B 1 59 ? 17.391 11.523 22.031 1 94.12 59 TYR B N 1
ATOM 3010 C CA . TYR B 1 59 ? 17.656 12.352 23.203 1 94.12 59 TYR B CA 1
ATOM 3011 C C . TYR B 1 59 ? 17.328 11.594 24.484 1 94.12 59 TYR B C 1
ATOM 3013 O O . TYR B 1 59 ? 16.594 10.609 24.469 1 94.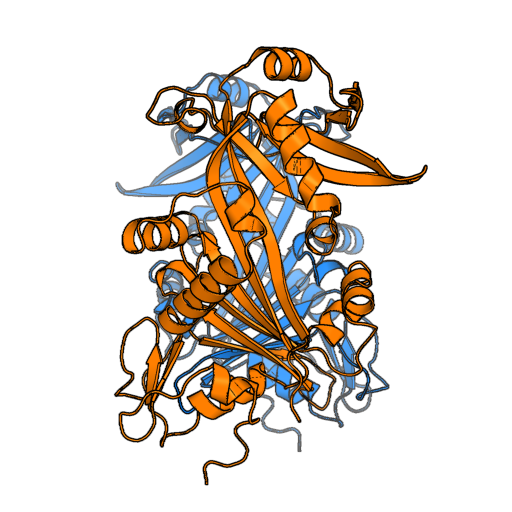12 59 TYR B O 1
ATOM 3021 N N . ASP B 1 60 ? 17.969 12.023 25.516 1 89.12 60 ASP B N 1
ATOM 3022 C CA . ASP B 1 60 ? 17.719 11.453 26.844 1 89.12 60 ASP B CA 1
ATOM 3023 C C . ASP B 1 60 ? 16.703 12.289 27.609 1 89.12 60 ASP B C 1
ATOM 3025 O O . ASP B 1 60 ? 16.906 13.484 27.844 1 89.12 60 ASP B O 1
ATOM 3029 N N . ASP B 1 61 ? 15.609 11.766 27.844 1 86.19 61 ASP B N 1
ATOM 3030 C CA . ASP B 1 61 ? 14.586 12.406 28.656 1 86.19 61 ASP B CA 1
ATOM 3031 C C . ASP B 1 61 ? 14.516 11.758 30.047 1 86.19 61 ASP B C 1
ATOM 3033 O O . ASP B 1 61 ? 13.773 10.789 30.25 1 86.19 61 ASP B O 1
ATOM 3037 N N . MET B 1 62 ? 15.172 12.406 31.062 1 85.81 62 MET B N 1
ATOM 3038 C CA . MET B 1 62 ? 15.18 11.953 32.438 1 85.81 62 MET B CA 1
ATOM 3039 C C . MET B 1 62 ? 15.625 10.5 32.531 1 85.81 62 MET B C 1
ATOM 3041 O O . MET B 1 62 ? 14.953 9.68 33.156 1 85.81 62 MET B O 1
ATOM 3045 N N . GLY B 1 63 ? 16.578 10.07 31.828 1 86 63 GLY B N 1
ATOM 3046 C CA . GLY B 1 63 ? 17.172 8.742 31.922 1 86 63 GLY B CA 1
ATOM 3047 C C . GLY B 1 63 ? 16.625 7.777 30.875 1 86 63 GLY B C 1
ATOM 3048 O O . GLY B 1 63 ? 17.094 6.641 30.781 1 86 63 GLY B O 1
ATOM 3049 N N . LYS B 1 64 ? 15.672 8.141 30.109 1 90.19 64 LYS B N 1
ATOM 3050 C CA . LYS B 1 64 ? 15.094 7.273 29.094 1 90.19 64 LYS B CA 1
ATOM 3051 C C . LYS B 1 64 ? 15.523 7.715 27.688 1 90.19 64 LYS B C 1
ATOM 3053 O O . LYS B 1 64 ? 15.32 8.867 27.312 1 90.19 64 LYS B O 1
ATOM 3058 N N . ASP B 1 65 ? 16.109 6.832 26.953 1 93.94 65 ASP B N 1
ATOM 3059 C CA . ASP B 1 65 ? 16.516 7.066 25.578 1 93.94 65 ASP B CA 1
ATOM 3060 C C . ASP B 1 65 ? 15.305 7.074 24.641 1 93.94 65 ASP B C 1
ATOM 3062 O O . ASP B 1 65 ? 14.57 6.09 24.562 1 93.94 65 ASP B O 1
ATOM 3066 N N . LYS B 1 66 ? 15.133 8.203 23.984 1 95 66 LYS B N 1
ATOM 3067 C CA . LYS B 1 66 ? 13.945 8.336 23.141 1 95 66 LYS B CA 1
ATOM 3068 C C . LYS B 1 66 ? 14.328 8.734 21.719 1 95 66 LYS B C 1
ATOM 3070 O O . LYS B 1 66 ? 15.281 9.484 21.516 1 95 66 LYS B O 1
ATOM 3075 N N . LEU B 1 67 ? 13.555 8.172 20.812 1 97.19 67 LEU B N 1
ATOM 3076 C CA . LEU B 1 67 ? 13.727 8.516 19.406 1 97.19 67 LEU B CA 1
ATOM 3077 C C . LEU B 1 67 ? 12.914 9.758 19.047 1 97.19 67 LEU B C 1
ATOM 3079 O O . LEU B 1 67 ? 11.688 9.766 19.188 1 97.19 67 LEU B O 1
ATOM 3083 N N . PHE B 1 68 ? 13.602 10.805 18.578 1 97.5 68 PHE B N 1
ATOM 3084 C CA . PHE B 1 68 ? 12.938 12.031 18.172 1 97.5 68 PHE B CA 1
ATOM 3085 C C . PHE B 1 68 ? 12.492 11.953 16.719 1 97.5 68 PHE B C 1
ATOM 3087 O O . PHE B 1 68 ? 11.406 12.414 16.359 1 97.5 68 PHE B O 1
ATOM 3094 N N . GLY B 1 69 ? 13.328 11.391 15.914 1 98 69 GLY B N 1
ATOM 3095 C CA . GLY B 1 69 ? 13.086 11.289 14.484 1 98 69 GLY B CA 1
ATOM 3096 C C . GLY B 1 69 ? 14.297 10.805 13.711 1 98 69 GLY B C 1
ATOM 3097 O O . GLY B 1 69 ? 15.156 10.117 14.266 1 98 69 GLY B O 1
ATOM 3098 N N . GLU B 1 70 ? 14.219 11.125 12.422 1 98.19 70 GLU B N 1
ATOM 3099 C CA . GLU B 1 70 ? 15.32 10.719 11.547 1 98.19 70 GLU B CA 1
ATOM 3100 C C . GLU B 1 70 ? 15.789 11.883 10.68 1 98.19 70 GLU B C 1
ATOM 3102 O O . GLU B 1 70 ? 14.977 12.648 10.156 1 98.19 70 GLU B O 1
ATOM 3107 N N . LEU B 1 71 ? 17.062 11.977 10.594 1 98.25 71 LEU B N 1
ATOM 3108 C CA . LEU B 1 71 ? 17.703 12.883 9.648 1 98.25 71 LEU B CA 1
ATOM 3109 C C . LEU B 1 71 ? 18.188 12.125 8.414 1 98.25 71 LEU B C 1
ATOM 3111 O O . LEU B 1 71 ? 18.844 11.086 8.539 1 98.25 71 LEU B O 1
ATOM 3115 N N . ARG B 1 72 ? 17.875 12.633 7.281 1 96.94 72 ARG B N 1
ATOM 3116 C CA . ARG B 1 72 ? 18.266 11.992 6.023 1 96.94 72 ARG B CA 1
ATOM 3117 C C . ARG B 1 72 ? 18.984 12.977 5.117 1 96.94 72 ARG B C 1
ATOM 3119 O O . ARG B 1 72 ? 18.562 14.125 4.961 1 96.94 72 ARG B O 1
ATOM 3126 N N . LEU B 1 73 ? 20.094 12.469 4.547 1 95.38 73 LEU B N 1
ATOM 3127 C CA . LEU B 1 73 ? 20.922 13.289 3.67 1 95.38 73 LEU B CA 1
ATOM 3128 C C . LEU B 1 73 ? 21.297 12.523 2.4 1 95.38 73 LEU B C 1
ATOM 3130 O O . LEU B 1 73 ? 21.562 11.328 2.451 1 95.38 73 LEU B O 1
ATOM 3134 N N . GLY B 1 74 ? 21.234 13.211 1.338 1 90.19 74 GLY B N 1
ATOM 3135 C CA . GLY B 1 74 ? 21.719 12.664 0.086 1 90.19 74 GLY B CA 1
ATOM 3136 C C . GLY B 1 74 ? 20.844 11.562 -0.475 1 90.19 74 GLY B C 1
ATOM 3137 O O . GLY B 1 74 ? 21.125 10.375 -0.302 1 90.19 74 GLY B O 1
ATOM 3138 N N . ILE B 1 75 ? 19.844 11.945 -1.168 1 85.5 75 ILE B N 1
ATOM 3139 C CA . ILE B 1 75 ? 19.031 10.969 -1.88 1 85.5 75 ILE B CA 1
ATOM 3140 C C . ILE B 1 75 ? 19.922 10.125 -2.787 1 85.5 75 ILE B C 1
ATOM 3142 O O . ILE B 1 75 ? 20.781 10.648 -3.48 1 85.5 75 ILE B O 1
ATOM 3146 N N . ASN B 1 76 ? 19.688 8.891 -2.664 1 77 76 ASN B N 1
ATOM 3147 C CA . ASN B 1 76 ? 20.484 7.953 -3.443 1 77 76 ASN B CA 1
ATOM 3148 C C . ASN B 1 76 ? 19.938 7.793 -4.859 1 77 76 ASN B C 1
ATOM 3150 O O . ASN B 1 76 ? 19.391 6.742 -5.199 1 77 76 ASN B O 1
ATOM 3154 N N . ASP B 1 77 ? 19.922 8.914 -5.488 1 71.94 77 ASP B N 1
ATOM 3155 C CA . ASP B 1 77 ? 19.547 8.852 -6.898 1 71.94 77 ASP B CA 1
ATOM 3156 C C . ASP B 1 77 ? 20.656 9.414 -7.785 1 71.94 77 ASP B C 1
ATOM 3158 O O . ASP B 1 77 ? 21.594 10.055 -7.293 1 71.94 77 ASP B O 1
ATOM 3162 N N . ASP B 1 78 ? 21.328 8.836 -8.594 1 62.69 78 ASP B N 1
ATOM 3163 C CA . ASP B 1 78 ? 22.422 9.227 -9.469 1 62.69 78 ASP B CA 1
ATOM 3164 C C . ASP B 1 78 ? 22.234 10.648 -9.992 1 62.69 78 ASP B C 1
ATOM 3166 O O . ASP B 1 78 ? 22.859 11.039 -10.984 1 62.69 78 ASP B O 1
ATOM 3170 N N . GLU B 1 79 ? 21.344 11.438 -9.203 1 71.62 79 GLU B N 1
ATOM 3171 C CA . GLU B 1 79 ? 21.094 12.805 -9.648 1 71.62 79 GLU B CA 1
ATOM 3172 C C . GLU B 1 79 ? 21.5 13.812 -8.586 1 71.62 79 GLU B C 1
ATOM 3174 O O . GLU B 1 79 ? 20.781 14.008 -7.602 1 71.62 79 GLU B O 1
ATOM 3179 N N . GLU B 1 80 ? 22.484 14.531 -8.734 1 75.56 80 GLU B N 1
ATOM 3180 C CA . GLU B 1 80 ? 22.953 15.539 -7.789 1 75.56 80 GLU B CA 1
ATOM 3181 C C . GLU B 1 80 ? 21.875 16.609 -7.551 1 75.56 80 GLU B C 1
ATOM 3183 O O . GLU B 1 80 ? 21.734 17.109 -6.434 1 75.56 80 GLU B O 1
ATOM 3188 N N . ALA B 1 81 ? 21.188 16.859 -8.555 1 81 81 ALA B N 1
ATOM 3189 C CA . ALA B 1 81 ? 20.188 17.906 -8.5 1 81 81 ALA B CA 1
ATOM 3190 C C . ALA B 1 81 ? 19.094 17.578 -7.484 1 81 81 ALA B C 1
ATOM 3192 O O . ALA B 1 81 ? 18.453 18.469 -6.938 1 81 81 ALA B O 1
ATOM 3193 N N . SER B 1 82 ? 18.969 16.344 -7.172 1 85.38 82 SER B N 1
ATOM 3194 C CA . SER B 1 82 ? 17.938 15.922 -6.223 1 85.38 82 SER B CA 1
ATOM 3195 C C . SER B 1 82 ? 18.312 16.328 -4.801 1 85.38 82 SER B C 1
ATOM 3197 O O . SER B 1 82 ? 17.438 16.359 -3.918 1 85.38 82 SER B O 1
ATOM 3199 N N . ASN B 1 83 ? 19.5 16.766 -4.637 1 91.94 83 ASN B N 1
ATOM 3200 C CA . ASN B 1 83 ? 19.984 17.031 -3.287 1 91.94 83 ASN B CA 1
ATOM 3201 C C . ASN B 1 83 ? 20.297 18.516 -3.086 1 91.94 83 ASN B C 1
ATOM 3203 O O . ASN B 1 83 ? 20.828 18.906 -2.043 1 91.94 83 ASN B O 1
ATOM 3207 N N . ILE B 1 84 ? 19.984 19.312 -4.109 1 94.38 84 ILE B N 1
ATOM 3208 C CA . ILE B 1 84 ? 20.297 20.734 -4.059 1 94.38 84 ILE B CA 1
ATOM 3209 C C . ILE B 1 84 ? 19.062 21.547 -4.395 1 94.38 84 ILE B C 1
ATOM 3211 O O . ILE B 1 84 ? 18.344 21.234 -5.352 1 94.38 84 ILE B O 1
ATOM 3215 N N . HIS B 1 85 ? 18.766 22.5 -3.547 1 94.75 85 HIS B N 1
ATOM 3216 C CA . HIS B 1 85 ? 17.688 23.438 -3.836 1 94.75 85 HIS B CA 1
ATOM 3217 C C . HIS B 1 85 ? 18.047 24.359 -5 1 94.75 85 HIS B C 1
ATOM 3219 O O . HIS B 1 85 ? 19.219 24.469 -5.359 1 94.75 85 HIS B O 1
ATOM 3225 N N . THR B 1 86 ? 17.047 25.016 -5.523 1 91.31 86 THR B N 1
ATOM 3226 C CA . THR B 1 86 ? 17.25 25.938 -6.645 1 91.31 86 THR B CA 1
ATOM 3227 C C . THR B 1 86 ? 18.188 27.062 -6.25 1 91.31 86 THR B C 1
ATOM 3229 O O . THR B 1 86 ? 18.906 27.609 -7.098 1 91.31 86 THR B O 1
ATOM 3232 N N . ASN B 1 87 ? 18.266 27.438 -5.035 1 94.06 87 ASN B N 1
ATOM 3233 C CA . ASN B 1 87 ? 19.109 28.531 -4.555 1 94.06 87 ASN B CA 1
ATOM 3234 C C . ASN B 1 87 ? 20.531 28.062 -4.258 1 94.06 87 ASN B C 1
ATOM 3236 O O . ASN B 1 87 ? 21.359 28.844 -3.779 1 94.06 87 ASN B O 1
ATOM 3240 N N . GLY B 1 88 ? 20.812 26.766 -4.395 1 94.19 88 GLY B N 1
ATOM 3241 C CA . GLY B 1 88 ? 22.172 26.281 -4.328 1 94.19 88 GLY B CA 1
ATOM 3242 C C . GLY B 1 88 ? 22.5 25.578 -3.02 1 94.19 88 GLY B C 1
ATOM 3243 O O . GLY B 1 88 ? 23.531 24.938 -2.893 1 94.19 88 GLY B O 1
ATOM 3244 N N . TYR B 1 89 ? 21.641 25.641 -2.051 1 96.75 89 TYR B N 1
ATOM 3245 C CA . TYR B 1 89 ? 21.906 25 -0.768 1 96.75 89 TYR B CA 1
ATOM 3246 C C . TYR B 1 89 ? 21.594 23.516 -0.828 1 96.75 89 TYR B C 1
ATOM 3248 O O . TYR B 1 89 ? 20.641 23.109 -1.494 1 96.75 89 TYR B O 1
ATOM 3256 N N . ASN B 1 90 ? 22.297 22.766 -0.07 1 96.69 90 ASN B N 1
ATOM 3257 C CA . ASN B 1 90 ? 22.031 21.328 0.041 1 96.69 90 ASN B CA 1
ATOM 3258 C C . ASN B 1 90 ? 20.781 21.062 0.854 1 96.69 90 ASN B C 1
ATOM 3260 O O . ASN B 1 90 ? 20.438 21.812 1.768 1 96.69 90 ASN B O 1
ATOM 3264 N N . LYS B 1 91 ? 20.219 19.906 0.492 1 97.31 91 LYS B N 1
ATOM 3265 C CA . LYS B 1 91 ? 18.969 19.531 1.153 1 97.31 91 LYS B CA 1
ATOM 3266 C C . LYS B 1 91 ? 19.234 18.594 2.336 1 97.31 91 LYS B C 1
ATOM 3268 O O . LYS B 1 91 ? 20.172 17.797 2.303 1 97.31 91 LYS B O 1
ATOM 3273 N N . ALA B 1 92 ? 18.438 18.703 3.33 1 98 92 ALA B N 1
ATOM 3274 C CA . ALA B 1 92 ? 18.312 17.75 4.441 1 98 92 ALA B CA 1
ATOM 3275 C C . ALA B 1 92 ? 16.859 17.484 4.777 1 98 92 ALA B C 1
ATOM 3277 O O . ALA B 1 92 ? 16.016 18.375 4.645 1 98 92 ALA B O 1
ATOM 3278 N N . TRP B 1 93 ? 16.578 16.297 5.207 1 97.5 93 TRP B N 1
ATOM 3279 C CA . TRP B 1 93 ? 15.203 15.961 5.578 1 97.5 93 TRP B CA 1
ATOM 3280 C C . TRP B 1 93 ? 15.141 15.445 7.012 1 97.5 93 TRP B C 1
ATOM 3282 O O . TRP B 1 93 ? 16 14.688 7.449 1 97.5 93 TRP B O 1
ATOM 3292 N N . ILE B 1 94 ? 14.125 15.883 7.703 1 98 94 ILE B N 1
ATOM 3293 C CA . ILE B 1 94 ? 13.867 15.344 9.031 1 98 94 ILE B CA 1
ATOM 3294 C C . ILE B 1 94 ? 12.438 14.812 9.117 1 98 94 ILE B C 1
ATOM 3296 O O . ILE B 1 94 ? 11.484 15.539 8.82 1 98 94 ILE B O 1
ATOM 3300 N N . SER B 1 95 ? 12.336 13.562 9.43 1 97.88 95 SER B N 1
ATOM 3301 C CA . SER B 1 95 ? 11.055 12.953 9.773 1 97.88 95 SER B CA 1
ATOM 3302 C C . SER B 1 95 ? 10.883 12.844 11.281 1 97.88 95 SER B C 1
ATOM 3304 O O . SER B 1 95 ? 11.719 12.266 11.969 1 97.88 95 SER B O 1
ATOM 3306 N N . ILE B 1 96 ? 9.805 13.32 11.734 1 97.31 96 ILE B N 1
ATOM 3307 C CA . ILE B 1 96 ? 9.57 13.328 13.172 1 97.31 96 ILE B CA 1
ATOM 3308 C C . ILE B 1 96 ? 8.805 12.07 13.586 1 97.31 96 ILE B C 1
ATOM 3310 O O . ILE B 1 96 ? 7.859 11.664 12.906 1 97.31 96 ILE B O 1
ATOM 3314 N N . SER B 1 97 ? 9.211 11.516 14.688 1 96.44 97 SER B N 1
ATOM 3315 C CA . SER B 1 97 ? 8.5 10.359 15.203 1 96.44 97 SER B CA 1
ATOM 3316 C C . SER B 1 97 ? 7.078 10.727 15.625 1 96.44 97 SER B C 1
ATOM 3318 O O . SER B 1 97 ? 6.855 11.789 16.219 1 96.44 97 SER B O 1
ATOM 3320 N N . ASN B 1 98 ? 6.215 9.82 15.43 1 94.69 98 ASN B N 1
ATOM 3321 C CA . ASN B 1 98 ? 4.809 10.078 15.727 1 94.69 98 ASN B CA 1
ATOM 3322 C C . ASN B 1 98 ? 4.59 10.398 17.203 1 94.69 98 ASN B C 1
ATOM 3324 O O . ASN B 1 98 ? 3.865 11.344 17.531 1 94.69 98 ASN B O 1
ATOM 3328 N N . ARG B 1 99 ? 5.234 9.688 18.047 1 93.69 99 ARG B N 1
ATOM 3329 C CA . ARG B 1 99 ? 5.062 9.875 19.484 1 93.69 99 ARG B CA 1
ATOM 3330 C C . ARG B 1 99 ? 5.41 11.305 19.891 1 93.69 99 ARG B C 1
ATOM 3332 O O . ARG B 1 99 ? 4.77 11.883 20.766 1 93.69 99 ARG B O 1
ATOM 3339 N N . VAL B 1 100 ? 6.402 11.836 19.234 1 95.12 100 VAL B N 1
ATOM 3340 C CA . VAL B 1 100 ? 6.883 13.18 19.547 1 95.12 100 VAL B CA 1
ATOM 3341 C C . VAL B 1 100 ? 5.805 14.211 19.219 1 95.12 100 VAL B C 1
ATOM 3343 O O . VAL B 1 100 ? 5.688 15.234 19.891 1 95.12 100 VAL B O 1
ATOM 3346 N N . LEU B 1 101 ? 4.988 13.906 18.281 1 95 101 LEU B N 1
ATOM 3347 C CA . LEU B 1 101 ? 3.961 14.82 17.797 1 95 101 LEU B CA 1
ATOM 3348 C C . LEU B 1 101 ? 2.83 14.953 18.812 1 95 101 LEU B C 1
ATOM 3350 O O . LEU B 1 101 ? 1.997 15.859 18.703 1 95 101 LEU B O 1
ATOM 3354 N N . TYR B 1 102 ? 2.836 14.117 19.828 1 93.44 102 TYR B N 1
ATOM 3355 C CA . TYR B 1 102 ? 1.824 14.148 20.875 1 93.44 102 TYR B CA 1
ATOM 3356 C C . TYR B 1 102 ? 2.412 14.664 22.188 1 93.44 102 TYR B C 1
ATOM 3358 O O . TYR B 1 102 ? 1.843 14.445 23.25 1 93.44 102 TYR B O 1
ATOM 3366 N N . THR B 1 103 ? 3.594 15.266 22.109 1 92 103 THR B N 1
ATOM 3367 C CA . THR B 1 103 ? 4.25 15.789 23.297 1 92 103 THR B CA 1
ATOM 3368 C C . THR B 1 103 ? 4.883 17.141 23.016 1 92 103 THR B C 1
ATOM 3370 O O . THR B 1 103 ? 4.988 17.562 21.875 1 92 103 THR B O 1
ATOM 3373 N N . ASP B 1 104 ? 5.281 17.766 24.078 1 89.69 104 ASP B N 1
ATOM 3374 C CA . ASP B 1 104 ? 5.977 19.047 23.969 1 89.69 104 ASP B CA 1
ATOM 3375 C C . ASP B 1 104 ? 7.422 18.859 23.531 1 89.69 104 ASP B C 1
ATOM 3377 O O . ASP B 1 104 ? 8.148 19.828 23.297 1 89.69 104 ASP B O 1
ATOM 3381 N N . GLU B 1 105 ? 7.762 17.656 23.297 1 91.19 105 GLU B N 1
ATOM 3382 C CA . GLU B 1 105 ? 9.133 17.344 22.891 1 91.19 105 GLU B CA 1
ATOM 3383 C C . GLU B 1 105 ? 9.422 17.859 21.484 1 91.19 105 GLU B C 1
ATOM 3385 O O . GLU B 1 105 ? 10.578 17.953 21.078 1 91.19 105 GLU B O 1
ATOM 3390 N N . ILE B 1 106 ? 8.398 18.219 20.812 1 91.38 106 ILE B N 1
ATOM 3391 C CA . ILE B 1 106 ? 8.562 18.734 19.453 1 91.38 106 ILE B CA 1
ATOM 3392 C C . ILE B 1 106 ? 9.422 20 19.5 1 91.38 106 ILE B C 1
ATOM 3394 O O . ILE B 1 106 ? 10.055 20.359 18.5 1 91.38 106 ILE B O 1
ATOM 3398 N N . TYR B 1 107 ? 9.523 20.641 20.594 1 88.56 107 TYR B N 1
ATOM 3399 C CA . TYR B 1 107 ? 10.289 21.875 20.734 1 88.56 107 TYR B CA 1
ATOM 3400 C C . TYR B 1 107 ? 11.781 21.609 20.625 1 88.56 107 TYR B C 1
ATOM 3402 O O . TYR B 1 107 ? 12.562 22.531 20.391 1 88.56 107 TYR B O 1
ATOM 3410 N N . TYR B 1 108 ? 12.219 20.375 20.766 1 89.38 108 TYR B N 1
ATOM 3411 C CA . TYR B 1 108 ? 13.617 20.016 20.562 1 89.38 108 TYR B CA 1
ATOM 3412 C C . TYR B 1 108 ? 14.055 20.297 19.125 1 89.38 108 TYR B C 1
ATOM 3414 O O . TYR B 1 108 ? 15.242 20.438 18.844 1 89.38 108 TYR B O 1
ATOM 3422 N N . LEU B 1 109 ? 13.078 20.344 18.266 1 93 109 LEU B N 1
ATOM 3423 C CA . LEU B 1 109 ? 13.375 20.531 16.844 1 93 109 LEU B CA 1
ATOM 3424 C C . LEU B 1 109 ? 14.156 21.812 16.625 1 93 109 LEU B C 1
ATOM 3426 O O . LEU B 1 109 ? 15.07 21.859 15.797 1 93 109 LEU B O 1
ATOM 3430 N N . ASP B 1 110 ? 13.781 22.797 17.375 1 88.06 110 ASP B N 1
ATOM 3431 C CA . ASP B 1 110 ? 14.469 24.078 17.266 1 88.06 110 ASP B CA 1
ATOM 3432 C C . ASP B 1 110 ? 15.953 23.938 17.594 1 88.06 110 ASP B C 1
ATOM 3434 O O . ASP B 1 110 ? 16.797 24.484 16.891 1 88.06 110 ASP B O 1
ATOM 3438 N N . PHE B 1 111 ? 16.297 23.188 18.625 1 89.38 111 PHE B N 1
ATOM 3439 C CA . PHE B 1 111 ? 17.672 22.938 19.031 1 89.38 111 PHE B CA 1
ATOM 3440 C C . PHE B 1 111 ? 18.406 22.141 17.984 1 89.38 111 PHE B C 1
ATOM 3442 O O . PHE B 1 111 ? 19.562 22.422 17.672 1 89.38 111 PHE B O 1
ATOM 3449 N N . ILE B 1 112 ? 17.75 21.219 17.438 1 95 112 ILE B N 1
ATOM 3450 C CA . ILE B 1 112 ? 18.344 20.344 16.422 1 95 112 ILE B CA 1
ATOM 3451 C C . ILE B 1 112 ? 18.688 21.156 15.172 1 95 112 ILE B C 1
ATOM 3453 O O . ILE B 1 112 ? 19.812 21.062 14.656 1 95 112 ILE B O 1
ATOM 3457 N N . GLU B 1 113 ? 17.734 21.953 14.734 1 94.81 113 GLU B N 1
ATOM 3458 C CA . GLU B 1 113 ? 17.938 22.781 13.555 1 94.81 113 GLU B CA 1
ATOM 3459 C C . GLU B 1 113 ? 19.141 23.719 13.734 1 94.81 113 GLU B C 1
ATOM 3461 O O . GLU B 1 113 ? 19.984 23.828 12.852 1 94.81 113 GLU B O 1
ATOM 3466 N N . SER B 1 114 ? 19.156 24.312 14.875 1 93.31 114 SER B N 1
ATOM 3467 C CA . SER B 1 114 ? 20.203 25.281 15.164 1 93.31 114 SER B CA 1
ATOM 3468 C C . SER B 1 114 ? 21.578 24.609 15.203 1 93.31 114 SER B C 1
ATOM 3470 O O . SER B 1 114 ? 22.531 25.109 14.609 1 93.31 114 SER B O 1
ATOM 3472 N N . ASN B 1 115 ? 21.688 23.547 15.844 1 95.5 115 ASN B N 1
ATOM 3473 C CA . ASN B 1 115 ? 22.969 22.844 16.016 1 95.5 115 ASN B CA 1
ATOM 3474 C C . ASN B 1 115 ? 23.484 22.297 14.68 1 95.5 115 ASN B C 1
ATOM 3476 O O . ASN B 1 115 ? 24.688 22.219 14.461 1 95.5 115 ASN B O 1
ATOM 3480 N N . LEU B 1 116 ? 22.578 21.953 13.836 1 97 116 LEU B N 1
ATOM 3481 C CA . LEU B 1 116 ? 22.984 21.312 12.586 1 97 116 LEU B CA 1
ATOM 3482 C C . LEU B 1 116 ? 23.062 22.344 11.461 1 97 116 LEU B C 1
ATOM 3484 O O . LEU B 1 116 ? 23.391 22 10.32 1 97 116 LEU B O 1
ATOM 3488 N N . GLY B 1 117 ? 22.75 23.625 11.758 1 97 117 GLY B N 1
ATOM 3489 C CA . GLY B 1 117 ? 22.828 24.672 10.758 1 97 117 GLY B CA 1
ATOM 3490 C C . GLY B 1 117 ? 21.766 24.562 9.695 1 97 117 GLY B C 1
ATOM 3491 O O . GLY B 1 117 ? 22.031 24.781 8.508 1 97 117 GLY B O 1
ATOM 3492 N N . LEU B 1 118 ? 20.547 24.188 10.07 1 97.06 118 LEU B N 1
ATOM 3493 C CA . LEU B 1 118 ? 19.453 23.938 9.133 1 97.06 118 LEU B CA 1
ATOM 3494 C C . LEU B 1 118 ? 18.438 25.078 9.172 1 97.06 118 LEU B C 1
ATOM 3496 O O . LEU B 1 118 ? 18.141 25.609 10.242 1 97.06 118 LEU B O 1
ATOM 3500 N N . GLU B 1 119 ? 17.984 25.438 8.023 1 96.12 119 GLU B N 1
ATOM 3501 C CA . GLU B 1 119 ? 16.859 26.359 7.879 1 96.12 119 GLU B CA 1
ATOM 3502 C C . GLU B 1 119 ? 15.695 25.703 7.137 1 96.12 119 GLU B C 1
ATOM 3504 O O . GLU B 1 119 ? 15.891 25.109 6.07 1 96.12 119 GLU B O 1
ATOM 3509 N N . LEU B 1 120 ? 14.508 25.812 7.727 1 95.81 120 LEU B N 1
ATOM 3510 C CA . LEU B 1 120 ? 13.328 25.156 7.16 1 95.81 120 LEU B CA 1
ATOM 3511 C C . LEU B 1 120 ? 13.016 25.719 5.77 1 95.81 120 LEU B C 1
ATOM 3513 O O . LEU B 1 120 ? 12.914 26.922 5.59 1 95.81 120 LEU B O 1
ATOM 3517 N N . HIS B 1 121 ? 12.93 24.797 4.805 1 95.31 121 HIS B N 1
ATOM 3518 C CA . HIS B 1 121 ? 12.617 25.172 3.436 1 95.31 121 HIS B CA 1
ATOM 3519 C C . HIS B 1 121 ? 11.148 24.906 3.115 1 95.31 121 HIS B C 1
ATOM 3521 O O . HIS B 1 121 ? 10.453 25.781 2.58 1 95.31 121 HIS B O 1
ATOM 3527 N N . ASN B 1 122 ? 10.695 23.719 3.408 1 95.12 122 ASN B N 1
ATOM 3528 C CA . ASN B 1 122 ? 9.297 23.375 3.176 1 95.12 122 ASN B CA 1
ATOM 3529 C C . ASN B 1 122 ? 8.883 22.125 3.957 1 95.12 122 ASN B C 1
ATOM 3531 O O . ASN B 1 122 ? 9.719 21.484 4.59 1 95.12 122 ASN B O 1
ATOM 3535 N N . ILE B 1 123 ? 7.574 21.891 4.047 1 95.75 123 ILE B N 1
ATOM 3536 C CA . ILE B 1 123 ? 7.016 20.641 4.574 1 95.75 123 ILE B CA 1
ATOM 3537 C C . ILE B 1 123 ? 6.82 19.641 3.439 1 95.75 123 ILE B C 1
ATOM 3539 O O . ILE B 1 123 ? 6.105 19.922 2.475 1 95.75 123 ILE B O 1
ATOM 3543 N N . THR B 1 124 ? 7.477 18.516 3.547 1 95.31 124 THR B N 1
ATOM 3544 C CA . THR B 1 124 ? 7.387 17.516 2.49 1 95.31 124 THR B CA 1
ATOM 3545 C C . THR B 1 124 ? 6.094 16.703 2.609 1 95.31 124 THR B C 1
ATOM 3547 O O . THR B 1 124 ? 5.461 16.391 1.601 1 95.31 124 THR B O 1
ATOM 3550 N N . THR B 1 125 ? 5.758 16.344 3.799 1 96.38 125 THR B N 1
ATOM 3551 C CA . THR B 1 125 ? 4.551 15.578 4.078 1 96.38 125 THR B CA 1
ATOM 3552 C C . THR B 1 125 ? 3.93 16.016 5.406 1 96.38 125 THR B C 1
ATOM 3554 O O . THR B 1 125 ? 4.641 16.234 6.387 1 96.38 125 THR B O 1
ATOM 3557 N N . LEU B 1 126 ? 2.67 16.141 5.363 1 97.31 126 LEU B N 1
ATOM 3558 C CA . LEU B 1 126 ? 1.931 16.516 6.562 1 97.31 126 LEU B CA 1
ATOM 3559 C C . LEU B 1 126 ? 0.593 15.781 6.625 1 97.31 126 LEU B C 1
ATOM 3561 O O . LEU B 1 126 ? -0.223 15.891 5.711 1 97.31 126 LEU B O 1
ATOM 3565 N N . ASP B 1 127 ? 0.392 14.984 7.656 1 97.94 127 ASP B N 1
ATOM 3566 C CA . ASP B 1 127 ? -0.925 14.438 7.969 1 97.94 127 ASP B CA 1
ATOM 3567 C C . ASP B 1 127 ? -1.54 15.148 9.172 1 97.94 127 ASP B C 1
ATOM 3569 O O . ASP B 1 127 ? -0.951 15.172 10.258 1 97.94 127 ASP B O 1
ATOM 3573 N N . LEU B 1 128 ? -2.641 15.742 8.914 1 97.94 128 LEU B N 1
ATOM 3574 C CA . LEU B 1 128 ? -3.412 16.328 10 1 97.94 128 LEU B CA 1
ATOM 3575 C C . LEU B 1 128 ? -4.621 15.477 10.344 1 97.94 128 LEU B C 1
ATOM 3577 O O . LEU B 1 128 ? -5.27 14.922 9.453 1 97.94 128 LEU B O 1
ATOM 3581 N N . CYS B 1 129 ? -4.891 15.383 11.664 1 97.38 129 CYS B N 1
ATOM 3582 C CA . CYS B 1 129 ? -6.023 14.547 12.047 1 97.38 129 CYS B CA 1
ATOM 3583 C C . CYS B 1 129 ? -6.855 15.219 13.125 1 97.38 129 CYS B C 1
ATOM 3585 O O . CYS B 1 129 ? -6.316 15.914 13.992 1 97.38 129 CYS B O 1
ATOM 3587 N N . LEU B 1 130 ? -8.094 15.078 13 1 97.06 130 LEU B N 1
ATOM 3588 C CA . LEU B 1 130 ? -9.062 15.484 14.008 1 97.06 130 LEU B CA 1
ATOM 3589 C C . LEU B 1 130 ? -9.695 14.266 14.68 1 97.06 130 LEU B C 1
ATOM 3591 O O . LEU B 1 130 ? -10.312 13.43 14.008 1 97.06 130 LEU B O 1
ATOM 3595 N N . ASP B 1 131 ? -9.477 14.188 15.969 1 96.12 131 ASP B N 1
ATOM 3596 C CA . ASP B 1 131 ? -9.984 13.055 16.734 1 96.12 131 ASP B CA 1
ATOM 3597 C C . ASP B 1 131 ? -11.273 13.43 17.469 1 96.12 131 ASP B C 1
ATOM 3599 O O . ASP B 1 131 ? -11.398 14.531 18 1 96.12 131 ASP B O 1
ATOM 3603 N N . MET B 1 132 ? -12.195 12.477 17.453 1 96.12 132 MET B N 1
ATOM 3604 C CA . MET B 1 132 ? -13.5 12.789 18.016 1 96.12 132 MET B CA 1
ATOM 3605 C C . MET B 1 132 ? -14.227 11.516 18.453 1 96.12 132 MET B C 1
ATOM 3607 O O . MET B 1 132 ? -13.773 10.414 18.156 1 96.12 132 MET B O 1
ATOM 3611 N N . SER B 1 133 ? -15.32 11.711 19.125 1 95.12 133 SER B N 1
ATOM 3612 C CA . SER B 1 133 ? -16.078 10.57 19.641 1 95.12 133 SER B CA 1
ATOM 3613 C C . SER B 1 133 ? -17.078 10.062 18.609 1 95.12 133 SER B C 1
ATOM 3615 O O . SER B 1 133 ? -17.453 8.883 18.609 1 95.12 133 SER B O 1
ATOM 3617 N N . ILE B 1 134 ? -17.469 10.883 17.672 1 94.19 134 ILE B N 1
ATOM 3618 C CA . ILE B 1 134 ? -18.5 10.531 16.703 1 94.19 134 ILE B CA 1
ATOM 3619 C C . ILE B 1 134 ? -17.891 9.648 15.609 1 94.19 134 ILE B C 1
ATOM 3621 O O . ILE B 1 134 ? -16.75 9.852 15.203 1 94.19 134 ILE B O 1
ATOM 3625 N N . ASP B 1 135 ? -18.688 8.695 15.109 1 95.62 135 ASP B N 1
ATOM 3626 C CA . ASP B 1 135 ? -18.281 7.887 13.969 1 95.62 135 ASP B CA 1
ATOM 3627 C C . ASP B 1 135 ? -18.328 8.703 12.672 1 95.62 135 ASP B C 1
ATOM 3629 O O . ASP B 1 135 ? -19.297 8.609 11.914 1 95.62 135 ASP B O 1
ATOM 3633 N N . ILE B 1 136 ? -17.266 9.344 12.445 1 96.62 136 ILE B N 1
ATOM 3634 C CA . ILE B 1 136 ? -17.203 10.312 11.359 1 96.62 136 ILE B CA 1
ATOM 3635 C C . ILE B 1 136 ? -17.25 9.586 10.016 1 96.62 136 ILE B C 1
ATOM 3637 O O . ILE B 1 136 ? -17.766 10.133 9.031 1 96.62 136 ILE B O 1
ATOM 3641 N N . ALA B 1 137 ? -16.766 8.383 9.938 1 97.75 137 ALA B N 1
ATOM 3642 C CA . ALA B 1 137 ? -16.828 7.617 8.695 1 97.75 137 ALA B CA 1
ATOM 3643 C C . ALA B 1 137 ? -18.281 7.375 8.289 1 97.75 137 ALA B C 1
ATOM 3645 O O . ALA B 1 137 ? -18.656 7.609 7.141 1 97.75 137 ALA B O 1
ATOM 3646 N N . ARG B 1 138 ? -19.078 6.953 9.203 1 96.62 138 ARG B N 1
ATOM 3647 C CA . ARG B 1 138 ? -20.484 6.68 8.93 1 96.62 138 ARG B CA 1
ATOM 3648 C C . ARG B 1 138 ? -21.25 7.965 8.609 1 96.62 138 ARG B C 1
ATOM 3650 O O . ARG B 1 138 ? -22.141 7.969 7.77 1 96.62 138 ARG B O 1
ATOM 3657 N N . LEU B 1 139 ? -20.875 9.008 9.32 1 96.12 139 LEU B N 1
ATOM 3658 C CA . LEU B 1 139 ? -21.5 10.289 9.047 1 96.12 139 LEU B CA 1
ATOM 3659 C C . LEU B 1 139 ? -21.234 10.734 7.609 1 96.12 139 LEU B C 1
ATOM 3661 O O . LEU B 1 139 ? -22.156 11.109 6.887 1 96.12 139 LEU B O 1
ATOM 3665 N N . ILE B 1 140 ? -20.016 10.68 7.184 1 97.56 140 ILE B N 1
ATOM 3666 C CA . ILE B 1 140 ? -19.641 11.086 5.836 1 97.56 140 ILE B CA 1
ATOM 3667 C C . ILE B 1 140 ? -20.375 10.227 4.812 1 97.56 140 ILE B C 1
ATOM 3669 O O . ILE B 1 140 ? -20.938 10.742 3.838 1 97.56 140 ILE B O 1
ATOM 3673 N N . ARG B 1 141 ? -20.375 8.953 5.074 1 97.81 141 ARG B N 1
ATOM 3674 C CA . ARG B 1 141 ? -21.062 8.062 4.145 1 97.81 141 ARG B CA 1
ATOM 3675 C C . ARG B 1 141 ? -22.547 8.391 4.059 1 97.81 141 ARG B C 1
ATOM 3677 O O . ARG B 1 141 ? -23.125 8.391 2.969 1 97.81 141 ARG B O 1
ATOM 3684 N N . ARG B 1 142 ? -23.188 8.664 5.176 1 96.69 142 ARG B N 1
ATOM 3685 C CA . ARG B 1 142 ? -24.594 9.023 5.195 1 96.69 142 ARG B CA 1
ATOM 3686 C C . ARG B 1 142 ? -24.844 10.281 4.367 1 96.69 142 ARG B C 1
ATOM 3688 O O . ARG B 1 142 ? -25.828 10.359 3.623 1 96.69 142 ARG B O 1
ATOM 3695 N N . LEU B 1 143 ? -23.984 11.227 4.547 1 96.94 143 LEU B N 1
ATOM 3696 C CA . LEU B 1 143 ? -24.125 12.469 3.797 1 96.94 143 LEU B CA 1
ATOM 3697 C C . LEU B 1 143 ? -23.969 12.219 2.301 1 96.94 143 LEU B C 1
ATOM 3699 O O . LEU B 1 143 ? -24.734 12.75 1.496 1 96.94 143 LEU B O 1
ATOM 3703 N N . ILE B 1 144 ? -23.031 11.391 1.938 1 97.75 144 ILE B N 1
ATOM 3704 C CA . ILE B 1 144 ? -22.766 11.07 0.538 1 97.75 144 ILE B CA 1
ATOM 3705 C C . ILE B 1 144 ? -23.969 10.359 -0.064 1 97.75 144 ILE B C 1
ATOM 3707 O O . ILE B 1 144 ? -24.359 10.625 -1.205 1 97.75 144 ILE B O 1
ATOM 3711 N N . ARG B 1 145 ? -24.641 9.555 0.746 1 97.81 145 ARG B N 1
ATOM 3712 C CA . ARG B 1 145 ? -25.719 8.695 0.256 1 97.81 145 ARG B CA 1
ATOM 3713 C C . ARG B 1 145 ? -27.047 9.438 0.252 1 97.81 145 ARG B C 1
ATOM 3715 O O . ARG B 1 145 ? -28.016 8.961 -0.344 1 97.81 145 ARG B O 1
ATOM 3722 N N . ASN B 1 146 ? -27.094 10.547 0.885 1 96.62 146 ASN B N 1
ATOM 3723 C CA . ASN B 1 146 ? -28.344 11.305 0.984 1 96.62 146 ASN B CA 1
ATOM 3724 C C . ASN B 1 146 ? -28.594 12.133 -0.273 1 96.62 146 ASN B C 1
ATOM 3726 O O . ASN B 1 146 ? -27.891 13.117 -0.528 1 96.62 146 ASN B O 1
ATOM 3730 N N . PRO B 1 147 ? -29.625 11.836 -0.97 1 95.56 147 PRO B N 1
ATOM 3731 C CA . PRO B 1 147 ? -29.891 12.555 -2.219 1 95.56 147 PRO B CA 1
ATOM 3732 C C . PRO B 1 147 ? -30.312 14.008 -1.985 1 95.56 147 PRO B C 1
ATOM 3734 O O . PRO B 1 147 ? -30.312 14.812 -2.92 1 95.56 147 PRO B O 1
ATOM 3737 N N . GLN B 1 148 ? -30.688 14.352 -0.787 1 95.56 148 GLN B N 1
ATOM 3738 C CA . GLN B 1 148 ? -31.094 15.719 -0.475 1 95.56 148 GLN B CA 1
ATOM 3739 C C . GLN B 1 148 ? -29.875 16.609 -0.225 1 95.56 148 GLN B C 1
ATOM 3741 O O . GLN B 1 148 ? -30 17.828 -0.139 1 95.56 148 GLN B O 1
ATOM 3746 N N . ILE B 1 149 ? -28.781 15.977 -0.105 1 96.25 149 ILE B N 1
ATOM 3747 C CA . ILE B 1 149 ? -27.531 16.688 0.151 1 96.25 149 ILE B CA 1
ATOM 3748 C C . ILE B 1 149 ? -26.672 16.688 -1.107 1 96.25 149 ILE B C 1
ATOM 3750 O O . ILE B 1 149 ? -26.438 15.641 -1.707 1 96.25 149 ILE B O 1
ATOM 3754 N N . THR B 1 150 ? -26.266 17.859 -1.499 1 97 150 THR B N 1
ATOM 3755 C CA . THR B 1 150 ? -25.344 17.969 -2.623 1 97 150 THR B CA 1
ATOM 3756 C C . THR B 1 150 ? -23.906 17.797 -2.158 1 97 150 THR B C 1
ATOM 3758 O O . THR B 1 150 ? -23.469 18.484 -1.229 1 97 150 THR B O 1
ATOM 3761 N N . THR B 1 151 ? -23.234 16.922 -2.854 1 97.81 151 THR B N 1
ATOM 3762 C CA . THR B 1 151 ? -21.828 16.688 -2.537 1 97.81 151 THR B CA 1
ATOM 3763 C C . THR B 1 151 ? -20.922 17.422 -3.525 1 97.81 151 THR B C 1
ATOM 3765 O O . THR B 1 151 ? -21.156 17.375 -4.738 1 97.81 151 THR B O 1
ATOM 3768 N N . ILE B 1 152 ? -20.031 18.156 -3.035 1 98.19 152 ILE B N 1
ATOM 3769 C CA . ILE B 1 152 ? -18.953 18.719 -3.838 1 98.19 152 ILE B CA 1
ATOM 3770 C C . ILE B 1 152 ? -17.656 17.953 -3.598 1 98.19 152 ILE B C 1
ATOM 3772 O O . ILE B 1 152 ? -17.109 17.969 -2.494 1 98.19 152 ILE B O 1
ATOM 3776 N N . LEU B 1 153 ? -17.25 17.281 -4.621 1 98.19 153 LEU B N 1
ATOM 3777 C CA . LEU B 1 153 ? -16.078 16.406 -4.559 1 98.19 153 LEU B CA 1
ATOM 3778 C C . LEU B 1 153 ? -14.945 16.969 -5.398 1 98.19 153 LEU B C 1
ATOM 3780 O O . LEU B 1 153 ? -15.109 17.219 -6.594 1 98.19 153 LEU B O 1
ATOM 3784 N N . ASN B 1 154 ? -13.836 17.188 -4.711 1 97.38 154 ASN B N 1
ATOM 3785 C CA . ASN B 1 154 ? -12.672 17.75 -5.395 1 97.38 154 ASN B CA 1
ATOM 3786 C C . ASN B 1 154 ? -13.023 19.016 -6.16 1 97.38 154 ASN B C 1
ATOM 3788 O O . ASN B 1 154 ? -12.641 19.172 -7.32 1 97.38 154 ASN B O 1
ATOM 3792 N N . GLY B 1 155 ? -13.852 19.812 -5.535 1 95.5 155 GLY B N 1
ATOM 3793 C CA . GLY B 1 155 ? -14.172 21.141 -6.055 1 95.5 155 GLY B CA 1
ATOM 3794 C C . GLY B 1 155 ? -15.32 21.125 -7.051 1 95.5 155 GLY B C 1
ATOM 3795 O O . GLY B 1 155 ? -15.758 22.172 -7.516 1 95.5 155 GLY B O 1
ATOM 3796 N N . LYS B 1 156 ? -15.836 19.953 -7.324 1 96.5 156 LYS B N 1
ATOM 3797 C CA . LYS B 1 156 ? -16.891 19.859 -8.336 1 96.5 156 LYS B CA 1
ATOM 3798 C C . LYS B 1 156 ? -18.188 19.359 -7.727 1 96.5 156 LYS B C 1
ATOM 3800 O O . LYS B 1 156 ? -18.203 18.344 -7.02 1 96.5 156 LYS B O 1
ATOM 3805 N N . ARG B 1 157 ? -19.172 20.016 -8.117 1 96.75 157 ARG B N 1
ATOM 3806 C CA . ARG B 1 157 ? -20.5 19.625 -7.68 1 96.75 157 ARG B CA 1
ATOM 3807 C C . ARG B 1 157 ? -20.938 18.344 -8.383 1 96.75 157 ARG B C 1
ATOM 3809 O O . ARG B 1 157 ? -20.891 18.25 -9.609 1 96.75 157 ARG B O 1
ATOM 3816 N N . ILE B 1 158 ? -21.422 17.438 -7.586 1 96.94 158 ILE B N 1
ATOM 3817 C CA . ILE B 1 158 ? -21.906 16.188 -8.18 1 96.94 158 ILE B CA 1
ATOM 3818 C C . ILE B 1 158 ? -23.359 16.344 -8.586 1 96.94 158 ILE B C 1
ATOM 3820 O O . ILE B 1 158 ? -24.25 16.469 -7.73 1 96.94 158 ILE B O 1
ATOM 3824 N N . ILE B 1 159 ? -23.562 16.25 -9.836 1 94.12 159 ILE B N 1
ATOM 3825 C CA . ILE B 1 159 ? -24.906 16.391 -10.383 1 94.12 159 ILE B CA 1
ATOM 3826 C C . ILE B 1 159 ? -25.484 15.016 -10.695 1 94.12 159 ILE B C 1
ATOM 3828 O O . ILE B 1 159 ? -26.594 14.688 -10.273 1 94.12 159 ILE B O 1
ATOM 3832 N N . ASP B 1 160 ? -24.688 14.242 -11.406 1 96.81 160 ASP B N 1
ATOM 3833 C CA . ASP B 1 160 ? -25.109 12.875 -11.719 1 96.81 160 ASP B CA 1
ATOM 3834 C C . ASP B 1 160 ? -24.672 11.906 -10.617 1 96.81 160 ASP B C 1
ATOM 3836 O O . ASP B 1 160 ? -23.531 11.445 -10.609 1 96.81 160 ASP B O 1
ATOM 3840 N N . ARG B 1 161 ? -25.578 11.523 -9.812 1 97.12 161 ARG B N 1
ATOM 3841 C CA . ARG B 1 161 ? -25.297 10.68 -8.656 1 97.12 161 ARG B CA 1
ATOM 3842 C C . ARG B 1 161 ? -25.016 9.242 -9.078 1 97.12 161 ARG B C 1
ATOM 3844 O O . ARG B 1 161 ? -24.516 8.438 -8.289 1 97.12 161 ARG B O 1
ATOM 3851 N N . LYS B 1 162 ? -25.344 8.898 -10.312 1 96.56 162 LYS B N 1
ATOM 3852 C CA . LYS B 1 162 ? -25.219 7.52 -10.773 1 96.56 162 LYS B CA 1
ATOM 3853 C C . LYS B 1 162 ? -23.875 7.293 -11.453 1 96.56 162 LYS B C 1
ATOM 3855 O O . LYS B 1 162 ? -23.531 6.164 -11.797 1 96.56 162 LYS B O 1
ATOM 3860 N N . GLN B 1 163 ? -23.156 8.359 -11.594 1 95.88 163 GLN B N 1
ATOM 3861 C CA . GLN B 1 163 ? -21.812 8.219 -12.141 1 95.88 163 GLN B CA 1
ATOM 3862 C C . GLN B 1 163 ? -20.844 7.645 -11.102 1 95.88 163 GLN B C 1
ATOM 3864 O O . GLN B 1 163 ? -20.859 8.062 -9.945 1 95.88 163 GLN B O 1
ATOM 3869 N N . ASP B 1 164 ? -20 6.762 -11.539 1 94.31 164 ASP B N 1
ATOM 3870 C CA . ASP B 1 164 ? -19.031 6.156 -10.633 1 94.31 164 ASP B CA 1
ATOM 3871 C C . ASP B 1 164 ? -18.016 7.191 -10.133 1 94.31 164 ASP B C 1
ATOM 3873 O O . ASP B 1 164 ? -17.609 8.078 -10.883 1 94.31 164 ASP B O 1
ATOM 3877 N N . ARG B 1 165 ? -17.672 7.051 -8.859 1 95.81 165 ARG B N 1
ATOM 3878 C CA . ARG B 1 165 ? -16.688 7.922 -8.219 1 95.81 165 ARG B CA 1
ATOM 3879 C C . ARG B 1 165 ? -15.531 7.113 -7.641 1 95.81 165 ARG B C 1
ATOM 3881 O O . ARG B 1 165 ? -15.492 6.848 -6.438 1 95.81 165 ARG B O 1
ATOM 3888 N N . PRO B 1 166 ? -14.539 6.801 -8.477 1 93.25 166 PRO B N 1
ATOM 3889 C CA . PRO B 1 166 ? -13.406 5.996 -8.008 1 93.25 166 PRO B CA 1
ATOM 3890 C C . PRO B 1 166 ? -12.594 6.699 -6.922 1 93.25 166 PRO B C 1
ATOM 3892 O O . PRO B 1 166 ? -11.789 6.059 -6.238 1 93.25 166 PRO B O 1
ATOM 3895 N N . GLU B 1 167 ? -12.852 7.949 -6.723 1 96 167 GLU B N 1
ATOM 3896 C CA . GLU B 1 167 ? -12.148 8.734 -5.711 1 96 167 GLU B CA 1
ATOM 3897 C C . GLU B 1 167 ? -12.578 8.328 -4.305 1 96 167 GLU B C 1
ATOM 3899 O O . GLU B 1 167 ? -11.891 8.633 -3.328 1 96 167 GLU B O 1
ATOM 3904 N N . ILE B 1 168 ? -13.75 7.703 -4.219 1 97.75 168 ILE B N 1
ATOM 3905 C CA . ILE B 1 168 ? -14.32 7.363 -2.918 1 97.75 168 ILE B CA 1
ATOM 3906 C C . ILE B 1 168 ? -14.336 5.844 -2.746 1 97.75 168 ILE B C 1
ATOM 3908 O O . ILE B 1 168 ? -14.875 5.125 -3.592 1 97.75 168 ILE B O 1
ATOM 3912 N N . THR B 1 169 ? -13.797 5.391 -1.686 1 97.69 169 THR B N 1
ATOM 3913 C CA . THR B 1 169 ? -13.867 3.973 -1.358 1 97.69 169 THR B CA 1
ATOM 3914 C C . THR B 1 169 ? -14.266 3.771 0.101 1 97.69 169 THR B C 1
ATOM 3916 O O . THR B 1 169 ? -13.992 4.625 0.947 1 97.69 169 THR B O 1
ATOM 3919 N N . TYR B 1 170 ? -14.938 2.693 0.327 1 98.44 170 TYR B N 1
ATOM 3920 C CA . TYR B 1 170 ? -15.359 2.285 1.663 1 98.44 170 TYR B CA 1
ATOM 3921 C C . TYR B 1 170 ? -14.75 0.938 2.037 1 98.44 170 TYR B C 1
ATOM 3923 O O . TYR B 1 170 ? -14.969 -0.061 1.347 1 98.44 170 TYR B O 1
ATOM 3931 N N . THR B 1 171 ? -14.016 0.905 3.062 1 98.12 171 THR B N 1
ATOM 3932 C CA . THR B 1 171 ? -13.453 -0.349 3.545 1 98.12 171 THR B CA 1
ATOM 3933 C C . THR B 1 171 ? -14.094 -0.76 4.867 1 98.12 171 THR B C 1
ATOM 3935 O O . THR B 1 171 ? -14.18 0.046 5.797 1 98.12 171 THR B O 1
ATOM 3938 N N . SER B 1 172 ? -14.508 -1.984 4.918 1 97.31 172 SER B N 1
ATOM 3939 C CA . SER B 1 172 ? -15.117 -2.48 6.148 1 97.31 172 SER B CA 1
ATOM 3940 C C . SER B 1 172 ? -14.383 -3.713 6.668 1 97.31 172 SER B C 1
ATOM 3942 O O . SER B 1 172 ? -13.781 -4.461 5.895 1 97.31 172 SER B O 1
ATOM 3944 N N . SER B 1 173 ? -14.359 -3.855 7.891 1 95.81 173 SER B N 1
ATOM 3945 C CA . SER B 1 173 ? -13.906 -5.039 8.609 1 95.81 173 SER B CA 1
ATOM 3946 C C . SER B 1 173 ? -14.82 -5.355 9.789 1 95.81 173 SER B C 1
ATOM 3948 O O . SER B 1 173 ? -15.711 -4.57 10.117 1 95.81 173 SER B O 1
ATOM 3950 N N . GLY B 1 174 ? -14.648 -6.48 10.336 1 95.62 174 GLY B N 1
ATOM 3951 C CA . GLY B 1 174 ? -15.477 -6.922 11.453 1 95.62 174 GLY B CA 1
ATOM 3952 C C . GLY B 1 174 ? -15.367 -8.406 11.727 1 95.62 174 GLY B C 1
ATOM 3953 O O . GLY B 1 174 ? -14.258 -8.961 11.758 1 95.62 174 GLY B O 1
ATOM 3954 N N . ASN B 1 175 ? -16.422 -8.93 12.016 1 96.56 175 ASN B N 1
ATOM 3955 C CA . ASN B 1 175 ? -16.453 -10.367 12.258 1 96.56 175 ASN B CA 1
ATOM 3956 C C . ASN B 1 175 ? -17.156 -11.117 11.125 1 96.56 175 ASN B C 1
ATOM 3958 O O . ASN B 1 175 ? -17.359 -10.562 10.047 1 96.56 175 ASN B O 1
ATOM 3962 N N . MET B 1 176 ? -17.391 -12.391 11.297 1 97 176 MET B N 1
ATOM 3963 C CA . MET B 1 176 ? -17.922 -13.203 10.211 1 97 176 MET B CA 1
ATOM 3964 C C . MET B 1 176 ? -19.328 -12.766 9.836 1 97 176 MET B C 1
ATOM 3966 O O . MET B 1 176 ? -19.766 -12.938 8.695 1 97 176 MET B O 1
ATOM 3970 N N . ASP B 1 177 ? -20.047 -12.086 10.75 1 96.56 177 ASP B N 1
ATOM 3971 C CA . ASP B 1 177 ? -21.469 -11.844 10.562 1 96.56 177 ASP B CA 1
ATOM 3972 C C . ASP B 1 177 ? -21.75 -10.375 10.25 1 96.56 177 ASP B C 1
ATOM 3974 O O . ASP B 1 177 ? -22.781 -10.039 9.68 1 96.56 177 ASP B O 1
ATOM 3978 N N . LYS B 1 178 ? -20.797 -9.555 10.695 1 96 178 LYS B N 1
ATOM 3979 C CA . LYS B 1 178 ? -21.125 -8.133 10.617 1 96 178 LYS B CA 1
ATOM 3980 C C . LYS B 1 178 ? -19.891 -7.312 10.234 1 96 178 LYS B C 1
ATOM 3982 O O . LYS B 1 178 ? -18.781 -7.57 10.719 1 96 178 LYS B O 1
ATOM 3987 N N . ASP B 1 179 ? -20.219 -6.324 9.383 1 96.12 179 ASP B N 1
ATOM 3988 C CA . ASP B 1 179 ? -19.234 -5.266 9.164 1 96.12 179 ASP B CA 1
ATOM 3989 C C . ASP B 1 179 ? -19.281 -4.23 10.289 1 96.12 179 ASP B C 1
ATOM 3991 O O . ASP B 1 179 ? -20.188 -3.395 10.32 1 96.12 179 ASP B O 1
ATOM 3995 N N . LYS B 1 180 ? -18.312 -4.184 11.109 1 95.25 180 LYS B N 1
ATOM 3996 C CA . LYS B 1 180 ? -18.359 -3.365 12.32 1 95.25 180 LYS B CA 1
ATOM 3997 C C . LYS B 1 180 ? -17.641 -2.035 12.102 1 95.25 180 LYS B C 1
ATOM 3999 O O . LYS B 1 180 ? -18.094 -0.996 12.594 1 95.25 180 LYS B O 1
ATOM 4004 N N . TYR B 1 181 ? -16.562 -2.096 11.445 1 96.44 181 TYR B N 1
ATOM 4005 C CA . TYR B 1 181 ? -15.68 -0.94 11.344 1 96.44 181 TYR B CA 1
ATOM 4006 C C . TYR B 1 181 ? -15.617 -0.432 9.906 1 96.44 181 TYR B C 1
ATOM 4008 O O . TYR B 1 181 ? -15.273 -1.181 8.992 1 96.44 181 TYR B O 1
ATOM 4016 N N . LEU B 1 182 ? -15.922 0.813 9.766 1 98 182 LEU B N 1
ATOM 4017 C CA . LEU B 1 182 ? -15.945 1.438 8.445 1 98 182 LEU B CA 1
ATOM 4018 C C . LEU B 1 182 ? -14.82 2.459 8.312 1 98 182 LEU B C 1
ATOM 4020 O O . LEU B 1 182 ? -14.578 3.248 9.227 1 98 182 LEU B O 1
ATOM 4024 N N . THR B 1 183 ? -14.125 2.387 7.219 1 98.31 183 THR B N 1
ATOM 4025 C CA . THR B 1 183 ? -13.164 3.4 6.801 1 98.31 183 THR B CA 1
ATOM 4026 C C . THR B 1 183 ? -13.586 4.039 5.484 1 98.31 183 THR B C 1
ATOM 4028 O O . THR B 1 183 ? -13.93 3.34 4.527 1 98.31 183 THR B O 1
ATOM 4031 N N . VAL B 1 184 ? -13.625 5.316 5.469 1 98.69 184 VAL B N 1
ATOM 4032 C CA . VAL B 1 184 ? -13.914 6.055 4.242 1 98.69 184 VAL B CA 1
ATOM 4033 C C . VAL B 1 184 ? -12.633 6.707 3.717 1 98.69 184 VAL B C 1
ATOM 4035 O O . VAL B 1 184 ? -11.914 7.363 4.469 1 98.69 184 VAL B O 1
ATOM 4038 N N . ASN B 1 185 ? -12.383 6.477 2.479 1 98.31 185 ASN B N 1
ATOM 4039 C CA . ASN B 1 185 ? -11.242 7.086 1.808 1 98.31 185 ASN B CA 1
ATOM 4040 C C . ASN B 1 185 ? -11.68 7.973 0.646 1 98.31 185 ASN B C 1
ATOM 4042 O O . ASN B 1 185 ? -12.461 7.543 -0.206 1 98.31 185 ASN B O 1
ATOM 4046 N N . ILE B 1 186 ? -11.195 9.141 0.644 1 98.56 186 ILE B N 1
ATOM 4047 C CA . ILE B 1 186 ? -11.445 10.07 -0.451 1 98.56 186 ILE B CA 1
ATOM 4048 C C . ILE B 1 186 ? -10.117 10.625 -0.972 1 98.56 186 ILE B C 1
ATOM 4050 O O . ILE B 1 186 ? -9.297 11.109 -0.194 1 98.56 186 ILE B O 1
ATOM 4054 N N . LYS B 1 187 ? -9.945 10.555 -2.266 1 97.62 187 LYS B N 1
ATOM 4055 C CA . LYS B 1 187 ? -8.68 10.961 -2.871 1 97.62 187 LYS B CA 1
ATOM 4056 C C . LYS B 1 187 ? -8.906 11.953 -4.004 1 97.62 187 LYS B C 1
ATOM 4058 O O . LYS B 1 187 ? -9.906 11.875 -4.715 1 97.62 187 LYS B O 1
ATOM 4063 N N . GLN B 1 188 ? -7.922 12.805 -4.125 1 95.94 188 GLN B N 1
ATOM 4064 C CA . GLN B 1 188 ? -7.848 13.5 -5.406 1 95.94 188 GLN B CA 1
ATOM 4065 C C . GLN B 1 188 ? -7.605 12.523 -6.551 1 95.94 188 GLN B C 1
ATOM 4067 O O . GLN B 1 188 ? -7.008 11.461 -6.352 1 95.94 188 GLN B O 1
ATOM 4072 N N . LYS B 1 189 ? -8.031 12.867 -7.715 1 90.44 189 LYS B N 1
ATOM 4073 C CA . LYS B 1 189 ? -7.922 11.977 -8.867 1 90.44 189 LYS B CA 1
ATOM 4074 C C . LYS B 1 189 ? -6.477 11.555 -9.102 1 90.44 189 LYS B C 1
ATOM 4076 O O . LYS B 1 189 ? -6.195 10.375 -9.336 1 90.44 189 LYS B O 1
ATOM 4081 N N . LYS B 1 190 ? -5.602 12.5 -8.969 1 90.5 190 LYS B N 1
ATOM 4082 C CA . LYS B 1 190 ? -4.184 12.25 -9.234 1 90.5 190 LYS B CA 1
ATOM 4083 C C . LYS B 1 190 ? -3.584 11.344 -8.164 1 90.5 190 LYS B C 1
ATOM 4085 O O . LYS B 1 190 ? -2.477 10.828 -8.328 1 90.5 190 LYS B O 1
ATOM 4090 N N . ALA B 1 191 ? -4.293 11.133 -7.059 1 93.06 191 ALA B N 1
ATOM 4091 C CA . ALA B 1 191 ? -3.768 10.352 -5.938 1 93.06 191 ALA B CA 1
ATOM 4092 C C . ALA B 1 191 ? -4.367 8.945 -5.918 1 93.06 191 ALA B C 1
ATOM 4094 O O . ALA B 1 191 ? -4.016 8.133 -5.066 1 93.06 191 ALA B O 1
ATOM 4095 N N . ILE B 1 192 ? -5.223 8.586 -6.828 1 89.38 192 ILE B N 1
ATOM 4096 C CA . ILE B 1 192 ? -5.934 7.312 -6.816 1 89.38 192 ILE B CA 1
ATOM 4097 C C . ILE B 1 192 ? -4.938 6.16 -6.938 1 89.38 192 ILE B C 1
ATOM 4099 O O . ILE B 1 192 ? -5.012 5.184 -6.191 1 89.38 192 ILE B O 1
ATOM 4103 N N . LYS B 1 193 ? -3.955 6.32 -7.766 1 82.38 193 LYS B N 1
ATOM 4104 C CA . LYS B 1 193 ? -2.982 5.254 -7.988 1 82.38 193 LYS B CA 1
ATOM 4105 C C . LYS B 1 193 ? -1.76 5.43 -7.094 1 82.38 193 LYS B C 1
ATOM 4107 O O . LYS B 1 193 ? -1.079 4.453 -6.766 1 82.38 193 LYS B O 1
ATOM 4112 N N . ASP B 1 194 ? -1.566 6.742 -6.859 1 88.25 194 ASP B N 1
ATOM 4113 C CA . ASP B 1 194 ? -0.396 7.105 -6.066 1 88.25 194 ASP B CA 1
ATOM 4114 C C . ASP B 1 194 ? -0.727 8.227 -5.082 1 88.25 194 ASP B C 1
ATOM 4116 O O . ASP B 1 194 ? -0.743 9.398 -5.449 1 88.25 194 ASP B O 1
ATOM 4120 N N . LYS B 1 195 ? -0.738 7.84 -3.918 1 87.44 195 LYS B N 1
ATOM 4121 C CA . LYS B 1 195 ? -1.154 8.758 -2.857 1 87.44 195 LYS B CA 1
ATOM 4122 C C . LYS B 1 195 ? -0.203 9.945 -2.754 1 87.44 195 LYS B C 1
ATOM 4124 O O . LYS B 1 195 ? -0.58 11.008 -2.248 1 87.44 195 LYS B O 1
ATOM 4129 N N . SER B 1 196 ? 0.94 9.727 -3.182 1 86.94 196 SER B N 1
ATOM 4130 C CA . SER B 1 196 ? 1.94 10.781 -3.037 1 86.94 196 SER B CA 1
ATOM 4131 C C . SER B 1 196 ? 1.696 11.914 -4.027 1 86.94 196 SER B C 1
ATOM 4133 O O . SER B 1 196 ? 2.318 12.969 -3.93 1 86.94 196 SER B O 1
ATOM 4135 N N . LYS B 1 197 ? 0.76 11.766 -4.809 1 91.56 197 LYS B N 1
ATOM 4136 C CA . LYS B 1 197 ? 0.579 12.734 -5.887 1 91.56 197 LYS B CA 1
ATOM 4137 C C . LYS B 1 197 ? -0.49 13.766 -5.523 1 91.56 197 LYS B C 1
ATOM 4139 O O . LYS B 1 197 ? -0.651 14.766 -6.219 1 91.56 197 LYS B O 1
ATOM 4144 N N . GLY B 1 198 ? -1.126 13.477 -4.434 1 94.69 198 GLY B N 1
ATOM 4145 C CA . GLY B 1 198 ? -2.166 14.422 -4.059 1 94.69 198 GLY B CA 1
ATOM 4146 C C . GLY B 1 198 ? -2.646 14.242 -2.629 1 94.69 198 GLY B C 1
ATOM 4147 O O . GLY B 1 198 ? -2.146 13.383 -1.902 1 94.69 198 GLY B O 1
ATOM 4148 N N . SER B 1 199 ? -3.668 15.062 -2.289 1 96.81 199 SER B N 1
ATOM 4149 C CA . SER B 1 199 ? -4.227 15.008 -0.942 1 96.81 199 SER B CA 1
ATOM 4150 C C . SER B 1 199 ? -5.27 13.898 -0.82 1 96.81 199 SER B C 1
ATOM 4152 O O . SER B 1 199 ? -5.93 13.547 -1.8 1 96.81 199 SER B O 1
ATOM 4154 N N . THR B 1 200 ? -5.402 13.406 0.312 1 98.25 200 THR B N 1
ATOM 4155 C CA . THR B 1 200 ? -6.398 12.375 0.589 1 98.25 200 THR B CA 1
ATOM 4156 C C . THR B 1 200 ? -7.035 12.602 1.958 1 98.25 200 THR B C 1
ATOM 4158 O O . THR B 1 200 ? -6.508 13.352 2.781 1 98.25 200 THR B O 1
ATOM 4161 N N . LEU B 1 201 ? -8.203 12.023 2.113 1 98.5 201 LEU B N 1
ATOM 4162 C CA . LEU B 1 201 ? -8.945 12.016 3.367 1 98.5 201 LEU B CA 1
ATOM 4163 C C . LEU B 1 201 ? -9.258 10.586 3.797 1 98.5 201 LEU B C 1
ATOM 4165 O O . LEU B 1 201 ? -9.633 9.75 2.969 1 98.5 201 LEU B O 1
ATOM 4169 N N . ILE B 1 202 ? -9.055 10.328 5.027 1 98.38 202 ILE B N 1
ATOM 4170 C CA . ILE B 1 202 ? -9.438 9.031 5.582 1 98.38 202 ILE B CA 1
ATOM 4171 C C . ILE B 1 202 ? -10.188 9.234 6.898 1 98.38 202 ILE B C 1
ATOM 4173 O O . ILE B 1 202 ? -9.82 10.094 7.703 1 98.38 202 ILE B O 1
ATOM 4177 N N . ALA B 1 203 ? -11.266 8.609 7.09 1 98.56 203 ALA B N 1
ATOM 4178 C CA . ALA B 1 203 ? -12.047 8.586 8.32 1 98.56 203 ALA B CA 1
ATOM 4179 C C . ALA B 1 203 ? -12.211 7.16 8.844 1 98.56 203 ALA B C 1
ATOM 4181 O O . ALA B 1 203 ? -12.555 6.254 8.078 1 98.56 203 ALA B O 1
ATOM 4182 N N . TYR B 1 204 ? -11.953 6.98 10.07 1 97.5 204 TYR B N 1
ATOM 4183 C CA . TYR B 1 204 ? -11.977 5.609 10.562 1 97.5 204 TYR B CA 1
ATOM 4184 C C . TYR B 1 204 ? -12.047 5.574 12.086 1 97.5 204 TYR B C 1
ATOM 4186 O O . TYR B 1 204 ? -11.961 6.617 12.742 1 97.5 204 TYR B O 1
ATOM 4194 N N . ASN B 1 205 ? -12.25 4.344 12.617 1 96.06 205 ASN B N 1
ATOM 4195 C CA . ASN B 1 205 ? -12.234 4.082 14.047 1 96.06 205 ASN B CA 1
ATOM 4196 C C . ASN B 1 205 ? -10.812 3.93 14.578 1 96.06 205 ASN B C 1
ATOM 4198 O O . ASN B 1 205 ? -10.227 2.846 14.5 1 96.06 205 ASN B O 1
ATOM 4202 N N . LYS B 1 206 ? -10.289 4.949 15.133 1 95.06 206 LYS B N 1
ATOM 4203 C CA . LYS B 1 206 ? -8.906 4.965 15.594 1 95.06 206 LYS B CA 1
ATOM 4204 C C . LYS B 1 206 ? -8.711 4.051 16.797 1 95.06 206 LYS B C 1
ATOM 4206 O O . LYS B 1 206 ? -7.66 3.43 16.953 1 95.06 206 LYS B O 1
ATOM 4211 N N . LYS B 1 207 ? -9.695 3.971 17.594 1 93.06 207 LYS B N 1
ATOM 4212 C CA . LYS B 1 207 ? -9.609 3.102 18.766 1 93.06 207 LYS B CA 1
ATOM 4213 C C . LYS B 1 207 ? -9.344 1.655 18.359 1 93.06 207 LYS B C 1
ATOM 4215 O O . LYS B 1 207 ? -8.469 0.995 18.922 1 93.06 207 LYS B O 1
ATOM 4220 N N . THR B 1 208 ? -10.078 1.262 17.359 1 90.19 208 THR B N 1
ATOM 4221 C CA . THR B 1 208 ? -9.914 -0.099 16.859 1 90.19 208 THR B CA 1
ATOM 4222 C C . THR B 1 208 ? -8.547 -0.281 16.219 1 90.19 208 THR B C 1
ATOM 4224 O O . THR B 1 208 ? -7.922 -1.334 16.375 1 90.19 208 THR B O 1
ATOM 4227 N N . GLU B 1 209 ? -8.125 0.659 15.492 1 89.44 209 GLU B N 1
ATOM 4228 C CA . GLU B 1 209 ? -6.809 0.606 14.867 1 89.44 209 GLU B CA 1
ATOM 4229 C C . GLU B 1 209 ? -5.703 0.444 15.906 1 89.44 209 GLU B C 1
ATOM 4231 O O . GLU B 1 209 ? -4.77 -0.338 15.719 1 89.44 209 GLU B O 1
ATOM 4236 N N . ILE B 1 210 ? -5.836 1.161 16.984 1 89.81 210 ILE B N 1
ATOM 4237 C CA . ILE B 1 210 ? -4.852 1.103 18.062 1 89.81 210 ILE B CA 1
ATOM 4238 C C . ILE B 1 210 ? -4.855 -0.291 18.688 1 89.81 210 ILE B C 1
ATOM 4240 O O . ILE B 1 210 ? -3.795 -0.839 19 1 89.81 210 ILE B O 1
ATOM 4244 N N . ALA B 1 211 ? -6.012 -0.837 18.812 1 83.81 211 ALA B N 1
ATOM 4245 C CA . ALA B 1 211 ? -6.145 -2.152 19.438 1 83.81 211 ALA B CA 1
ATOM 4246 C C . ALA B 1 211 ? -5.48 -3.23 18.578 1 83.81 211 ALA B C 1
ATOM 4248 O O . ALA B 1 211 ? -4.941 -4.203 19.109 1 83.81 211 ALA B O 1
ATOM 4249 N N . ASN B 1 212 ? -5.523 -3.021 17.312 1 74.88 212 ASN B N 1
ATOM 4250 C CA . ASN B 1 212 ? -4.98 -4.027 16.422 1 74.88 212 ASN B CA 1
ATOM 4251 C C . ASN B 1 212 ? -3.504 -3.779 16.125 1 74.88 212 ASN B C 1
ATOM 4253 O O . ASN B 1 212 ? -2.836 -4.625 15.516 1 74.88 212 ASN B O 1
ATOM 4257 N N . SER B 1 213 ? -3.082 -2.561 16.406 1 67.75 213 SER B N 1
ATOM 4258 C CA . SER B 1 213 ? -1.684 -2.227 16.172 1 67.75 213 SER B CA 1
ATOM 4259 C C . SER B 1 213 ? -0.975 -1.831 17.453 1 67.75 213 SER B C 1
ATOM 4261 O O . SER B 1 213 ? -1.131 -0.707 17.938 1 67.75 213 SER B O 1
ATOM 4263 N N . SER B 1 214 ? -0.441 -2.578 18.188 1 62.03 214 SER B N 1
ATOM 4264 C CA . SER B 1 214 ? 0.09 -2.566 19.547 1 62.03 214 SER B CA 1
ATOM 4265 C C . SER B 1 214 ? 0.904 -1.305 19.812 1 62.03 214 SER B C 1
ATOM 4267 O O . SER B 1 214 ? 0.932 -0.803 20.938 1 62.03 214 SER B O 1
ATOM 4269 N N . ASP B 1 215 ? 1.315 -0.596 18.875 1 73.75 215 ASP B N 1
ATOM 4270 C CA . ASP B 1 215 ? 2.424 0.289 19.219 1 73.75 215 ASP B CA 1
ATOM 4271 C C . ASP B 1 215 ? 1.96 1.741 19.312 1 73.75 215 ASP B C 1
ATOM 4273 O O . ASP B 1 215 ? 2.781 2.656 19.406 1 73.75 215 ASP B O 1
ATOM 4277 N N . LYS B 1 216 ? 0.622 2.043 19.453 1 85.44 216 LYS B N 1
ATOM 4278 C CA . LYS B 1 216 ? 0.215 3.443 19.438 1 85.44 216 LYS B CA 1
ATOM 4279 C C . LYS B 1 216 ? -0.667 3.768 20.641 1 85.44 216 LYS B C 1
ATOM 4281 O O . LYS B 1 216 ? -1.552 4.621 20.562 1 85.44 216 LYS B O 1
ATOM 4286 N N . ARG B 1 217 ? -0.464 3.145 21.797 1 88.62 217 ARG B N 1
ATOM 4287 C CA . ARG B 1 217 ? -1.257 3.324 23 1 88.62 217 ARG B CA 1
ATOM 4288 C C . ARG B 1 217 ? -1.106 4.738 23.562 1 88.62 217 ARG B C 1
ATOM 4290 O O . ARG B 1 217 ? -1.995 5.238 24.25 1 88.62 217 ARG B O 1
ATOM 4297 N N . TYR B 1 218 ? 0.051 5.402 23.25 1 91.56 218 TYR B N 1
ATOM 4298 C CA . TYR B 1 218 ? 0.297 6.758 23.734 1 91.56 218 TYR B CA 1
ATOM 4299 C C . TYR B 1 218 ? -0.762 7.723 23.219 1 91.56 218 TYR B C 1
ATOM 4301 O O . TYR B 1 218 ? -1.011 8.766 23.828 1 91.56 218 TYR B O 1
ATOM 4309 N N . ILE B 1 219 ? -1.434 7.395 22.125 1 92.62 219 ILE B N 1
ATOM 4310 C CA . ILE B 1 219 ? -2.488 8.25 21.594 1 92.62 219 ILE B CA 1
ATOM 4311 C C . ILE B 1 219 ? -3.727 8.156 22.484 1 92.62 219 ILE B C 1
ATOM 4313 O O . ILE B 1 219 ? -4.352 9.172 22.797 1 92.62 219 ILE B O 1
ATOM 4317 N N . ASP B 1 220 ? -4.02 6.961 22.922 1 91.62 220 ASP B N 1
ATOM 4318 C CA . ASP B 1 220 ? -5.121 6.766 23.859 1 91.62 220 ASP B CA 1
ATOM 4319 C C . ASP B 1 220 ? -4.875 7.52 25.172 1 91.62 220 ASP B C 1
ATOM 4321 O O . ASP B 1 220 ? -5.773 8.18 25.688 1 91.62 220 ASP B O 1
ATOM 4325 N N . ASP B 1 221 ? -3.697 7.43 25.609 1 91.5 221 ASP B N 1
ATOM 4326 C CA . ASP B 1 221 ? -3.314 8.102 26.844 1 91.5 221 ASP B CA 1
ATOM 4327 C C . ASP B 1 221 ? -3.412 9.617 26.688 1 91.5 221 ASP B C 1
ATOM 4329 O O . ASP B 1 221 ? -3.818 10.312 27.625 1 91.5 221 ASP B O 1
ATOM 4333 N N . TYR B 1 222 ? -3.043 10.07 25.562 1 94 222 TYR B N 1
ATOM 4334 C CA . TYR B 1 222 ? -3.061 11.5 25.266 1 94 222 TYR B CA 1
ATOM 4335 C C . TYR B 1 222 ? -4.457 12.078 25.469 1 94 222 TYR B C 1
ATOM 4337 O O . TYR B 1 222 ? -4.605 13.211 25.922 1 94 222 TYR B O 1
ATOM 4345 N N . TYR B 1 223 ? -5.402 11.258 25.156 1 94.31 223 TYR B N 1
ATOM 4346 C CA . TYR B 1 223 ? -6.781 11.727 25.266 1 94.31 223 TYR B CA 1
ATOM 4347 C C . TYR B 1 223 ? -7.445 11.172 26.531 1 94.31 223 TYR B C 1
ATOM 4349 O O . TYR B 1 223 ? -8.672 11.164 26.641 1 94.31 223 TYR B O 1
ATOM 4357 N N . ASN B 1 224 ? -6.785 10.633 27.406 1 94.62 224 ASN B N 1
ATOM 4358 C CA . ASN B 1 224 ? -7.25 10.078 28.672 1 94.62 224 ASN B CA 1
ATOM 4359 C C . ASN B 1 224 ? -8.148 8.867 28.453 1 94.62 224 ASN B C 1
ATOM 4361 O O . ASN B 1 224 ? -9.219 8.766 29.062 1 94.62 224 ASN B O 1
ATOM 4365 N N . ASN B 1 225 ? -7.824 8.016 27.469 1 92.88 225 ASN B N 1
ATOM 4366 C CA . ASN B 1 225 ? -8.398 6.703 27.188 1 92.88 225 ASN B CA 1
ATOM 4367 C C . ASN B 1 225 ? -9.906 6.781 26.984 1 92.88 225 ASN B C 1
ATOM 4369 O O . ASN B 1 225 ? -10.664 6.094 27.672 1 92.88 225 ASN B O 1
ATOM 4373 N N . PRO B 1 226 ? -10.297 7.461 26.078 1 94.62 226 PRO B N 1
ATOM 4374 C CA . PRO B 1 226 ? -11.734 7.539 25.812 1 94.62 226 PRO B CA 1
ATOM 4375 C C . PRO B 1 226 ? -12.328 6.207 25.359 1 94.62 226 PRO B C 1
ATOM 4377 O O . PRO B 1 226 ? -11.617 5.367 24.812 1 94.62 226 PRO B O 1
ATOM 4380 N N . SER B 1 227 ? -13.617 6.027 25.516 1 93.44 227 SER B N 1
ATOM 4381 C CA . SER B 1 227 ? -14.297 4.805 25.094 1 93.44 227 SER B CA 1
ATOM 4382 C C . SER B 1 227 ? -14.461 4.758 23.578 1 93.44 227 SER B C 1
ATOM 4384 O O . SER B 1 227 ? -14.43 3.682 22.984 1 93.44 227 SER B O 1
ATOM 4386 N N . LYS B 1 228 ? -14.641 5.914 23.016 1 94.88 228 LYS B N 1
ATOM 4387 C CA . LYS B 1 228 ? -14.758 6.043 21.578 1 94.88 228 LYS B CA 1
ATOM 4388 C C . LYS B 1 228 ? -13.75 7.051 21.031 1 94.88 228 LYS B C 1
ATOM 4390 O O . LYS B 1 228 ? -13.609 8.148 21.562 1 94.88 228 LYS B O 1
ATOM 4395 N N . LEU B 1 229 ? -13.094 6.629 20 1 96.12 229 LEU B N 1
ATOM 4396 C CA . LEU B 1 229 ? -12.117 7.484 19.344 1 96.12 229 LEU B CA 1
ATOM 4397 C C . LEU B 1 229 ? -12.117 7.254 17.828 1 96.12 229 LEU B C 1
ATOM 4399 O O . LEU B 1 229 ? -11.641 6.219 17.359 1 96.12 229 LEU B O 1
ATOM 4403 N N . HIS B 1 230 ? -12.695 8.188 17.141 1 96.88 230 HIS B N 1
ATOM 4404 C CA . HIS B 1 230 ? -12.695 8.188 15.688 1 96.88 230 HIS B CA 1
ATOM 4405 C C . HIS B 1 230 ? -11.805 9.297 15.133 1 96.88 230 HIS B C 1
ATOM 4407 O O . HIS B 1 230 ? -11.586 10.312 15.797 1 96.88 230 HIS B O 1
ATOM 4413 N N . ARG B 1 231 ? -11.289 9.055 13.961 1 97.19 231 ARG B N 1
ATOM 4414 C CA . ARG B 1 231 ? -10.32 9.992 13.391 1 97.19 231 ARG B CA 1
ATOM 4415 C C . ARG B 1 231 ? -10.719 10.391 11.977 1 97.19 231 ARG B C 1
ATOM 4417 O O . ARG B 1 231 ? -11.109 9.539 11.172 1 97.19 231 ARG B O 1
ATOM 4424 N N . LEU B 1 232 ? -10.695 11.672 11.742 1 98.12 232 LEU B N 1
ATOM 4425 C CA . LEU B 1 232 ? -10.695 12.266 10.414 1 98.12 232 LEU B CA 1
ATOM 4426 C C . LEU B 1 232 ? -9.32 12.812 10.062 1 98.12 232 LEU B C 1
ATOM 4428 O O . LEU B 1 232 ? -8.828 13.742 10.711 1 98.12 232 LEU B O 1
ATOM 4432 N N . GLU B 1 233 ? -8.711 12.258 9.008 1 98.12 233 GLU B N 1
ATOM 4433 C CA . GLU B 1 233 ? -7.32 12.562 8.688 1 98.12 233 GLU B CA 1
ATOM 4434 C C . GLU B 1 233 ? -7.172 13.023 7.242 1 98.12 233 GLU B C 1
ATOM 4436 O O . GLU B 1 233 ? -7.789 12.461 6.336 1 98.12 233 GLU B O 1
ATOM 4441 N N . VAL B 1 234 ? -6.414 14.062 7.066 1 98.25 234 VAL B N 1
ATOM 4442 C CA . VAL B 1 234 ? -6.078 14.516 5.723 1 98.25 234 VAL B CA 1
ATOM 4443 C C . VAL B 1 234 ? -4.566 14.445 5.512 1 98.25 234 VAL B C 1
ATOM 4445 O O . VAL B 1 234 ? -3.793 14.727 6.43 1 98.25 234 VAL B O 1
ATOM 4448 N N . HIS B 1 235 ? -4.238 14.023 4.344 1 98.19 235 HIS B N 1
ATOM 4449 C CA . HIS B 1 235 ? -2.846 13.969 3.92 1 98.19 235 HIS B CA 1
ATOM 4450 C C . HIS B 1 235 ? -2.525 15.094 2.936 1 98.19 235 HIS B C 1
ATOM 4452 O O . HIS B 1 235 ? -3.246 15.289 1.955 1 98.19 235 HIS B O 1
ATOM 4458 N N . LEU B 1 236 ? -1.435 15.773 3.219 1 97.06 236 LEU B N 1
ATOM 4459 C CA . LEU B 1 236 ? -0.986 16.844 2.34 1 97.06 236 LEU B CA 1
ATOM 4460 C C . LEU B 1 236 ? 0.451 16.609 1.888 1 97.06 236 LEU B C 1
ATOM 4462 O O . LEU B 1 236 ? 1.301 16.219 2.686 1 97.06 236 LEU B O 1
ATOM 4466 N N . ASN B 1 237 ? 0.599 16.891 0.597 1 94.5 237 ASN B N 1
ATOM 4467 C CA . ASN B 1 237 ? 1.955 16.891 0.059 1 94.5 237 ASN B CA 1
ATOM 4468 C C . ASN B 1 237 ? 2.498 18.312 -0.067 1 94.5 237 ASN B C 1
ATOM 4470 O O . ASN B 1 237 ? 1.772 19.281 0.165 1 94.5 237 ASN B O 1
ATOM 4474 N N . ASN B 1 238 ? 3.73 18.391 -0.454 1 93.88 238 ASN B N 1
ATOM 4475 C CA . ASN B 1 238 ? 4.418 19.672 -0.526 1 93.88 238 ASN B CA 1
ATOM 4476 C C . ASN B 1 238 ? 3.676 20.656 -1.426 1 93.88 238 ASN B C 1
ATOM 4478 O O . ASN B 1 238 ? 3.498 21.828 -1.064 1 93.88 238 ASN B O 1
ATOM 4482 N N . GLU B 1 239 ? 3.188 20.203 -2.488 1 92.94 239 GLU B N 1
ATOM 4483 C CA . GLU B 1 239 ? 2.525 21.078 -3.459 1 92.94 239 GLU B CA 1
ATOM 4484 C C . GLU B 1 239 ? 1.293 21.734 -2.854 1 92.94 239 GLU B C 1
ATOM 4486 O O . GLU B 1 239 ? 1.108 22.953 -2.982 1 92.94 239 GLU B O 1
ATOM 4491 N N . GLU B 1 240 ? 0.5 20.984 -2.18 1 93.19 240 GLU B N 1
ATOM 4492 C CA . GLU B 1 240 ? -0.726 21.5 -1.584 1 93.19 240 GLU B CA 1
ATOM 4493 C C . GLU B 1 240 ? -0.418 22.484 -0.453 1 93.19 240 GLU B C 1
ATOM 4495 O O . GLU B 1 240 ? -1.1 23.5 -0.3 1 93.19 240 GLU B O 1
ATOM 4500 N N . ILE B 1 241 ? 0.576 22.156 0.248 1 94.5 241 ILE B N 1
ATOM 4501 C CA . ILE B 1 241 ? 0.954 23.016 1.369 1 94.5 241 ILE B CA 1
ATOM 4502 C C . ILE B 1 241 ? 1.5 24.344 0.846 1 94.5 241 ILE B C 1
ATOM 4504 O O . ILE B 1 241 ? 1.113 25.406 1.324 1 94.5 241 ILE B O 1
ATOM 4508 N N . ARG B 1 242 ? 2.303 24.25 -0.102 1 93.06 242 ARG B N 1
ATOM 4509 C CA . ARG B 1 242 ? 2.879 25.453 -0.702 1 93.06 242 ARG B CA 1
ATOM 4510 C C . ARG B 1 242 ? 1.792 26.359 -1.28 1 93.06 242 ARG B C 1
ATOM 4512 O O . ARG B 1 242 ? 1.832 27.578 -1.107 1 93.06 242 ARG B O 1
ATOM 4519 N N . ASP B 1 243 ? 0.892 25.734 -1.931 1 92.38 243 ASP B N 1
ATOM 4520 C CA . ASP B 1 243 ? -0.217 26.484 -2.508 1 92.38 243 ASP B CA 1
ATOM 4521 C C . ASP B 1 243 ? -0.989 27.234 -1.43 1 92.38 243 ASP B C 1
ATOM 4523 O O . ASP B 1 243 ? -1.312 28.422 -1.601 1 92.38 243 ASP B O 1
ATOM 4527 N N . TYR B 1 244 ? -1.229 26.594 -0.39 1 94.19 244 TYR B N 1
ATOM 4528 C CA . TYR B 1 244 ? -1.963 27.203 0.708 1 94.19 244 TYR B CA 1
ATOM 4529 C C . TYR B 1 244 ? -1.171 28.359 1.31 1 94.19 244 TYR B C 1
ATOM 4531 O O . TYR B 1 244 ? -1.726 29.438 1.577 1 94.19 244 TYR B O 1
ATOM 4539 N N . ILE B 1 245 ? 0.045 28.094 1.523 1 93.25 245 ILE B N 1
ATOM 4540 C CA . ILE B 1 245 ? 0.918 29.078 2.139 1 93.25 245 ILE B CA 1
ATOM 4541 C C . ILE B 1 245 ? 1.014 30.312 1.24 1 93.25 245 ILE B C 1
ATOM 4543 O O . ILE B 1 245 ? 0.938 31.453 1.72 1 93.25 245 ILE B O 1
ATOM 4547 N N . THR B 1 246 ? 1.162 30.125 -0.007 1 92.88 246 THR B N 1
ATOM 4548 C CA . THR B 1 246 ? 1.26 31.219 -0.967 1 92.88 246 THR B CA 1
ATOM 4549 C C . THR B 1 246 ? -0.045 32 -1.023 1 92.88 246 THR B C 1
ATOM 4551 O O . THR B 1 246 ? -0.035 33.25 -0.962 1 92.88 246 THR B O 1
ATOM 4554 N N . LYS B 1 247 ? -1.115 31.328 -1.08 1 92.56 247 LYS B N 1
ATOM 4555 C CA . LYS B 1 247 ? -2.432 31.953 -1.172 1 92.56 247 LYS B CA 1
ATOM 4556 C C . LYS B 1 247 ? -2.723 32.812 0.059 1 92.56 247 LYS B C 1
ATOM 4558 O O . LYS B 1 247 ? -3.377 33.844 -0.042 1 92.56 247 LYS B O 1
ATOM 4563 N N . ASN B 1 248 ? -2.217 32.375 1.18 1 92.44 248 ASN B N 1
ATOM 4564 C CA . ASN B 1 248 ? -2.533 33.062 2.426 1 92.44 248 ASN B CA 1
ATOM 4565 C C . ASN B 1 248 ? -1.372 33.938 2.893 1 92.44 248 ASN B C 1
ATOM 4567 O O . ASN B 1 248 ? -1.4 34.469 4.004 1 92.44 248 ASN B O 1
ATOM 4571 N N . ARG B 1 249 ? -0.332 34.094 2.117 1 90.88 249 ARG B N 1
ATOM 4572 C CA . ARG B 1 249 ? 0.849 34.906 2.422 1 90.88 249 ARG B CA 1
ATOM 4573 C C . ARG B 1 249 ? 1.393 34.562 3.809 1 90.88 249 ARG B C 1
ATOM 4575 O O . ARG B 1 249 ? 1.67 35.469 4.605 1 90.88 249 ARG B O 1
ATOM 4582 N N . HIS B 1 250 ? 1.384 33.25 4.039 1 90.25 250 HIS B N 1
ATOM 4583 C CA . HIS B 1 250 ? 1.911 32.781 5.309 1 90.25 250 HIS B CA 1
ATOM 4584 C C . HIS B 1 250 ? 3.408 32.5 5.219 1 90.25 250 HIS B C 1
ATOM 4586 O O . HIS B 1 250 ? 3.885 31.969 4.219 1 90.25 250 HIS B O 1
ATOM 4592 N N . GLU B 1 251 ? 4.133 32.875 6.223 1 87.5 251 GLU B N 1
ATOM 4593 C CA . GLU B 1 251 ? 5.551 32.562 6.305 1 87.5 251 GLU B CA 1
ATOM 4594 C C . GLU B 1 251 ? 5.766 31.266 7.109 1 87.5 251 GLU B C 1
ATOM 4596 O O . GLU B 1 251 ? 5.488 31.234 8.305 1 87.5 251 GLU B O 1
ATOM 4601 N N . LEU B 1 252 ? 6.254 30.297 6.445 1 88.44 252 LEU B N 1
ATOM 4602 C CA . LEU B 1 252 ? 6.465 29 7.086 1 88.44 252 LEU B CA 1
ATOM 4603 C C . LEU B 1 252 ? 7.648 29.047 8.047 1 88.44 252 LEU B C 1
ATOM 4605 O O . LEU B 1 252 ? 8.711 29.562 7.699 1 88.44 252 LEU B O 1
ATOM 4609 N N . SER B 1 253 ? 7.473 28.609 9.227 1 85.19 253 SER B N 1
ATOM 4610 C CA . SER B 1 253 ? 8.5 28.484 10.258 1 85.19 253 SER B CA 1
ATOM 4611 C C . SER B 1 253 ? 8.188 27.328 11.203 1 85.19 253 SER B C 1
ATOM 4613 O O . SER B 1 253 ? 7.141 26.688 11.094 1 85.19 253 SER B O 1
ATOM 4615 N N . PHE B 1 254 ? 9.094 27.031 12.008 1 83.38 254 PHE B N 1
ATOM 4616 C CA . PHE B 1 254 ? 8.859 26.031 13.055 1 83.38 254 PHE B CA 1
ATOM 4617 C C . PHE B 1 254 ? 7.574 26.344 13.812 1 83.38 254 PHE B C 1
ATOM 4619 O O . PHE B 1 254 ? 6.805 25.438 14.133 1 83.38 254 PHE B O 1
ATOM 4626 N N . TYR B 1 255 ? 7.328 27.547 14.07 1 85.44 255 TYR B N 1
ATOM 4627 C CA . TYR B 1 255 ? 6.191 27.969 14.891 1 85.44 255 TYR B CA 1
ATOM 4628 C C . TYR B 1 255 ? 4.875 27.656 14.188 1 85.44 255 TYR B C 1
ATOM 4630 O O . TYR B 1 255 ? 3.83 27.547 14.836 1 85.44 255 TYR B O 1
ATOM 4638 N N . SER B 1 256 ? 4.949 27.562 12.906 1 89.25 256 SER B N 1
ATOM 4639 C CA . SER B 1 256 ? 3.758 27.156 12.156 1 89.25 256 SER B CA 1
ATOM 4640 C C . SER B 1 256 ? 3.309 25.75 12.539 1 89.25 256 SER B C 1
ATOM 4642 O O . SER B 1 256 ? 2.111 25.469 12.547 1 89.25 256 SER B O 1
ATOM 4644 N N . LEU B 1 257 ? 4.227 24.906 12.914 1 88.94 257 LEU B N 1
ATOM 4645 C CA . LEU B 1 257 ? 3.977 23.5 13.18 1 88.94 257 LEU B CA 1
ATOM 4646 C C . LEU B 1 257 ? 3.303 23.312 14.539 1 88.94 257 LEU B C 1
ATOM 4648 O O . LEU B 1 257 ? 2.734 22.25 14.812 1 88.94 257 LEU B O 1
ATOM 4652 N N . ILE B 1 258 ? 3.393 24.359 15.352 1 89.5 258 ILE B N 1
ATOM 4653 C CA . ILE B 1 258 ? 2.797 24.25 16.688 1 89.5 258 ILE B CA 1
ATOM 4654 C C . ILE B 1 258 ? 1.651 25.25 16.828 1 89.5 258 ILE B C 1
ATOM 4656 O O . ILE B 1 258 ? 1.043 25.359 17.891 1 89.5 258 ILE B O 1
ATOM 4660 N N . ASP B 1 259 ? 1.396 25.969 15.812 1 91.88 259 ASP B N 1
ATOM 4661 C CA . ASP B 1 259 ? 0.3 26.938 15.805 1 91.88 259 ASP B CA 1
ATOM 4662 C C . ASP B 1 259 ? -1.029 26.25 15.492 1 91.88 259 ASP B C 1
ATOM 4664 O O . ASP B 1 259 ? -1.336 25.984 14.328 1 91.88 259 ASP B O 1
ATOM 4668 N N . LYS B 1 260 ? -1.836 26.172 16.484 1 91.19 260 LYS B N 1
ATOM 4669 C CA . LYS B 1 260 ? -3.098 25.453 16.344 1 91.19 260 LYS B CA 1
ATOM 4670 C C . LYS B 1 260 ? -4.027 26.156 15.352 1 91.19 260 LYS B C 1
ATOM 4672 O O . LYS B 1 260 ? -4.789 25.5 14.633 1 91.19 260 LYS B O 1
ATOM 4677 N N . LYS B 1 261 ? -3.955 27.422 15.367 1 92.62 261 LYS B N 1
ATOM 4678 C CA . LYS B 1 261 ? -4.809 28.188 14.461 1 92.62 261 LYS B CA 1
ATOM 4679 C C . LYS B 1 261 ? -4.418 27.938 13 1 92.62 261 LYS B C 1
ATOM 4681 O O . LYS B 1 261 ? -5.277 27.688 12.156 1 92.62 261 LYS B O 1
ATOM 4686 N N . PHE B 1 262 ? -3.197 28.016 12.75 1 93.94 262 PHE B N 1
ATOM 4687 C CA . PHE B 1 262 ? -2.695 27.75 11.406 1 93.94 262 PHE B CA 1
ATOM 4688 C C . PHE B 1 262 ? -3.049 26.344 10.961 1 93.94 262 PHE B C 1
ATOM 4690 O O . PHE B 1 262 ? -3.562 26.141 9.852 1 93.94 262 PHE B O 1
ATOM 4697 N N . LEU B 1 263 ? -2.83 25.359 11.836 1 96.06 263 LEU B N 1
ATOM 4698 C CA . LEU B 1 263 ? -3.074 23.969 11.508 1 96.06 263 LEU B CA 1
ATOM 4699 C C . LEU B 1 263 ? -4.562 23.719 11.281 1 96.06 263 LEU B C 1
ATOM 4701 O O . LEU B 1 263 ? -4.938 22.969 10.367 1 96.06 263 LEU B O 1
ATOM 4705 N N . SER B 1 264 ? -5.367 24.375 12.078 1 95.5 264 SER B N 1
ATOM 4706 C CA . SER B 1 264 ? -6.809 24.203 11.945 1 95.5 264 SER B CA 1
ATOM 4707 C C . SER B 1 264 ? -7.309 24.766 10.609 1 95.5 264 SER B C 1
ATOM 4709 O O . SER B 1 264 ? -8.148 24.141 9.953 1 95.5 264 SER B O 1
ATOM 4711 N N . ARG B 1 265 ? -6.785 25.891 10.258 1 94.81 265 ARG B N 1
ATOM 4712 C CA . ARG B 1 265 ? -7.18 26.5 8.992 1 94.81 265 ARG B CA 1
ATOM 4713 C C . ARG B 1 265 ? -6.723 25.656 7.809 1 94.81 265 ARG B C 1
ATOM 4715 O O . ARG B 1 265 ? -7.469 25.469 6.848 1 94.81 265 ARG B O 1
ATOM 4722 N N . LEU B 1 266 ? -5.523 25.188 7.906 1 96.31 266 LEU B N 1
ATOM 4723 C CA . LEU B 1 266 ? -4.992 24.328 6.859 1 96.31 266 LEU B CA 1
ATOM 4724 C C . LEU B 1 266 ? -5.816 23.047 6.742 1 96.31 266 LEU B C 1
ATOM 4726 O O . LEU B 1 266 ? -6.129 22.609 5.633 1 96.31 266 LEU B O 1
ATOM 4730 N N . PHE B 1 267 ? -6.191 22.484 7.91 1 97 267 PHE B N 1
ATOM 4731 C CA . PHE B 1 267 ? -7.023 21.297 7.961 1 97 267 PHE B CA 1
ATOM 4732 C C . PHE B 1 267 ? -8.367 21.547 7.285 1 97 267 PHE B C 1
ATOM 4734 O O . PHE B 1 267 ? -8.773 20.781 6.406 1 97 267 PHE B O 1
ATOM 4741 N N . GLY B 1 268 ? -8.977 22.562 7.676 1 95.06 268 GLY B N 1
ATOM 4742 C CA . GLY B 1 268 ? -10.266 22.906 7.102 1 95.06 268 GLY B CA 1
ATOM 4743 C C . GLY B 1 268 ? -10.211 23.172 5.609 1 95.06 268 GLY B C 1
ATOM 4744 O O . GLY B 1 268 ? -11.07 22.719 4.859 1 95.06 268 GLY B O 1
ATOM 4745 N N . TYR B 1 269 ? -9.203 23.875 5.25 1 95.5 269 TYR B N 1
ATOM 4746 C CA . TYR B 1 269 ? -9.008 24.172 3.84 1 95.5 269 TYR B CA 1
ATOM 4747 C C . TYR B 1 269 ? -8.867 22.891 3.02 1 95.5 269 TYR B C 1
ATOM 4749 O O . TYR B 1 269 ? -9.492 22.75 1.969 1 95.5 269 TYR B O 1
ATOM 4757 N N . THR B 1 270 ? -8.078 22 3.498 1 96.62 270 THR B N 1
ATOM 4758 C CA . THR B 1 270 ? -7.82 20.734 2.801 1 96.62 270 THR B CA 1
ATOM 4759 C C . THR B 1 270 ? -9.078 19.875 2.76 1 96.62 270 THR B C 1
ATOM 4761 O O . THR B 1 270 ? -9.43 19.328 1.713 1 96.62 270 THR B O 1
ATOM 4764 N N . LEU B 1 271 ? -9.688 19.812 3.869 1 97.06 271 LEU B N 1
ATOM 4765 C CA . LEU B 1 271 ? -10.922 19.047 3.975 1 97.06 271 LEU B CA 1
ATOM 4766 C C . LEU B 1 271 ? -11.953 19.516 2.963 1 97.06 271 LEU B C 1
ATOM 4768 O O . LEU B 1 271 ? -12.523 18.719 2.215 1 97.06 271 LEU B O 1
ATOM 4772 N N . ASN B 1 272 ? -12.094 20.797 2.893 1 95.69 272 ASN B N 1
ATOM 4773 C CA . ASN B 1 272 ? -13.094 21.391 2.006 1 95.69 272 ASN B CA 1
ATOM 4774 C C . ASN B 1 272 ? -12.711 21.203 0.538 1 95.69 272 ASN B C 1
ATOM 4776 O O . ASN B 1 272 ? -13.578 21.172 -0.333 1 95.69 272 ASN B O 1
ATOM 4780 N N . SER B 1 273 ? -11.453 21.156 0.309 1 96.12 273 SER B N 1
ATOM 4781 C CA . SER B 1 273 ? -11.008 20.953 -1.067 1 96.12 273 SER B CA 1
ATOM 4782 C C . SER B 1 273 ? -11.305 19.531 -1.537 1 96.12 273 SER B C 1
ATOM 4784 O O . SER B 1 273 ? -11.5 19.297 -2.73 1 96.12 273 SER B O 1
ATOM 4786 N N . LEU B 1 274 ? -11.383 18.609 -0.629 1 97.94 274 LEU B N 1
ATOM 4787 C CA . LEU B 1 274 ? -11.594 17.203 -0.965 1 97.94 274 LEU B CA 1
ATOM 4788 C C . LEU B 1 274 ? -13.078 16.875 -1.035 1 97.94 274 LEU B C 1
ATOM 4790 O O . LEU B 1 274 ? -13.539 16.266 -2 1 97.94 274 LEU B O 1
ATOM 4794 N N . ILE B 1 275 ? -13.75 17.312 0.045 1 98.38 275 ILE B N 1
ATOM 4795 C CA . ILE B 1 275 ? -15.18 17.047 0.041 1 98.38 275 ILE B CA 1
ATOM 4796 C C . ILE B 1 275 ? -15.898 18.047 0.938 1 98.38 275 ILE B C 1
ATOM 4798 O O . ILE B 1 275 ? -15.406 18.391 2.016 1 98.38 275 ILE B O 1
ATOM 4802 N N . ARG B 1 276 ? -16.953 18.516 0.502 1 97.56 276 ARG B N 1
ATOM 4803 C CA . ARG B 1 276 ? -17.875 19.328 1.291 1 97.56 276 ARG B CA 1
ATOM 4804 C C . ARG B 1 276 ? -19.312 19.141 0.835 1 97.56 276 ARG B C 1
ATOM 4806 O O . ARG B 1 276 ? -19.578 18.453 -0.157 1 97.56 276 ARG B O 1
ATOM 4813 N N . PHE B 1 277 ? -20.234 19.672 1.594 1 97.56 277 PHE B N 1
ATOM 4814 C CA . PHE B 1 277 ? -21.641 19.344 1.393 1 97.56 277 PHE B CA 1
ATOM 4815 C C . PHE B 1 277 ? -22.484 20.609 1.416 1 97.56 277 PHE B C 1
ATOM 4817 O O . PHE B 1 277 ? -22.125 21.594 2.057 1 97.56 277 PHE B O 1
ATOM 4824 N N . GLU B 1 278 ? -23.516 20.531 0.706 1 96.44 278 GLU B N 1
ATOM 4825 C CA . GLU B 1 278 ? -24.516 21.609 0.686 1 96.44 278 GLU B CA 1
ATOM 4826 C C . GLU B 1 278 ? -25.922 21.047 0.818 1 96.44 278 GLU B C 1
ATOM 4828 O O . GLU B 1 278 ? -26.219 19.969 0.307 1 96.44 278 GLU B O 1
ATOM 4833 N N . LYS B 1 279 ? -26.734 21.75 1.515 1 94.06 279 LYS B N 1
ATOM 4834 C CA . LYS B 1 279 ? -28.172 21.484 1.555 1 94.06 279 LYS B CA 1
ATOM 4835 C C . LYS B 1 279 ? -28.969 22.719 1.113 1 94.06 279 LYS B C 1
ATOM 4837 O O . LYS B 1 279 ? -28.781 23.812 1.659 1 94.06 279 LYS B O 1
ATOM 4842 N N . GLU B 1 280 ? -29.812 22.547 0.158 1 92.62 280 GLU B N 1
ATOM 4843 C CA . GLU B 1 280 ? -30.578 23.672 -0.394 1 92.62 280 GLU B CA 1
ATOM 4844 C C . GLU B 1 280 ? -29.656 24.828 -0.758 1 92.62 280 GLU B C 1
ATOM 4846 O O . GLU B 1 280 ? -29.906 25.969 -0.365 1 92.62 280 GLU B O 1
ATOM 4851 N N . GLU B 1 281 ? -28.484 24.547 -1.255 1 88.69 281 GLU B N 1
ATOM 4852 C CA . GLU B 1 281 ? -27.5 25.469 -1.803 1 88.69 281 GLU B CA 1
ATOM 4853 C C . GLU B 1 281 ? -26.781 26.234 -0.694 1 88.69 281 GLU B C 1
ATOM 4855 O O . GLU B 1 281 ? -26.141 27.266 -0.952 1 88.69 281 GLU B O 1
ATOM 4860 N N . LYS B 1 282 ? -26.984 25.766 0.436 1 93.56 282 LYS B N 1
ATOM 4861 C CA . LYS B 1 282 ? -26.234 26.344 1.562 1 93.56 282 LYS B CA 1
ATOM 4862 C C . LYS B 1 282 ? -25.172 25.375 2.061 1 93.56 282 LYS B C 1
ATOM 4864 O O . LYS B 1 282 ? -25.438 24.188 2.268 1 93.56 282 LYS B O 1
ATOM 4869 N N . PRO B 1 283 ? -24.078 25.922 2.279 1 94.12 283 PRO B N 1
ATOM 4870 C CA . PRO B 1 283 ? -22.984 25.047 2.732 1 94.12 283 PRO B CA 1
ATOM 4871 C C . PRO B 1 283 ? -23.25 24.484 4.125 1 94.12 283 PRO B C 1
ATOM 4873 O O . PRO B 1 283 ? -23.766 25.172 5 1 94.12 283 PRO B O 1
ATOM 4876 N N . ILE B 1 284 ? -22.984 23.219 4.277 1 92.31 284 ILE B N 1
ATOM 4877 C CA . ILE B 1 284 ? -22.953 22.594 5.594 1 92.31 284 ILE B CA 1
ATOM 4878 C C . ILE B 1 284 ? -21.547 22.688 6.184 1 92.31 284 ILE B C 1
ATOM 4880 O O . ILE B 1 284 ? -20.609 22.109 5.652 1 92.31 284 ILE B O 1
ATOM 4884 N N . ASP B 1 285 ? -21.453 23.375 7.203 1 90.38 285 ASP B N 1
ATOM 4885 C CA . ASP B 1 285 ? -20.156 23.578 7.828 1 90.38 285 ASP B CA 1
ATOM 4886 C C . ASP B 1 285 ? -19.688 22.328 8.562 1 90.38 285 ASP B C 1
ATOM 4888 O O . ASP B 1 285 ? -20.438 21.734 9.328 1 90.38 285 ASP B O 1
ATOM 4892 N N . TRP B 1 286 ? -18.453 21.969 8.375 1 89.81 286 TRP B N 1
ATOM 4893 C CA . TRP B 1 286 ? -17.891 20.812 9.055 1 89.81 286 TRP B CA 1
ATOM 4894 C C . TRP B 1 286 ? -17.953 20.984 10.57 1 89.81 286 TRP B C 1
ATOM 4896 O O . TRP B 1 286 ? -18.156 20 11.297 1 89.81 286 TRP B O 1
ATOM 4906 N N . ALA B 1 287 ? -17.719 22.188 10.992 1 85.31 287 ALA B N 1
ATOM 4907 C CA . ALA B 1 287 ? -17.797 22.438 12.43 1 85.31 287 ALA B CA 1
ATOM 4908 C C . ALA B 1 287 ? -19.156 22.062 12.977 1 85.31 287 ALA B C 1
ATOM 4910 O O . ALA B 1 287 ? -19.266 21.453 14.055 1 85.31 287 ALA B O 1
ATOM 4911 N N . ASN B 1 288 ? -20.188 22.359 12.227 1 84.19 288 ASN B N 1
ATOM 4912 C CA . ASN B 1 288 ? -21.547 22 12.625 1 84.19 288 ASN B CA 1
ATOM 4913 C C . ASN B 1 288 ? -21.766 20.484 12.562 1 84.19 288 ASN B C 1
ATOM 4915 O O . ASN B 1 288 ? -22.406 19.922 13.445 1 84.19 288 ASN B O 1
ATOM 4919 N N . LEU B 1 289 ? -21.219 19.891 11.555 1 85.44 289 LEU B N 1
ATOM 4920 C CA . LEU B 1 289 ? -21.344 18.453 11.375 1 85.44 289 LEU B CA 1
ATOM 4921 C C . LEU B 1 289 ? -20.672 17.703 12.523 1 85.44 289 LEU B C 1
ATOM 4923 O O . LEU B 1 289 ? -21.188 16.688 12.992 1 85.44 289 LEU B O 1
ATOM 4927 N N . LEU B 1 290 ? -19.609 18.188 12.961 1 84.56 290 LEU B N 1
ATOM 4928 C CA . LEU B 1 290 ? -18.797 17.484 13.945 1 84.56 290 LEU B CA 1
ATOM 4929 C C . LEU B 1 290 ? -19.312 17.719 15.359 1 84.56 290 LEU B C 1
ATOM 4931 O O . LEU B 1 290 ? -19.172 16.859 16.234 1 84.56 290 LEU B O 1
ATOM 4935 N N . LEU B 1 291 ? -19.906 18.875 15.625 1 76.38 291 LEU B N 1
ATOM 4936 C CA . LEU B 1 291 ? -20.391 19.219 16.953 1 76.38 291 LEU B CA 1
ATOM 4937 C C . LEU B 1 291 ? -21.797 18.672 17.188 1 76.38 291 LEU B C 1
ATOM 4939 O O . LEU B 1 291 ? -22.125 18.234 18.281 1 76.38 291 LEU B O 1
ATOM 4943 N N . GLU B 1 292 ? -22.781 18.828 16.234 1 64.38 292 GLU B N 1
ATOM 4944 C CA . GLU B 1 292 ? -24.188 18.5 16.438 1 64.38 292 GLU B CA 1
ATOM 4945 C C . GLU B 1 292 ? -24.453 17.031 16.078 1 64.38 292 GLU B C 1
ATOM 4947 O O . GLU B 1 292 ? -25.406 16.438 16.578 1 64.38 292 GLU B O 1
ATOM 4952 N N . GLY B 1 293 ? -23.656 16.156 15.867 1 55.97 293 GLY B N 1
ATOM 4953 C CA . GLY B 1 293 ? -24.047 14.859 15.352 1 55.97 293 GLY B CA 1
ATOM 4954 C C . GLY B 1 293 ? -25.172 14.922 14.336 1 55.97 293 GLY B C 1
ATOM 4955 O O . GLY B 1 293 ? -26.297 15.289 14.664 1 55.97 293 GLY B O 1
ATOM 4956 N N . TYR B 1 294 ? -25.109 15.266 13.195 1 48.03 294 TYR B N 1
ATOM 4957 C CA . TYR B 1 294 ? -26.172 15.516 12.234 1 48.03 294 TYR B CA 1
ATOM 4958 C C . TYR B 1 294 ? -27.328 14.539 12.422 1 48.03 294 TYR B C 1
ATOM 4960 O O . TYR B 1 294 ? -27.297 13.43 11.883 1 48.03 294 TYR B O 1
ATOM 4968 N N . ASN B 1 295 ? -27.703 14.133 13.539 1 45.03 295 ASN B N 1
ATOM 4969 C CA . ASN B 1 295 ? -28.969 13.406 13.641 1 45.03 295 ASN B CA 1
ATOM 4970 C C . ASN B 1 295 ? -30.094 14.117 12.891 1 45.03 295 ASN B C 1
ATOM 4972 O O . ASN B 1 295 ? -31.109 13.5 12.555 1 45.03 295 ASN B O 1
ATOM 4976 N N . ASN B 1 296 ? -30.266 15.391 12.984 1 37.56 296 ASN B N 1
ATOM 4977 C CA . ASN B 1 296 ? -31.516 16.125 12.82 1 37.56 296 ASN B CA 1
ATOM 4978 C C . ASN B 1 296 ? -31.828 16.375 11.344 1 37.56 296 ASN B C 1
ATOM 4980 O O . ASN B 1 296 ? -32.656 17.234 11.023 1 37.56 296 ASN B O 1
ATOM 4984 N N . HIS B 1 297 ? -31.125 16.188 10.359 1 34 297 HIS B N 1
ATOM 4985 C CA . HIS B 1 297 ? -31.922 16.609 9.219 1 34 297 HIS B CA 1
ATOM 4986 C C . HIS B 1 297 ? -32.938 15.539 8.836 1 34 297 HIS B C 1
ATOM 4988 O O . HIS B 1 297 ? -32.594 14.375 8.633 1 34 297 HIS B O 1
ATOM 4994 N N . PRO B 1 298 ? -34.188 15.727 9.016 1 30.98 298 PRO B N 1
ATOM 4995 C CA . PRO B 1 298 ? -35.188 14.812 8.508 1 30.98 298 PRO B CA 1
ATOM 4996 C C . PRO B 1 298 ? -34.906 14.367 7.07 1 30.98 298 PRO B C 1
ATOM 4998 O O . PRO B 1 298 ? -34.281 15.094 6.305 1 30.98 298 PRO B O 1
#

Nearest PDB structures (foldseek):
  3ikm-assembly2_E  TM=4.501E-01  e=2.865E-01  Homo sapiens
  4p73-assembly1_C  TM=4.358E-01  e=3.830E-01  Pseudomonas aeruginosa PAO1
  5mgu-assembly1_A  TM=2.214E-01  e=9.695E-01  Homo sapiens
  8g5j-assembly1_C  TM=3.132E-01  e=6.583E+00  Homo sapiens
  3ikm-assembly2_E  TM=4.498E-01  e=2.896E-01  Homo sapiens

Solvent-accessible surface area (backbone atoms only — not comparable to full-atom values): 31483 Å² total; per-residue (Å²): 129,45,46,74,73,47,78,44,56,64,39,46,28,37,32,26,31,45,75,40,54,66,51,50,58,56,56,68,71,54,49,74,74,37,71,49,78,67,88,75,35,33,35,35,30,41,88,31,56,55,26,71,39,26,24,40,31,30,32,70,60,94,87,41,82,39,73,47,27,34,40,37,34,47,60,39,45,101,44,71,68,78,30,37,46,95,88,65,37,40,44,36,35,41,39,50,32,55,72,32,56,75,46,78,60,54,62,51,51,60,56,51,30,60,68,42,24,44,41,84,69,49,56,52,34,40,26,40,31,40,34,22,45,49,65,54,23,60,50,51,50,50,49,55,50,31,84,76,38,44,43,26,50,63,77,36,73,60,77,64,51,79,48,71,36,86,38,38,38,39,37,32,29,28,30,45,79,44,77,72,44,51,33,33,36,40,38,36,76,69,14,68,90,37,58,82,64,31,42,35,38,40,19,29,53,44,51,58,52,35,71,75,40,77,88,46,58,67,59,40,56,72,63,69,55,60,96,49,38,14,33,42,33,38,40,38,32,36,69,60,50,49,51,50,30,60,75,64,71,52,81,85,49,75,64,50,78,73,30,63,67,59,49,49,52,52,48,50,52,52,46,49,46,51,44,41,41,25,47,90,88,34,78,56,52,65,68,55,48,58,52,60,49,76,72,72,73,126,129,47,44,74,74,46,78,44,56,62,39,47,28,36,33,26,30,44,75,42,54,67,53,51,57,56,56,69,70,55,50,74,74,37,70,50,79,66,88,75,35,31,35,34,30,42,88,30,57,56,25,72,39,25,26,41,30,30,31,71,60,93,85,42,83,40,75,47,27,36,40,38,34,46,57,39,45,101,43,72,67,78,32,38,45,95,87,68,37,38,44,36,33,41,38,50,32,53,72,32,55,77,45,79,60,53,63,52,51,60,58,51,31,60,68,42,23,44,41,85,68,49,57,52,35,40,26,40,31,41,33,22,46,48,63,55,23,59,51,51,49,50,50,56,50,31,86,76,37,44,44,28,51,64,77,36,73,58,77,66,49,80,48,72,38,87,41,39,37,39,36,32,29,28,30,45,77,44,79,71,44,51,32,33,36,39,36,37,78,68,13,68,89,37,58,83,63,31,41,35,38,40,19,30,53,44,51,59,50,36,70,74,38,77,87,46,59,68,60,39,54,73,64,68,56,61,94,50,40,14,34,44,33,38,39,39,32,37,68,58,49,50,50,51,30,60,75,63,71,53,81,86,49,75,65,50,80,71,30,64,66,58,49,48,51,53,47,50,51,52,44,50,45,49,45,42,41,24,46,92,88,35,77,54,51,65,70,55,48,60,49,63,48,76,72,73,73,127

Secondary structure (DSSP, 8-state):
-PPEEEEEEEEEEEEEEES--HHHHHHTTPPTT-EEE-SS-EEEEE--SSEEEEEEEEEEETTEEEEEEEEEEEESSS-GGGGB-TTSPBEEEEEEPGGGGGSGGGGHHHHHHHHHTEEEEEEEEEEEEEEESS-HHHHHHHHHH-TTEEEEETTEE---TTS--TTEEEEEEE-SS-EEEEEEEEE-GGGSS-GGGS-EEEEEEHHHHHHHSGGGHHHHHHTT--S--EEEEEEEEHHHHHHHHHHTT----GGGGG-HHHHHHHHHHHHHHHEEEEETTEEE-HHHHHHHTTT---/-PPEEEEEEEEEEEEEEES--HHHHHHTTPPTT-EEE-SS-EEEEE--SSEEEEEEEEEEETTEEEEEEEEEEEESSS-GGGGB-TTSPBEEEEEEPGGGGGSGGGGHHHHHHHHHTEEEEEEEEEEEEEEESS-HHHHHHHHHH-TTEEEEETTEE---TTS--TTEEEEEEE-SS-EEEEEEEEE-GGGSS-GGGS-EEEEEEHHHHHHHSGGGHHHHHHTT--S--EEEEEEEEHHHHHHHHHHTT----GGGGG-HHHHHHHHHHHHHHHEEEEETTEEE-HHHHHHHTTT---

pLDDT: mean 92.01, std 9.7, range [30.98, 98.69]

Sequence (596 aa):
MNKVYGLNIDMLRLCYEIKEPYNINIIKTKEVGEEIDFMYFYLRRIQGKHFKFVYEIRYDDMGKDKLFGELRLGINDDEEASNIHTNGYNKAWISISNRVLYTDEIYYLDFIESNLGLELHNITTLDLCLDMSIDIARLIRRLIRNPQITTILNGKRIIDRKQDRPEITYTSSGNMDKDKYLTVNIKQKKAIKDKSKGSTLIAYNKKTEIANSSDKRYIDDYYNNPSKLHRLEVHLNNEEIRDYITKNRHELSFYSLIDKKFLSRLFGYTLNSLIRFEKEEKPIDWANLLLEGYNNHPMNKVYGLNIDMLRLCYEIKEPYNINIIKTKEVGEEIDFMYFYLRRIQGKHFKFVYEIRYDDMGKDKLFGELRLGINDDEEASNIHTNGYNKAWISISNRVLYTDEIYYLDFIESNLGLELHNITTLDLCLDMSIDIARLIRRLIRNPQITTILNGKRIIDRKQDRPEITYTSSGNMDKDKYLTVNIKQKKAIKDKSKGSTLIAYNKKTEIANSSDKRYIDDYYNNPSKLHRLEVHLNNEEIRDYITKNRHELSFYSLIDKKFLSRLFGYTLNSLIRFEKEEKPIDWANLLLEGYNNHP

Organism: Bacteroides fragilis (strain ATCC 25285 / DSM 2151 / CCUG 4856 / JCM 11019 / LMG 10263 / NCTC 9343 / Onslow / VPI 2553 / EN-2) (NCBI:txid272559)

Radius of gyration: 26.63 Å; Cα contacts (8 Å, |Δi|>4): 1190; chains: 2; bounding box: 67×67×68 Å

Foldseek 3Di:
DKFWLDKFWQWWKFKWFQQDQVVVVVCLPDDAQDKDDDPAWIWHWHDDDQAPTKTFIWGADVNDIDTFWMKGAHGPDVDPVVQADPVGTGMMMTIGDRLCRLDPVLVCVVVVCVSNRIDTDFIFKIKMKIKIQDQVQVLVVVQLPDPQKWKQFLNRTDDPNPDDDLQWDWDFDDDPPDGDWIKIKGWDPLCSVPVSRAKMKIKIFVVVVCVVPVPPCVVCVSSPNDPGIIMIMMMGGRVLVVVVCVVVVHDDDSVCNVDRVNSVVSVQVRVVSGMFMDGPNHTDGVVCCSPVVPPDDD/DKFWLDKFWQWWKFKWFQQDQVVVVVCLPDDAQDKDDPPAWIWHWHDDDQAPTKTFIWGDDPNDIDTFWMKGAHGPDPDPVVQADPVGTGMMMTIGDRLCRLDPVLVCVVVVCVSNRIDTDFIFKIKMKIKIQDQVQVLVVVLLPDPQKWKQFLNRTDDPNPDDDLQWDWDFDDDPPDGDWIKIKGWDPLCSVPVSRAKMKIKIFVVVVCVVPVPPCSVCVSSPNDPGMIMIMMMGGRVLVVVVCVVVVHDDDSVCNVDRVNSVVSVQVRVVSGMFMDGPNHTDDVVCCSPVVPPPDD